Protein 7EC8 (pdb70)

Sequence (530 aa):
YQRGPDPTDAYLEAASGPYTVSTIRVSSLLVPGFGGGTIHYPTNNAGGGKMAGIVVIPGYLSRRESSIKKWWGPRLASHGFVVMTIDTNTIYDQPSQRRRDQIEEAALQYLLVNQSNSSSSSPISGMVDSSRLAAVGWSMGGGGTLQLAADGGGGIKKAAIALAPWNSSSINDFNRRIQVPTLLIFACQLDAIAPVVALHASPFYNRIPNTTPKAFFEMTGGDHWCANGGNIYSSALLGKYGVSWMKLHLDQDTRYAPFLCGPNHAAQTLISEYRGNCPYEYQRGPDPTDAYLEAASGPYTVSTIRVSSLVVPGFGGGTIHYPTNNAGGGKMAGIVVIPGYLSRESSIKWWGPRLASHGFVVMTIDTNTIYDQPSQRRRDQIEAALQYLVNQSNSSSSSPISGMVDSSRLAAVGWSMGGGGTLQLAADGGIKKAAIALAPWNSSINDFNRIQVPTLIFACQLDAIAPVALHASPFYNRIPNTTPKAFFEMTGGDHWCANGGNIYSSALLGKYGVSWMKLHLDQDTRYAPFLCGPNHAAQTLISEYRGNCPYE

B-factor: mean 17.56, std 9.09, range [7.45, 73.28]

InterPro domains:
  IPR029058 Alpha/Beta hydrolase fold [G3DSA:3.40.50.1820] (40-308)
  IPR029058 Alpha/Beta hydrolase fold [SSF53474] (61-297)
  IPR041127 PET hydrolase/cutinase-like [PF12740] (42-307)
  IPR050261 FrsA esterase [PTHR22946] (47-253)

Solvent-accessible surface area: 19512 Å² total; per-residue (Å²): 137,106,31,36,64,107,17,76,73,78,52,0,63,46,95,68,10,65,31,92,43,38,73,39,149,4,61,65,159,17,115,40,3,9,0,0,11,1,2,22,3,78,116,14,74,85,47,114,7,0,0,0,0,0,0,0,0,19,22,22,154,16,94,27,0,87,64,0,0,59,8,0,0,2,1,0,0,0,0,0,0,0,13,12,92,62,45,45,12,62,4,37,83,1,62,75,8,0,108,34,0,10,97,46,0,18,74,47,6,118,37,114,105,14,74,0,52,36,49,9,23,65,62,12,22,0,0,0,0,0,0,0,0,0,0,0,0,0,34,14,1,8,94,32,60,5,99,0,0,0,0,0,2,1,18,3,47,90,157,26,78,1,72,114,0,125,10,23,0,0,0,0,0,2,65,117,10,51,21,3,44,27,79,112,16,3,16,48,3,11,91,99,2,32,124,128,3,29,7,1,0,0,14,0,46,37,1,73,3,78,4,0,8,13,59,57,128,15,33,38,14,0,0,16,4,0,0,0,0,0,3,13,29,2,1,117,0,94,64,1,25,80,25,1,27,79,68,112,6,55,79,63,120,50,6,42,62,60,58,35,42,49,96,29,194,137,102,29,35,71,106,16,76,72,78,52,0,61,44,94,67,10,58,26,96,39,38,84,40,142,4,51,65,157,22,117,37,2,8,0,0,10,2,3,17,2,88,81,9,64,89,43,117,5,0,0,0,0,0,0,0,1,9,23,21,141,14,91,32,0,83,66,0,0,59,7,0,0,2,1,0,0,0,0,0,0,0,12,9,90,69,42,43,8,71,16,54,79,0,55,73,8,0,103,30,0,6,96,41,0,14,72,46,7,118,34,116,106,14,81,0,52,38,43,7,26,65,61,7,24,0,0,0,0,7,10,1,0,0,0,0,0,0,38,6,2,19,96,34,70,8,108,0,0,0,0,0,2,0,32,6,57,86,148,25,65,0,73,146,0,125,10,24,0,0,0,0,0,0,74,121,10,61,24,2,43,18,84,118,20,2,14,45,2,11,94,96,2,33,124,130,3,31,8,1,0,0,18,0,47,37,1,81,6,77,3,0,10,12,59,55,124,17,31,32,12,0,0,12,4,0,0,0,0,0,3,18,31,3,1,120,0,93,66,1,28,79,25,1,27,78,66,112,6,58,77,58,120,46,6,43,62,58,59,32,40,50,98,41,197

Foldseek 3Di:
DDFDDLDDLVQQLDLAHQFDKDKDWFDLPDPQFRTFMKIAGDPGPPAAAAEEEEEDDQLDALVLQCSVRRLQRRNGYTYTRGGGNGSPDALQSLLRSRVVVLVVVVVLCCDPPHPNPVHHDSVAYEYEYAARNLSSRLQNQLVPRHQAYEYQQYDDDPDGSLLRGQHEYEYEHECPEPSRHCVNHVVVSQVSHDLLHWYKYFYFPNGYSSRLSAPDPCNSVSSLVVNLRCCCRRVVNCSSQCSVPDDPNCVDPGTVDMDTNDDDD/DDFDDLDDLVQLLDLFHQFDWDKDWFPLPQPLFGTFMKIAGDPGDDAAAAEEEEEEAAPDALVLQVSVRRLQRRNPYTYTRGHGNDSHDALQSLLRSRVVVLVVLVVLCCDDPHPNPVHHDLQAYEYEYAASNLSSRLQNQLVDDHQAYEYQQYADDPPGRLLNGQHEYEYEHECPEPPSHCVNHVVVSQVSHDLLHWYKYFYFPNGYSSRLSAPDPCNSVSSLVVNLRCCCRRVVNCSSQCSVPPDPRCVDPTTVDMDTNDDRD

Organism: NCBI:txid77133

Radius of gyration: 26.51 Å; Cα contacts (8 Å, |Δi|>4): 1346; chains: 2; bounding box: 68×71×47 Å

Structure (mmCIF, N/CA/C/O backbone):
data_7EC8
#
_entry.id   7EC8
#
_cell.length_a   71.050
_cell.length_b   72.490
_cell.length_c   98.110
_cell.angle_alpha   90.000
_cell.angle_beta   90.000
_cell.angle_gamma   90.000
#
_symmetry.space_group_name_H-M   'P 21 21 21'
#
loop_
_entity.id
_entity.type
_entity.pdbx_description
1 polymer LipIAF5-2
2 non-polymer 1,2-ETHANEDIOL
3 non-polymer 'SULFATE ION'
4 water water
#
loop_
_atom_site.group_PDB
_atom_site.id
_atom_site.type_symbol
_atom_site.label_atom_id
_atom_site.label_alt_id
_atom_site.label_comp_id
_atom_site.label_asym_id
_atom_site.label_entity_id
_atom_site.label_seq_id
_atom_site.pdbx_PDB_ins_code
_atom_site.Cartn_x
_atom_site.Cartn_y
_atom_site.Cartn_z
_atom_site.occupancy
_atom_site.B_iso_or_equiv
_atom_site.auth_seq_id
_atom_site.auth_comp_id
_atom_site.auth_asym_id
_atom_site.auth_atom_id
_atom_site.pdbx_PDB_model_num
ATOM 1 N N . TYR A 1 18 ? -6.52500 3.39300 18.13100 1.000 21.33000 45 TYR A N 1
ATOM 2 C CA . TYR A 1 18 ? -5.65400 4.36500 18.80700 1.000 17.43000 45 TYR A CA 1
ATOM 3 C C . TYR A 1 18 ? -6.37400 5.60200 19.33700 1.000 15.42000 45 TYR A C 1
ATOM 4 O O . TYR A 1 18 ? -5.73400 6.46400 19.96400 1.000 13.81000 45 TYR A O 1
ATOM 13 N N . GLN A 1 19 ? -7.68500 5.67900 19.13300 1.000 14.45000 46 GLN A N 1
ATOM 14 C CA . GLN A 1 19 ? -8.43700 6.85600 19.56800 1.000 15.36000 46 GLN A CA 1
ATOM 15 C C . GLN A 1 19 ? -8.60200 6.85300 21.08200 1.000 13.49000 46 GLN A C 1
ATOM 16 O O . GLN A 1 19 ? -8.86900 5.81200 21.69000 1.000 16.14000 46 GLN A O 1
ATOM 22 N N . ARG A 1 20 ? -8.47800 8.02500 21.69800 1.000 11.85000 47 ARG A N 1
ATOM 23 C CA . ARG A 1 20 ? -8.74100 8.13600 23.12500 1.000 12.12000 47 ARG A CA 1
ATOM 24 C C . ARG A 1 20 ? -9.36900 9.50000 23.41500 1.000 12.04000 47 ARG A C 1
ATOM 25 O O . ARG A 1 20 ? -9.20700 10.47400 22.66100 1.000 11.49000 47 ARG A O 1
ATOM 33 N N . GLY A 1 21 ? -10.08500 9.55800 24.53600 1.000 13.01000 48 GLY A N 1
ATOM 34 C CA . GLY A 1 21 ? -10.47200 10.82200 25.12600 1.000 11.75000 48 GLY A CA 1
ATOM 35 C C . GLY A 1 21 ? -11.76800 11.40800 24.58900 1.000 11.61000 48 GLY A C 1
ATOM 36 O O . GLY A 1 21 ? -12.41200 10.84800 23.70200 1.000 12.01000 48 GLY A O 1
ATOM 37 N N . PRO A 1 22 ? -12.17100 12.55500 25.13600 1.000 11.40000 49 PRO A N 1
ATOM 38 C CA . PRO A 1 22 ? -13.42800 13.22400 24.78400 1.000 12.47000 49 PRO A CA 1
ATOM 39 C C . PRO A 1 22 ? -13.59400 13.61400 23.32100 1.000 14.04000 49 PRO A C 1
ATOM 40 O O . PRO A 1 22 ? -12.62100 13.81800 22.61300 1.000 13.75000 49 PRO A O 1
ATOM 44 N N . ASP A 1 23 ? -14.84900 13.70400 22.88900 1.000 12.87000 50 ASP A N 1
ATOM 45 C CA . ASP A 1 23 ? -15.17800 14.15700 21.54900 1.000 14.33000 50 ASP A CA 1
ATOM 46 C C . ASP A 1 23 ? -14.76500 15.62000 21.56800 1.000 15.02000 50 ASP A C 1
ATOM 47 O O . ASP A 1 23 ? -15.20600 16.37600 22.42000 1.000 14.42000 50 ASP A O 1
ATOM 52 N N . PRO A 1 24 ? -13.92400 16.03800 20.62600 1.000 11.61000 51 PRO A N 1
ATOM 53 C CA . PRO A 1 24 ? -13.46500 17.42800 20.66600 1.000 12.39000 51 PRO A CA 1
ATOM 54 C C . PRO A 1 24 ? -14.46000 18.49500 20.20100 1.000 11.78000 51 PRO A C 1
ATOM 55 O O . PRO A 1 24 ? -15.39100 18.21400 19.46200 1.000 12.63000 51 PRO A O 1
ATOM 59 N N . THR A 1 25 ? -14.24000 19.71100 20.69200 1.000 12.00000 52 THR A N 1
ATOM 60 C CA . THR A 1 25 ? -15.00000 20.90200 20.32400 1.000 14.02000 52 THR A CA 1
ATOM 61 C C . THR A 1 25 ? -13.99700 22.03700 20.11900 1.000 13.92000 52 THR A C 1
ATOM 62 O O . THR A 1 25 ? -12.85100 21.94000 20.53500 1.000 13.87000 52 THR A O 1
ATOM 66 N N . ASP A 1 26 ? -14.42400 23.12300 19.49100 1.000 13.92000 53 ASP A N 1
ATOM 67 C CA . ASP A 1 26 ? -13.50600 24.24300 19.26100 1.000 12.57000 53 ASP A CA 1
ATOM 68 C C . ASP A 1 26 ? -12.97000 24.79300 20.57500 1.000 12.48000 53 ASP A C 1
ATOM 69 O O . ASP A 1 26 ? -11.75500 24.96900 20.73100 1.000 13.42000 53 ASP A O 1
ATOM 74 N N . ALA A 1 27 ? -13.85500 25.06200 21.54700 1.000 14.20000 54 ALA A N 1
ATOM 75 C CA . ALA A 1 27 ? -13.39900 25.63800 22.81600 1.000 13.08000 54 ALA A CA 1
ATOM 76 C C . ALA A 1 27 ? -12.43300 24.70200 23.53100 1.000 14.44000 54 ALA A C 1
ATOM 77 O O . ALA A 1 27 ? -11.42900 25.14300 24.11200 1.000 13.83000 54 ALA A O 1
ATOM 79 N N . TYR A 1 28 ? -12.70400 23.40600 23.47800 1.000 14.40000 55 TYR A N 1
ATOM 80 C CA . TYR A 1 28 ? -11.83400 22.42400 24.12200 1.000 12.74000 55 TYR A CA 1
ATOM 81 C C . TYR A 1 28 ? -10.43600 22.40200 23.48900 1.000 11.01000 55 TYR A C 1
ATOM 82 O O . TYR A 1 28 ? -9.44300 22.20400 24.19400 1.000 13.11000 55 TYR A O 1
ATOM 91 N N . LEU A 1 29 ? -10.36400 22.57500 22.17000 1.000 10.84000 56 LEU A N 1
ATOM 92 C CA . LEU A 1 29 ? -9.12800 22.59700 21.39500 1.000 13.11000 56 LEU A CA 1
ATOM 93 C C . LEU A 1 29 ? -8.40400 23.93700 21.46300 1.000 12.03000 56 LEU A C 1
ATOM 94 O O . LEU A 1 29 ? -7.17200 23.96000 21.33900 1.000 11.29000 56 LEU A O 1
ATOM 99 N N . GLU A 1 30 ? -9.10400 25.04500 21.73100 1.000 12.84000 57 GLU A N 1
ATOM 100 C CA . GLU A 1 30 ? -8.45500 26.34100 21.87800 1.000 12.93000 57 GLU A CA 1
ATOM 101 C C . GLU A 1 30 ? -7.97700 26.63000 23.29400 1.000 13.52000 57 GLU A C 1
ATOM 102 O O . GLU A 1 30 ? -7.15600 27.54100 23.46900 1.000 13.71000 57 GLU A O 1
ATOM 108 N N . ALA A 1 31 ? -8.42700 25.86100 24.28500 1.000 12.87000 58 ALA A N 1
ATOM 109 C CA . ALA A 1 31 ? -8.03200 26.10200 25.66900 1.000 15.61000 58 ALA A CA 1
ATOM 110 C C . ALA A 1 31 ? -6.52800 25.87300 25.86700 1.000 13.97000 58 ALA A C 1
ATOM 111 O O . ALA A 1 31 ? -5.87500 25.09200 25.14800 1.000 11.74000 58 ALA A O 1
ATOM 113 N N . ALA A 1 32 ? -5.97500 26.52700 26.89300 1.000 13.19000 59 ALA A N 1
ATOM 114 C CA . ALA A 1 32 ? -4.52800 26.46800 27.11800 1.000 12.54000 59 ALA A CA 1
ATOM 115 C C . ALA A 1 32 ? -4.05000 25.06500 27.47100 1.000 14.79000 59 ALA A C 1
ATOM 116 O O . ALA A 1 32 ? -2.87000 24.74900 27.25600 1.000 15.70000 59 ALA A O 1
ATOM 118 N N . SER A 1 33 ? -4.92300 24.20200 28.00900 1.000 13.14000 60 SER A N 1
ATOM 119 C CA . SER A 1 33 ? -4.55900 22.82500 28.30800 1.000 14.55000 60 SER A CA 1
ATOM 120 C C . SER A 1 33 ? -5.62800 21.86300 27.80100 1.000 13.84000 60 SER A C 1
ATOM 121 O O . SER A 1 33 ? -6.82200 22.17100 27.87600 1.000 15.59000 60 SER A O 1
ATOM 124 N N . GLY A 1 34 ? -5.20100 20.69000 27.33000 1.000 14.69000 61 GLY A N 1
ATOM 125 C CA . GLY A 1 34 ? -6.09400 19.57300 27.14200 1.000 12.13000 61 GLY A CA 1
ATOM 126 C C . GLY A 1 34 ? -6.49100 18.97700 28.48200 1.000 13.19000 61 GLY A C 1
ATOM 127 O O . GLY A 1 34 ? -6.15000 19.50000 29.55800 1.000 14.58000 61 GLY A O 1
ATOM 128 N N . PRO A 1 35 ? -7.23500 17.86600 28.43500 1.000 12.57000 62 PRO A N 1
ATOM 129 C CA . PRO A 1 35 ? -7.83400 17.33200 29.67100 1.000 12.84000 62 PRO A CA 1
ATOM 130 C C . PRO A 1 35 ? -6.90100 16.56700 30.58700 1.000 15.40000 62 PRO A C 1
ATOM 131 O O . PRO A 1 35 ? -7.27500 16.32500 31.73900 1.000 14.47000 62 PRO A O 1
ATOM 135 N N . TYR A 1 36 ? -5.71800 16.13900 30.14400 1.000 13.06000 63 TYR A N 1
ATOM 136 C CA . TYR A 1 36 ? -4.90000 15.26600 30.97800 1.000 12.72000 63 TYR A CA 1
ATOM 137 C C . TYR A 1 36 ? -3.88300 16.07100 31.78400 1.000 13.19000 63 TYR A C 1
ATOM 138 O O . TYR A 1 36 ? -3.41600 17.14600 31.37000 1.000 15.27000 63 TYR A O 1
ATOM 147 N N . THR A 1 37 ? -3.56100 15.53100 32.95700 1.000 12.85000 64 THR A N 1
ATOM 148 C CA . THR A 1 37 ? -2.51800 16.05600 33.82900 1.000 15.48000 64 THR A CA 1
ATOM 149 C C . THR A 1 37 ? -1.15500 15.64300 33.26900 1.000 14.92000 64 THR A C 1
ATOM 150 O O . THR A 1 37 ? -0.94900 14.48300 32.88500 1.000 14.69000 64 THR A O 1
ATOM 154 N N . VAL A 1 38 ? -0.23700 16.60400 33.18700 1.000 14.03000 65 VAL A N 1
ATOM 155 C CA . VAL A 1 38 ? 1.04600 16.40700 32.51300 1.000 12.56000 65 VAL A CA 1
ATOM 156 C C . VAL A 1 38 ? 2.17700 16.44100 33.54600 1.000 13.49000 65 VAL A C 1
ATOM 157 O O . VAL A 1 38 ? 2.37300 17.45800 34.23400 1.000 15.06000 65 VAL A O 1
ATOM 161 N N . SER A 1 39 ? 2.95700 15.36600 33.58400 1.000 12.97000 66 SER A N 1
ATOM 162 C CA . SER A 1 39 ? 4.17900 15.27400 34.38000 1.000 13.09000 66 SER A CA 1
ATOM 163 C C . SER A 1 39 ? 5.41100 15.44100 33.48500 1.000 17.17000 66 SER A C 1
ATOM 164 O O . SER A 1 39 ? 5.33500 15.29900 32.26300 1.000 15.29000 66 SER A O 1
ATOM 167 N N . THR A 1 40 ? 6.55700 15.72100 34.10500 1.000 15.54000 67 THR A N 1
ATOM 168 C CA . THR A 1 40 ? 7.76900 15.96300 33.32000 1.000 16.62000 67 THR A CA 1
ATOM 169 C C . THR A 1 40 ? 8.95100 15.24500 33.94400 1.000 20.41000 67 THR A C 1
ATOM 170 O O . THR A 1 40 ? 8.97000 14.99500 35.15500 1.000 21.37000 67 THR A O 1
ATOM 174 N N . ILE A 1 41 ? 9.94000 14.90800 33.09900 1.000 15.30000 68 ILE A N 1
ATOM 175 C CA . ILE A 1 41 ? 11.25800 14.47800 33.57300 1.000 16.78000 68 ILE A CA 1
ATOM 176 C C . ILE A 1 41 ? 12.36800 15.20000 32.80800 1.000 15.02000 68 ILE A C 1
ATOM 177 O O . ILE A 1 41 ? 12.29900 15.37000 31.58400 1.000 14.56000 68 ILE A O 1
ATOM 182 N N . ARG A 1 42 ? 13.39900 15.63000 33.53600 1.000 17.23000 69 ARG A N 1
ATOM 183 C CA . ARG A 1 42 ? 14.55100 16.27900 32.91300 1.000 14.80000 69 ARG A CA 1
ATOM 184 C C . ARG A 1 42 ? 15.45100 15.23600 32.26000 1.000 15.59000 69 ARG A C 1
ATOM 185 O O . ARG A 1 42 ? 15.80100 14.22600 32.88200 1.000 18.64000 69 ARG A O 1
ATOM 193 N N . VAL A 1 43 ? 15.82200 15.48000 31.00200 1.000 12.53000 70 VAL A N 1
ATOM 194 C CA . VAL A 1 43 ? 16.80800 14.68000 30.28400 1.000 14.65000 70 VAL A CA 1
ATOM 195 C C . VAL A 1 43 ? 18.11800 15.45900 30.28800 1.000 13.90000 70 VAL A C 1
ATOM 196 O O . VAL A 1 43 ? 18.19000 16.59800 29.80800 1.000 13.70000 70 VAL A O 1
ATOM 200 N N . SER A 1 44 ? 19.14700 14.84400 30.86900 1.000 14.49000 71 SER A N 1
ATOM 201 C CA . SER A 1 44 ? 20.43600 15.49500 31.04700 1.000 15.98000 71 SER A CA 1
ATOM 202 C C . SER A 1 44 ? 21.03500 15.91400 29.70700 1.000 15.51000 71 SER A C 1
ATOM 203 O O . SER A 1 44 ? 20.92200 15.20900 28.69000 1.000 14.84000 71 SER A O 1
ATOM 206 N N . SER A 1 45 ? 21.71800 17.06300 29.74000 1.000 17.35000 72 SER A N 1
ATOM 207 C CA . SER A 1 45 ? 22.46700 17.57400 28.59500 1.000 18.33000 72 SER A CA 1
ATOM 208 C C . SER A 1 45 ? 23.61300 16.66700 28.18800 1.000 17.79000 72 SER A C 1
ATOM 209 O O . SER A 1 45 ? 24.21900 16.91400 27.14000 1.000 18.14000 72 SER A O 1
ATOM 212 N N A LEU A 1 46 ? 23.93200 15.63700 28.97900 0.410 15.74000 73 LEU A N 1
ATOM 213 N N B LEU A 1 46 ? 23.91900 15.63800 28.97700 0.590 15.73000 73 LEU A N 1
ATOM 214 C CA A LEU A 1 46 ? 24.97700 14.67100 28.66500 0.410 16.47000 73 LEU A CA 1
ATOM 215 C CA B LEU A 1 46 ? 24.96600 14.67900 28.67900 0.590 16.41000 73 LEU A CA 1
ATOM 216 C C A LEU A 1 46 ? 24.45000 13.44700 27.90800 0.410 17.85000 73 LEU A C 1
ATOM 217 C C B LEU A 1 46 ? 24.44300 13.44700 27.92500 0.590 17.83000 73 LEU A C 1
ATOM 218 O O A LEU A 1 46 ? 25.20900 12.51400 27.64300 0.410 18.52000 73 LEU A O 1
ATOM 219 O O B LEU A 1 46 ? 25.20400 12.51700 27.66100 0.590 18.60000 73 LEU A O 1
ATOM 228 N N . VAL A 1 47 ? 23.17400 13.44100 27.53000 1.000 15.81000 74 VAL A N 1
ATOM 229 C CA . VAL A 1 47 ? 22.61300 12.30800 26.78000 1.000 15.78000 74 VAL A CA 1
ATOM 230 C C . VAL A 1 47 ? 23.29700 12.17900 25.41900 1.000 16.93000 74 VAL A C 1
ATOM 231 O O . VAL A 1 47 ? 23.63600 13.19900 24.80000 1.000 18.17000 74 VAL A O 1
ATOM 235 N N . PRO A 1 48 ? 23.51900 10.96300 24.90500 1.000 18.14000 75 PRO A N 1
ATOM 236 C CA . PRO A 1 48 ? 24.14800 10.82200 23.58000 1.000 20.56000 75 PRO A CA 1
ATOM 237 C C . PRO A 1 48 ? 23.22400 11.28500 22.45000 1.000 15.91000 75 PRO A C 1
ATOM 238 O O . PRO A 1 48 ? 22.02600 10.99400 22.44600 1.000 18.46000 75 PRO A O 1
ATOM 242 N N . GLY A 1 49 ? 23.79700 12.00600 21.47200 1.000 16.04000 76 GLY A N 1
ATOM 243 C CA . GLY A 1 49 ? 23.12700 12.25900 20.19600 1.000 14.98000 76 GLY A CA 1
ATOM 244 C C . GLY A 1 49 ? 22.28600 13.52400 20.10500 1.000 14.27000 76 GLY A C 1
ATOM 245 O O . GLY A 1 49 ? 21.80000 13.83800 19.00800 1.000 14.99000 76 GLY A O 1
ATOM 246 N N . PHE A 1 50 ? 22.08100 14.24400 21.20600 1.000 13.76000 77 PHE A N 1
ATOM 247 C CA . PHE A 1 50 ? 21.38600 15.53900 21.22000 1.000 12.33000 77 PHE A CA 1
ATOM 248 C C . PHE A 1 50 ? 21.73800 16.24500 22.52600 1.000 13.57000 77 PHE A C 1
ATOM 249 O O . PHE A 1 50 ? 22.60500 15.77200 23.27700 1.000 15.43000 77 PHE A O 1
ATOM 257 N N . GLY A 1 51 ? 21.10300 17.39100 22.79900 1.000 14.03000 78 GLY A N 1
ATOM 258 C CA . GLY A 1 51 ? 21.51200 18.22800 23.91000 1.000 13.79000 78 GLY A CA 1
ATOM 259 C C . GLY A 1 51 ? 20.72100 18.10200 25.20000 1.000 13.78000 78 GLY A C 1
ATOM 260 O O . GLY A 1 51 ? 20.87500 18.95400 26.08200 1.000 17.46000 78 GLY A O 1
ATOM 261 N N . GLY A 1 52 ? 19.88700 17.07500 25.34600 1.000 13.55000 79 GLY A N 1
ATOM 262 C CA . GLY A 1 52 ? 19.01500 16.95400 26.52100 1.000 17.72000 79 GLY A CA 1
ATOM 263 C C . GLY A 1 52 ? 17.66700 17.61000 26.28100 1.000 11.91000 79 GLY A C 1
ATOM 264 O O . GLY A 1 52 ? 17.32400 18.01900 25.15700 1.000 14.10000 79 GLY A O 1
ATOM 265 N N . GLY A 1 53 ? 16.87700 17.71200 27.34800 1.000 12.52000 80 GLY A N 1
ATOM 266 C CA . GLY A 1 53 ? 15.56200 18.31800 27.16900 1.000 13.82000 80 GLY A CA 1
ATOM 267 C C . GLY A 1 53 ? 14.62300 17.95800 28.31600 1.000 14.65000 80 GLY A C 1
ATOM 268 O O . GLY A 1 53 ? 15.06800 17.70100 29.43600 1.000 14.07000 80 GLY A O 1
ATOM 269 N N . THR A 1 54 ? 13.31500 17.92100 27.99700 1.000 11.90000 81 THR A N 1
ATOM 270 C CA . THR A 1 54 ? 12.26700 17.59400 28.97000 1.000 12.14000 81 THR A CA 1
ATOM 271 C C . THR A 1 54 ? 11.26000 16.65100 28.32700 1.000 13.50000 81 THR A C 1
ATOM 272 O O . THR A 1 54 ? 10.74200 16.96800 27.25500 1.000 13.15000 81 THR A O 1
ATOM 276 N N . ILE A 1 55 ? 11.00100 15.47700 28.95500 1.000 10.46000 82 ILE A N 1
ATOM 277 C CA . ILE A 1 55 ? 9.90800 14.59500 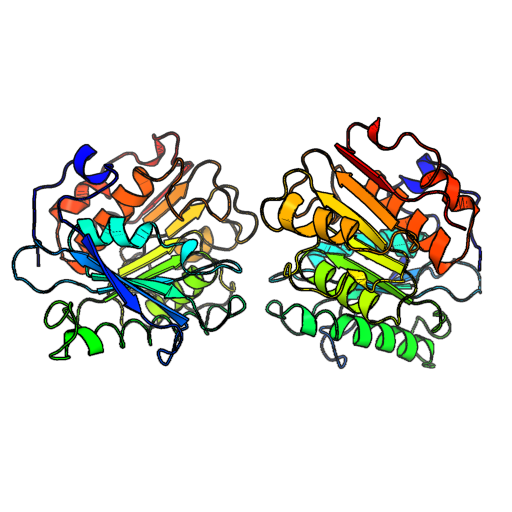28.53400 1.000 11.56000 82 ILE A CA 1
ATOM 278 C C . ILE A 1 55 ? 8.64500 15.01600 29.26800 1.000 14.26000 82 ILE A C 1
ATOM 279 O O . ILE A 1 55 ? 8.66400 15.18500 30.48900 1.000 14.49000 82 ILE A O 1
ATOM 284 N N . HIS A 1 56 ? 7.57400 15.26800 28.50800 1.000 10.72000 83 HIS A N 1
ATOM 285 C CA . HIS A 1 56 ? 6.25400 15.61600 29.02300 1.000 10.65000 83 HIS A CA 1
ATOM 286 C C . HIS A 1 56 ? 5.34700 14.42500 28.73900 1.000 12.75000 83 HIS A C 1
ATOM 287 O O . HIS A 1 56 ? 5.34200 13.90600 27.61500 1.000 12.25000 83 HIS A O 1
ATOM 294 N N . TYR A 1 57 ? 4.56400 14.00200 29.73600 1.000 12.90000 84 TYR A N 1
ATOM 295 C CA . TYR A 1 57 ? 3.71200 12.84800 29.49000 1.000 12.17000 84 TYR A CA 1
ATOM 296 C C . TYR A 1 57 ? 2.46100 12.96600 30.34300 1.000 14.76000 84 TYR A C 1
ATOM 297 O O . TYR A 1 57 ? 2.51200 13.51200 31.45900 1.000 13.52000 84 TYR A O 1
ATOM 306 N N . PRO A 1 58 ? 1.31800 12.49200 29.83300 1.000 13.25000 85 PRO A N 1
ATOM 307 C CA . PRO A 1 58 ? 0.08300 12.53800 30.62400 1.000 13.67000 85 PRO A CA 1
ATOM 308 C C . PRO A 1 58 ? 0.05000 11.38600 31.61800 1.000 16.50000 85 PRO A C 1
ATOM 309 O O . PRO A 1 58 ? 0.48500 10.26600 31.32900 1.000 14.54000 85 PRO A O 1
ATOM 313 N N . THR A 1 59 ? -0.47900 11.68200 32.81300 1.000 16.82000 86 THR A N 1
ATOM 314 C CA . THR A 1 59 ? -0.55500 10.68700 33.87600 1.000 15.74000 86 THR A CA 1
ATOM 315 C C . THR A 1 59 ? -1.87800 9.94000 33.90000 1.000 19.03000 86 THR A C 1
ATOM 316 O O . THR A 1 59 ? -1.94700 8.86800 34.51200 1.000 23.92000 86 THR A O 1
ATOM 320 N N A ASN A 1 60 ? -2.93000 10.46900 33.28100 0.090 16.19000 87 ASN A N 1
ATOM 321 N N B ASN A 1 60 ? -2.90500 10.45400 33.22500 0.910 16.04000 87 ASN A N 1
ATOM 322 C CA A ASN A 1 60 ? -4.24900 9.84100 33.34000 0.090 17.87000 87 ASN A CA 1
ATOM 323 C CA B ASN A 1 60 ? -4.23900 9.87300 33.35700 0.910 17.98000 87 ASN A CA 1
ATOM 324 C C A ASN A 1 60 ? -4.86600 9.80100 31.94100 0.090 17.77000 87 ASN A C 1
ATOM 325 C C B ASN A 1 60 ? -4.91100 9.66700 31.99600 0.910 17.83000 87 ASN A C 1
ATOM 326 O O A ASN A 1 60 ? -5.96200 10.31000 31.70300 0.090 17.62000 87 ASN A O 1
ATOM 327 O O B ASN A 1 60 ? -6.11600 9.92800 31.83500 0.910 15.87000 87 ASN A O 1
ATOM 336 N N . ALA A 1 61 ? -4.15700 9.17300 31.00500 1.000 17.37000 88 ALA A N 1
ATOM 337 C CA . ALA A 1 61 ? -4.64200 9.04700 29.63300 1.000 15.71000 88 ALA A CA 1
ATOM 338 C C . ALA A 1 61 ? -5.20200 7.66800 29.28500 1.000 14.13000 88 ALA A C 1
ATOM 339 O O . ALA A 1 61 ? -5.51500 7.42100 28.11500 1.000 13.88000 88 ALA A O 1
ATOM 341 N N . GLY A 1 62 ? -5.31400 6.74100 30.24000 1.000 16.22000 89 GLY A N 1
ATOM 342 C CA . GLY A 1 62 ? -6.20000 5.59200 30.07000 1.000 16.58000 89 GLY A CA 1
ATOM 343 C C . GLY A 1 62 ? -5.59800 4.20200 29.97800 1.000 33.70000 89 GLY A C 1
ATOM 344 O O . GLY A 1 62 ? -6.36900 3.22800 29.92000 1.000 33.47000 89 GLY A O 1
ATOM 345 N N . GLY A 1 63 ? -4.28600 4.03700 29.95100 1.000 21.49000 90 GLY A N 1
ATOM 346 C CA . GLY A 1 63 ? -3.67500 2.71600 29.94300 1.000 18.37000 90 GLY A CA 1
ATOM 347 C C . GLY A 1 63 ? -3.10000 2.27300 28.60700 1.000 14.97000 90 GLY A C 1
ATOM 348 O O . GLY A 1 63 ? -2.23800 1.37600 28.59300 1.000 13.83000 90 GLY A O 1
ATOM 349 N N . GLY A 1 64 ? -3.57400 2.83500 27.49300 1.000 13.74000 91 GLY A N 1
ATOM 350 C CA . GLY A 1 64 ? -3.05400 2.48600 26.17800 1.000 15.13000 91 GLY A CA 1
ATOM 351 C C . GLY A 1 64 ? -1.73300 3.19400 25.84700 1.000 13.33000 91 GLY A C 1
ATOM 352 O O . GLY A 1 64 ? -1.40500 4.25100 26.39900 1.000 14.87000 91 GLY A O 1
ATOM 353 N N . LYS A 1 65 ? -0.94400 2.59300 24.94600 1.000 12.23000 92 LYS A N 1
ATOM 354 C CA . LYS A 1 65 ? 0.28600 3.25000 24.49900 1.000 9.89000 92 LYS A CA 1
ATOM 355 C C . LYS A 1 65 ? -0.05600 4.48600 23.66700 1.000 13.53000 92 LYS A C 1
ATOM 356 O O . LYS A 1 65 ? -1.16500 4.63400 23.15800 1.000 12.93000 92 LYS A O 1
ATOM 362 N N . MET A 1 66 ? 0.91200 5.39900 23.56400 1.000 11.57000 93 MET A N 1
ATOM 363 C CA . MET A 1 66 ? 0.73900 6.67500 22.88200 1.000 11.74000 93 MET A CA 1
ATOM 364 C C . MET A 1 66 ? 1.84600 6.88900 21.86200 1.000 10.88000 93 MET A C 1
ATOM 365 O O . MET A 1 66 ? 2.94400 6.34500 21.98500 1.000 10.74000 93 MET A O 1
ATOM 370 N N . ALA A 1 67 ? 1.56700 7.73000 20.87500 1.000 10.43000 94 ALA A N 1
ATOM 371 C CA . ALA A 1 67 ? 2.60500 8.18300 19.96800 1.000 10.25000 94 ALA A CA 1
ATOM 372 C C . ALA A 1 67 ? 3.60300 9.08400 20.70100 1.000 11.20000 94 ALA A C 1
ATOM 373 O O . ALA A 1 67 ? 3.27800 9.76000 21.68300 1.000 11.91000 94 ALA A O 1
ATOM 375 N N . GLY A 1 68 ? 4.83000 9.07100 20.19500 1.000 11.26000 95 GLY A N 1
ATOM 376 C CA . GLY A 1 68 ? 5.94100 9.85600 20.73300 1.000 10.02000 95 GLY A CA 1
ATOM 377 C C . GLY A 1 68 ? 6.31600 10.96300 19.75900 1.000 11.07000 95 GLY A C 1
ATOM 378 O O . GLY A 1 68 ? 6.34300 10.74700 18.54400 1.000 11.68000 95 GLY A O 1
ATOM 379 N N . ILE A 1 69 ? 6.58100 12.14900 20.30400 1.000 9.46000 96 ILE A N 1
ATOM 380 C CA . ILE A 1 69 ? 6.82700 13.37700 19.53200 1.000 10.71000 96 ILE A CA 1
ATOM 381 C C . ILE A 1 69 ? 8.08100 14.07700 20.07800 1.000 8.62000 96 ILE A C 1
ATOM 382 O O . ILE A 1 69 ? 8.22700 14.26000 21.29300 1.000 10.23000 96 ILE A O 1
ATOM 387 N N . VAL A 1 70 ? 8.97200 14.49900 19.18600 1.000 9.45000 97 VAL A N 1
ATOM 388 C CA . VAL A 1 70 ? 10.10500 15.34400 19.56200 1.000 9.41000 97 VAL A CA 1
ATOM 389 C C . VAL A 1 70 ? 9.87900 16.73800 18.98900 1.000 9.91000 97 VAL A C 1
ATOM 390 O O . VAL A 1 70 ? 9.43400 16.87400 17.83900 1.000 9.89000 97 VAL A O 1
ATOM 394 N N . VAL A 1 71 ? 10.17300 17.77000 19.80800 1.000 10.71000 98 VAL A N 1
ATOM 395 C CA . VAL A 1 71 ? 10.03800 19.18600 19.42600 1.000 9.29000 98 VAL A CA 1
ATOM 396 C C . VAL A 1 71 ? 11.43500 19.79300 19.49200 1.000 8.92000 98 VAL A C 1
ATOM 397 O O . VAL A 1 71 ? 12.09300 19.72000 20.53600 1.000 10.88000 98 VAL A O 1
ATOM 401 N N . ILE A 1 72 ? 11.86800 20.40700 18.38800 1.000 8.72000 99 ILE A N 1
ATOM 402 C CA . ILE A 1 72 ? 13.26700 20.85800 18.24700 1.000 9.95000 99 ILE A CA 1
ATOM 403 C C . ILE A 1 72 ? 13.36700 22.32600 17.81600 1.000 11.02000 99 ILE A C 1
ATOM 404 O O . ILE A 1 72 ? 12.63100 22.75100 16.91500 1.000 10.84000 99 ILE A O 1
ATOM 409 N N . PRO A 1 73 ? 14.26100 23.12700 18.41800 1.000 11.37000 100 PRO A N 1
ATOM 410 C CA . PRO A 1 73 ? 14.57600 24.47100 17.89800 1.000 11.46000 100 PRO A CA 1
ATOM 411 C C . PRO A 1 73 ? 15.45600 24.37800 16.64500 1.000 11.39000 100 PRO A C 1
ATOM 412 O O . PRO A 1 73 ? 15.90100 23.30400 16.26300 1.000 12.02000 100 PRO A O 1
ATOM 416 N N . GLY A 1 74 ? 15.73600 25.50800 15.98500 1.000 12.50000 101 GLY A N 1
ATOM 417 C CA . GLY A 1 74 ? 15.26900 26.83800 16.29000 1.000 12.03000 101 GLY A CA 1
ATOM 418 C C . GLY A 1 74 ? 16.15100 27.81800 15.52800 1.000 12.96000 101 GLY A C 1
ATOM 419 O O . GLY A 1 74 ? 16.87100 27.43100 14.58800 1.000 14.00000 101 GLY A O 1
ATOM 420 N N . TYR A 1 75 ? 16.09600 29.10300 15.91200 1.000 13.68000 102 TYR A N 1
ATOM 421 C CA . TYR A 1 75 ? 17.01000 30.11700 15.38600 1.000 12.65000 102 TYR A CA 1
ATOM 422 C C . TYR A 1 75 ? 17.90500 30.60700 16.52300 1.000 11.54000 102 TYR A C 1
ATOM 423 O O . TYR A 1 75 ? 17.47800 31.43300 17.34200 1.000 12.72000 102 TYR A O 1
ATOM 432 N N . LEU A 1 76 ? 19.15300 30.11300 16.53500 1.000 12.07000 103 LEU A N 1
ATOM 433 C CA . LEU A 1 76 ? 20.16600 30.43300 17.54500 1.000 12.94000 103 LEU A CA 1
ATOM 434 C C . LEU A 1 76 ? 19.60000 30.36000 18.96400 1.000 14.93000 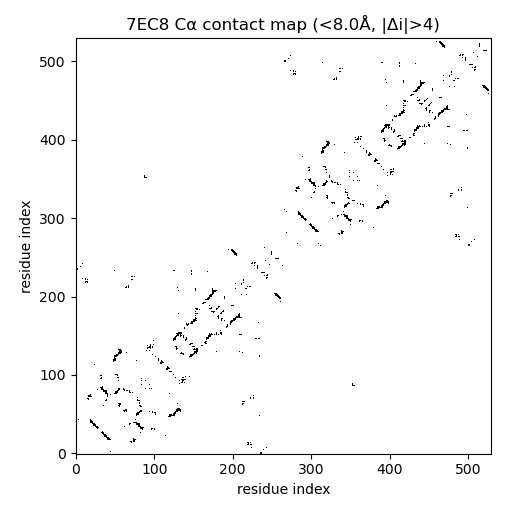103 LEU A C 1
ATOM 435 O O . LEU A 1 76 ? 19.87400 31.20900 19.82000 1.000 15.59000 103 LEU A O 1
ATOM 440 N N . SER A 1 77 ? 18.78500 29.32000 19.22900 1.000 14.21000 104 SER A N 1
ATOM 441 C CA . SER A 1 77 ? 18.01500 29.27700 20.46400 1.000 15.50000 104 SER A CA 1
ATOM 442 C C . SER A 1 77 ? 18.02100 27.89400 21.09600 1.000 13.91000 104 SER A C 1
ATOM 443 O O . SER A 1 77 ? 18.39400 26.88500 20.47800 1.000 14.85000 104 SER A O 1
ATOM 446 N N A ARG A 1 78 ? 17.61100 27.84700 22.35500 0.470 14.26000 105 ARG A N 1
ATOM 447 N N B ARG A 1 78 ? 17.56600 27.87700 22.34900 0.530 14.31000 105 ARG A N 1
ATOM 448 C CA A ARG A 1 78 ? 17.61600 26.61300 23.12700 0.470 15.35000 105 ARG A CA 1
ATOM 449 C CA B ARG A 1 78 ? 17.57000 26.72600 23.23600 0.530 14.97000 105 ARG A CA 1
ATOM 450 C C A ARG A 1 78 ? 16.18900 26.10000 23.32400 0.470 11.40000 105 ARG A C 1
ATOM 451 C C B ARG A 1 78 ? 16.17800 26.09500 23.30900 0.530 11.37000 105 ARG A C 1
ATOM 452 O O A ARG A 1 78 ? 15.20600 26.69400 22.85300 0.470 11.70000 105 ARG A O 1
ATOM 453 O O B ARG A 1 78 ? 15.19800 26.59400 22.73800 0.530 12.95000 105 ARG A O 1
ATOM 468 N N . GLU A 1 79 ? 16.09700 25.00200 24.07700 1.000 11.58000 106 GLU A N 1
ATOM 469 C CA . GLU A 1 79 ? 14.82500 24.31600 24.30700 1.000 12.74000 106 GLU A CA 1
ATOM 470 C C . GLU A 1 79 ? 13.72500 25.27500 24.73200 1.000 14.19000 106 GLU A C 1
ATOM 471 O O . GLU A 1 79 ? 12.58000 25.14500 24.29000 1.000 12.99000 106 GLU A O 1
ATOM 477 N N . SER A 1 80 ? 14.04800 26.27400 25.56300 1.000 13.30000 107 SER A N 1
ATOM 478 C CA . SER A 1 80 ? 13.01700 27.16600 26.07000 1.000 12.40000 107 SER A CA 1
ATOM 479 C C . SER A 1 80 ? 12.18800 27.81500 24.96600 1.000 13.36000 107 SER A C 1
ATOM 480 O O . SER A 1 80 ? 11.02000 28.12600 25.19100 1.000 14.92000 107 SER A O 1
ATOM 483 N N . SER A 1 81 ? 12.77100 28.02100 23.76900 1.000 12.32000 108 SER A N 1
ATOM 484 C CA . SER A 1 81 ? 12.06900 28.71700 22.69200 1.000 12.02000 108 SER A CA 1
ATOM 485 C C . SER A 1 81 ? 10.82800 27.95100 22.20400 1.000 11.84000 108 SER A C 1
ATOM 486 O O . SER A 1 81 ? 9.88600 28.57200 21.69400 1.000 12.15000 108 SER A O 1
ATOM 489 N N . ILE A 1 82 ? 10.84200 26.61700 22.29600 1.000 11.98000 109 ILE A N 1
ATOM 490 C CA . ILE A 1 82 ? 9.77200 25.77900 21.77200 1.000 11.42000 109 ILE A CA 1
ATOM 491 C C . ILE A 1 82 ? 9.05400 24.98600 22.86600 1.000 13.52000 109 ILE A C 1
ATOM 492 O O . ILE A 1 82 ? 8.18900 24.15300 22.54800 1.000 10.85000 109 ILE A O 1
ATOM 497 N N A LYS A 1 83 ? 9.39800 25.22900 24.14200 0.570 11.44000 110 LYS A N 1
ATOM 498 N N B LYS A 1 83 ? 9.39300 25.20800 24.14500 0.430 11.40000 110 LYS A N 1
ATOM 499 C CA A LYS A 1 83 ? 8.89700 24.42100 25.25400 0.570 12.48000 110 LYS A CA 1
ATOM 500 C CA B LYS A 1 83 ? 8.88300 24.35800 25.22500 0.430 12.55000 110 LYS A CA 1
ATOM 501 C C A LYS A 1 83 ? 7.37300 24.40900 25.34600 0.570 11.23000 110 LYS A C 1
ATOM 502 C C B LYS A 1 83 ? 7.36300 24.43200 25.41200 0.430 11.21000 110 LYS A C 1
ATOM 503 O O A LYS A 1 83 ? 6.80300 23.39100 25.76700 0.570 11.42000 110 LYS A O 1
ATOM 504 O O B LYS A 1 83 ? 6.78600 23.48500 25.96200 0.430 11.63000 110 LYS A O 1
ATOM 515 N N . TRP A 1 84 ? 6.71000 25.51300 24.97500 1.000 11.80000 111 TRP A N 1
ATOM 516 C CA . TRP A 1 84 ? 5.25000 25.61600 25.05400 1.000 11.50000 111 TRP A CA 1
ATOM 517 C C . TRP A 1 84 ? 4.54300 24.43200 24.38900 1.000 12.90000 111 TRP A C 1
ATOM 518 O O . TRP A 1 84 ? 3.47400 24.00300 24.84700 1.000 11.20000 111 TRP A O 1
ATOM 529 N N . TRP A 1 85 ? 5.12300 23.89700 23.31400 1.000 10.50000 112 TRP A N 1
ATOM 530 C CA . TRP A 1 85 ? 4.52000 22.76800 22.60400 1.000 11.27000 112 TRP A CA 1
ATOM 531 C C . TRP A 1 85 ? 4.50400 21.48500 23.43000 1.000 11.06000 112 TRP A C 1
ATOM 532 O O . TRP A 1 85 ? 3.71200 20.57400 23.12800 1.000 11.77000 112 TRP A O 1
ATOM 543 N N . GLY A 1 86 ? 5.41100 21.34900 24.41400 1.000 11.72000 113 GLY A N 1
ATOM 544 C CA . GLY A 1 86 ? 5.43400 20.17800 25.26800 1.000 10.68000 113 GLY A CA 1
ATOM 545 C C . GLY A 1 86 ? 4.13000 19.88400 25.99500 1.000 11.81000 113 GLY A C 1
ATOM 546 O O . GLY A 1 86 ? 3.50000 18.85100 25.76500 1.000 10.70000 113 GLY A O 1
ATOM 547 N N . PRO A 1 87 ? 3.71000 20.78200 26.88600 1.000 10.36000 114 PRO A N 1
ATOM 548 C CA . PRO A 1 87 ? 2.44300 20.54900 27.61700 1.000 11.29000 114 PRO A CA 1
ATOM 549 C C . PRO A 1 87 ? 1.23400 20.63600 26.70900 1.000 11.09000 114 PRO A C 1
ATOM 550 O O . PRO A 1 87 ? 0.23300 19.92900 26.94700 1.000 11.00000 114 PRO A O 1
ATOM 554 N N . ARG A 1 88 ? 1.26400 21.50000 25.68700 1.000 10.17000 115 ARG A N 1
ATOM 555 C CA . ARG A 1 88 ? 0.08600 21.65300 24.83700 1.000 9.51000 115 ARG A CA 1
ATOM 556 C C . ARG A 1 88 ? -0.24700 20.34200 24.13700 1.000 10.86000 115 ARG A C 1
ATOM 557 O O . ARG A 1 88 ? -1.41700 19.92500 24.10000 1.000 12.62000 115 ARG A O 1
ATOM 565 N N . LEU A 1 89 ? 0.76800 19.65400 23.59700 1.000 9.25000 116 LEU A N 1
ATOM 566 C CA . LEU A 1 89 ? 0.52000 18.37300 22.95400 1.000 9.93000 116 LEU A CA 1
ATOM 567 C C . LEU A 1 89 ? 0.30100 17.26900 23.99000 1.000 9.25000 116 LEU A C 1
ATOM 568 O O . LEU A 1 89 ? -0.63700 16.46000 23.85400 1.000 10.04000 116 LEU A O 1
ATOM 573 N N . ALA A 1 90 ? 1.15600 17.21400 25.03700 1.000 9.03000 117 ALA A N 1
ATOM 574 C CA . ALA A 1 90 ? 1.09300 16.07000 25.94800 1.000 9.39000 117 ALA A CA 1
ATOM 575 C C . ALA A 1 90 ? -0.24500 16.01100 26.68700 1.000 10.19000 117 ALA A C 1
ATOM 576 O O . ALA A 1 90 ? -0.72700 14.89900 26.97700 1.000 10.34000 117 ALA A O 1
ATOM 578 N N . SER A 1 91 ? -0.84900 17.16400 26.97600 1.000 10.36000 118 SER A N 1
ATOM 579 C CA . SER A 1 91 ? -2.11600 17.22400 27.70900 1.000 10.69000 118 SER A CA 1
ATOM 580 C C . SER A 1 91 ? -3.28700 16.70900 26.88600 1.000 12.17000 118 SER A C 1
ATOM 581 O O . SER A 1 91 ? -4.39600 16.56100 27.43300 1.000 12.01000 118 SER A O 1
ATOM 584 N N . HIS A 1 92 ? -3.06600 16.39600 25.60600 1.000 12.61000 119 HIS A N 1
ATOM 585 C CA . HIS A 1 92 ? -4.07400 15.78900 24.73700 1.000 10.58000 119 HIS A CA 1
ATOM 586 C C . HIS A 1 92 ? -3.78000 14.31600 24.44500 1.000 11.54000 119 HIS A C 1
ATOM 587 O O . HIS A 1 92 ? -4.47400 13.70400 23.62000 1.000 11.81000 119 HIS A O 1
ATOM 594 N N . GLY A 1 93 ? -2.74900 13.72600 25.07500 1.000 9.48000 120 GLY A N 1
ATOM 595 C CA . GLY A 1 93 ? -2.51100 12.29400 24.96900 1.000 11.11000 120 GLY A CA 1
ATOM 596 C C . GLY A 1 93 ? -1.34900 11.86300 24.08600 1.000 10.31000 120 GLY A C 1
ATOM 597 O O . GLY A 1 93 ? -1.49100 10.96500 23.24400 1.000 11.15000 120 GLY A O 1
ATOM 598 N N . PHE A 1 94 ? -0.19000 12.50700 24.26600 1.000 10.63000 121 PHE A N 1
ATOM 599 C CA . PHE A 1 94 ? 1.06000 12.15500 23.57700 1.000 9.97000 121 PHE A CA 1
ATOM 600 C C . PHE A 1 94 ? 2.22600 12.23200 24.55800 1.000 9.49000 121 PHE A C 1
ATOM 601 O O . PHE A 1 94 ? 2.18300 12.98100 25.53300 1.000 10.04000 121 PHE A O 1
ATOM 609 N N . VAL A 1 95 ? 3.28000 11.45800 24.28600 1.000 10.26000 122 VAL A N 1
ATOM 610 C CA . VAL A 1 95 ? 4.54700 11.60700 25.01700 1.000 10.28000 122 VAL A CA 1
ATOM 611 C C . VAL A 1 95 ? 5.44000 12.51800 24.18600 1.000 10.21000 122 VAL A C 1
ATOM 612 O O . VAL A 1 95 ? 5.75500 12.20100 23.03000 1.000 10.78000 122 VAL A O 1
ATOM 616 N N . VAL A 1 96 ? 5.82600 13.65900 24.75400 1.000 9.30000 123 VAL A N 1
ATOM 617 C CA . VAL A 1 96 ? 6.39000 14.75000 23.95700 1.000 10.96000 123 VAL A CA 1
ATOM 618 C C . VAL A 1 96 ? 7.67400 15.21600 24.62300 1.000 10.22000 123 VAL A C 1
ATOM 619 O O . VAL A 1 96 ? 7.65000 15.66900 25.77300 1.000 12.24000 123 VAL A O 1
ATOM 623 N N . MET A 1 97 ? 8.80800 15.12800 23.89700 1.000 9.24000 124 MET A N 1
ATOM 624 C CA . MET A 1 97 ? 10.10800 15.55800 24.42000 1.000 10.67000 124 MET A CA 1
ATOM 625 C C . MET A 1 97 ? 10.54200 16.82400 23.68300 1.000 9.80000 124 MET A C 1
ATOM 626 O O . MET A 1 97 ? 10.79200 16.78800 22.47000 1.000 10.83000 124 MET A O 1
ATOM 631 N N . THR A 1 98 ? 10.63500 17.93800 24.41900 1.000 10.71000 125 THR A N 1
ATOM 632 C CA . THR A 1 98 ? 11.22700 19.17800 23.90100 1.000 10.51000 125 THR A CA 1
ATOM 633 C C . THR A 1 98 ? 12.73300 19.13000 24.14400 1.000 11.48000 125 THR A C 1
ATOM 634 O O . THR A 1 98 ? 13.16400 18.76400 25.24200 1.000 12.69000 125 THR A O 1
ATOM 638 N N . ILE A 1 99 ? 13.54100 19.49100 23.12700 1.000 10.66000 126 ILE A N 1
ATOM 639 C CA . ILE A 1 99 ? 14.98000 19.22100 23.20800 1.000 10.37000 126 ILE A CA 1
ATOM 640 C C . ILE A 1 99 ? 15.84000 20.46400 22.97500 1.000 10.61000 126 ILE A C 1
ATOM 641 O O . ILE A 1 99 ? 15.42500 21.46700 22.37700 1.000 11.45000 126 ILE A O 1
ATOM 646 N N . ASP A 1 100 ? 17.06300 20.38000 23.50500 1.000 10.40000 127 ASP A N 1
ATOM 647 C CA . ASP A 1 100 ? 18.21200 21.15700 23.02400 1.000 11.45000 127 ASP A CA 1
ATOM 648 C C . ASP A 1 100 ? 18.96100 20.36000 21.96000 1.000 11.35000 127 ASP A C 1
ATOM 649 O O . ASP A 1 100 ? 18.95300 19.13300 21.94700 1.000 11.94000 127 ASP A O 1
ATOM 654 N N . THR A 1 101 ? 19.61900 21.08500 21.04900 1.000 12.24000 128 THR A N 1
ATOM 655 C CA . THR A 1 101 ? 20.59200 20.45700 20.16200 1.000 12.96000 128 THR A CA 1
ATOM 656 C C . THR A 1 101 ? 21.99600 20.51100 20.78300 1.000 12.09000 128 THR A C 1
ATOM 657 O O . THR A 1 101 ? 22.21400 21.08700 21.85100 1.000 14.26000 128 THR A O 1
ATOM 661 N N . ASN A 1 102 ? 22.94500 19.89900 20.07100 1.000 13.84000 129 ASN A N 1
ATOM 662 C CA . ASN A 1 102 ? 24.33500 19.85300 20.53900 1.000 16.38000 129 ASN A CA 1
ATOM 663 C C . ASN A 1 102 ? 24.91100 21.26400 20.71000 1.000 15.96000 129 ASN A C 1
ATOM 664 O O . ASN A 1 102 ? 25.53200 21.57300 21.74000 1.000 18.73000 129 ASN A O 1
ATOM 669 N N . THR A 1 103 ? 24.70800 22.13600 19.71700 1.000 14.47000 130 THR A N 1
ATOM 670 C CA . THR A 1 103 ? 25.00400 23.57000 19.84200 1.000 14.29000 130 THR A CA 1
ATOM 671 C C . THR A 1 103 ? 23.89200 24.38200 19.18000 1.000 13.32000 130 THR A C 1
ATOM 672 O O . THR A 1 103 ? 23.16300 23.88000 18.32700 1.000 13.47000 130 THR A O 1
ATOM 676 N N . ILE A 1 104 ? 23.81900 25.67000 19.52200 1.000 13.50000 131 ILE A N 1
ATOM 677 C CA . ILE A 1 104 ? 22.81200 26.53700 18.90100 1.000 12.64000 131 ILE A CA 1
ATOM 678 C C . ILE A 1 104 ? 23.10100 26.81400 17.43900 1.000 14.13000 131 ILE A C 1
ATOM 679 O O . ILE A 1 104 ? 22.21300 27.29600 16.72600 1.000 15.31000 131 ILE A O 1
ATOM 684 N N . TYR A 1 105 ? 24.32600 26.52000 16.97000 1.000 13.30000 132 TYR A N 1
ATOM 685 C CA . TYR A 1 105 ? 24.74900 26.82200 15.61200 1.000 14.46000 132 TYR A CA 1
ATOM 686 C C . TYR A 1 105 ? 24.50000 25.69300 14.63600 1.000 15.20000 132 TYR A C 1
ATOM 687 O O . TYR A 1 105 ? 24.72700 25.88600 13.43500 1.000 16.76000 132 TYR A O 1
ATOM 696 N N . ASP A 1 106 ? 24.01400 24.53200 15.10200 1.000 14.27000 133 ASP A N 1
ATOM 697 C CA . ASP A 1 106 ? 23.91500 23.36400 14.23000 1.000 14.03000 133 ASP A CA 1
ATOM 698 C C . ASP A 1 106 ? 23.03300 23.64300 13.00900 1.000 13.99000 133 ASP A C 1
ATOM 699 O O . ASP A 1 106 ? 22.01200 24.34800 13.08800 1.000 14.60000 133 ASP A O 1
ATOM 704 N N . GLN A 1 107 ? 23.40600 23.05500 11.87100 1.000 14.45000 134 GLN A N 1
ATOM 705 C CA . GLN A 1 107 ? 22.67400 23.28600 10.62700 1.000 14.74000 134 GLN A CA 1
ATOM 706 C C . GLN A 1 107 ? 21.51400 22.29900 10.47800 1.000 13.44000 134 GLN A C 1
ATOM 707 O O . GLN A 1 107 ? 21.43500 21.30100 11.21000 1.000 13.72000 134 GLN A O 1
ATOM 713 N N . PRO A 1 108 ? 20.60400 22.51800 9.51100 1.000 12.00000 135 PRO A N 1
ATOM 714 C CA . PRO A 1 108 ? 19.39400 21.67200 9.44100 1.000 12.56000 135 PRO A CA 1
ATOM 715 C C . PRO A 1 108 ? 19.65900 20.17200 9.30400 1.000 13.64000 135 PRO A C 1
ATOM 716 O O . PRO A 1 108 ? 18.93700 19.37800 9.92100 1.000 12.76000 135 PRO A O 1
ATOM 720 N N . SER A 1 109 ? 20.68200 19.74600 8.54200 1.000 13.16000 136 SER A N 1
ATOM 721 C CA . SER A 1 109 ? 20.92700 18.30400 8.43400 1.000 13.60000 136 SER A CA 1
ATOM 722 C C . SER A 1 109 ? 21.44500 17.70200 9.74400 1.000 13.58000 136 SER A C 1
ATOM 723 O O . SER A 1 109 ? 21.15900 16.53000 10.04500 1.000 14.07000 136 SER A O 1
ATOM 726 N N . GLN A 1 110 ? 22.24400 18.45300 10.50000 1.000 13.69000 137 GLN A N 1
ATOM 727 C CA . GLN A 1 110 ? 22.60700 18.01400 11.85000 1.000 12.71000 137 GLN A CA 1
ATOM 728 C C . GLN A 1 110 ? 21.37300 17.90100 12.74200 1.000 13.24000 137 GLN A C 1
ATOM 729 O O . GLN A 1 110 ? 21.25100 16.94700 13.53600 1.000 13.36000 137 GLN A O 1
ATOM 735 N N . ARG A 1 111 ? 20.44400 18.86600 12.61600 1.000 10.76000 138 ARG A N 1
ATOM 736 C CA . ARG A 1 111 ? 19.19600 18.82700 13.38400 1.000 11.91000 138 ARG A CA 1
ATOM 737 C C . ARG A 1 111 ? 18.37400 17.59500 13.02600 1.000 11.87000 138 ARG A C 1
ATOM 738 O O . ARG A 1 111 ? 17.81500 16.94900 13.91800 1.000 12.62000 138 ARG A O 1
ATOM 746 N N A ARG A 1 112 ? 18.29700 17.25300 11.73100 0.480 11.23000 139 ARG A N 1
ATOM 747 N N B ARG A 1 112 ? 18.27200 17.25800 11.73600 0.520 11.13000 139 ARG A N 1
ATOM 748 C CA A ARG A 1 112 ? 17.61100 16.03400 11.29200 0.480 11.63000 139 ARG A CA 1
ATOM 749 C CA B ARG A 1 112 ? 17.59400 16.02200 11.34400 0.520 11.74000 139 ARG A CA 1
ATOM 750 C C A ARG A 1 112 ? 18.15600 14.79100 11.99900 0.480 13.07000 139 ARG A C 1
ATOM 751 C C B ARG A 1 112 ? 18.15800 14.82100 12.10200 0.520 12.91000 139 ARG A C 1
ATOM 752 O O A ARG A 1 112 ? 17.38500 13.92900 12.44100 0.480 12.77000 139 ARG A O 1
ATOM 753 O O B ARG A 1 112 ? 17.41200 14.02700 12.69100 0.520 12.18000 139 ARG A O 1
ATOM 768 N N . ASP A 1 113 ? 19.48200 14.67700 12.10000 1.000 12.58000 140 ASP A N 1
ATOM 769 C CA . ASP A 1 113 ? 20.09000 13.53300 12.77900 1.000 13.56000 140 ASP A CA 1
ATOM 770 C C . ASP A 1 113 ? 19.74200 13.52000 14.26000 1.000 14.80000 140 ASP A C 1
ATOM 771 O O . ASP A 1 113 ? 19.51100 12.45400 14.83800 1.000 14.28000 140 ASP A O 1
ATOM 776 N N . GLN A 1 114 ? 19.70200 14.69800 14.89000 1.000 12.64000 141 GLN A N 1
ATOM 777 C CA . GLN A 1 114 ? 19.40100 14.80600 16.31300 1.000 11.74000 141 GLN A CA 1
ATOM 778 C C . GLN A 1 114 ? 17.94400 14.48700 16.61700 1.000 13.48000 141 GLN A C 1
ATOM 779 O O . GLN A 1 114 ? 17.66500 13.92000 17.68000 1.000 12.95000 141 GLN A O 1
ATOM 785 N N . ILE A 1 115 ? 17.00300 14.86600 15.73800 1.000 12.19000 142 ILE A N 1
ATOM 786 C CA . ILE A 1 115 ? 15.62200 14.37700 15.88200 1.000 10.62000 142 ILE A CA 1
ATOM 787 C C . ILE A 1 115 ? 15.58900 12.84900 15.93400 1.000 11.84000 142 ILE A C 1
ATOM 788 O O . ILE A 1 115 ? 14.89800 12.25300 16.77800 1.000 12.73000 142 ILE A O 1
ATOM 793 N N A GLU A 1 116 ? 16.30300 12.19600 15.00700 0.410 11.59000 143 GLU A N 1
ATOM 794 N N B GLU A 1 116 ? 16.29700 12.18900 15.00600 0.590 11.57000 143 GLU A N 1
ATOM 795 C CA A GLU A 1 116 ? 16.30000 10.73700 14.94800 0.410 12.54000 143 GLU A CA 1
ATOM 796 C CA B GLU A 1 116 ? 16.27500 10.72800 14.96600 0.590 12.37000 143 GLU A CA 1
ATOM 797 C C A GLU A 1 116 ? 16.87200 10.13700 16.22500 0.410 13.72000 143 GLU A C 1
ATOM 798 C C B GLU A 1 116 ? 16.86300 10.14000 16.24200 0.590 13.75000 143 GLU A C 1
ATOM 799 O O A GLU A 1 116 ? 16.32400 9.17300 16.76800 0.410 13.03000 143 GLU A O 1
ATOM 800 O O B GLU A 1 116 ? 16.30800 9.19500 16.81100 0.590 12.89000 143 GLU A O 1
ATOM 811 N N . ALA A 1 117 ? 17.97500 10.69600 16.72000 1.000 12.83000 144 ALA A N 1
ATOM 812 C CA . ALA A 1 117 ? 18.56800 10.21500 17.96700 1.000 12.28000 144 ALA A CA 1
ATOM 813 C C . ALA A 1 117 ? 17.64500 10.44400 19.15900 1.000 13.22000 144 ALA A C 1
ATOM 814 O O . ALA A 1 117 ? 17.55000 9.59100 20.06400 1.000 15.22000 144 ALA A O 1
ATOM 816 N N . ALA A 1 118 ? 16.92300 11.56400 19.16400 1.000 11.95000 145 ALA A N 1
ATOM 817 C CA . ALA A 1 118 ? 16.04900 11.86800 20.28200 1.000 12.56000 145 ALA A CA 1
ATOM 818 C C . ALA A 1 118 ? 14.83300 10.94800 20.27900 1.000 10.20000 145 ALA A C 1
ATOM 819 O O . ALA A 1 118 ? 14.39600 10.50600 21.34900 1.000 13.22000 145 ALA A O 1
ATOM 821 N N . LEU A 1 119 ? 14.30400 10.62100 19.08900 1.000 10.35000 146 LEU A N 1
ATOM 822 C CA . LEU A 1 119 ? 13.18700 9.67400 19.00800 1.000 11.97000 146 LEU A CA 1
ATOM 823 C C . LEU A 1 119 ? 13.60900 8.29400 19.48500 1.000 13.87000 146 LEU A C 1
ATOM 824 O O . LEU A 1 119 ? 12.86300 7.61700 20.21400 1.000 13.89000 146 LEU A O 1
ATOM 829 N N . GLN A 1 120 ? 14.82900 7.89700 19.13400 1.000 11.97000 147 GLN A N 1
ATOM 830 C CA . GLN A 1 120 ? 15.33000 6.60500 19.58700 1.000 12.94000 147 GLN A CA 1
ATOM 831 C C . GLN A 1 120 ? 15.52000 6.60600 21.09500 1.000 14.56000 147 GLN A C 1
ATOM 832 O O . GLN A 1 120 ? 15.25800 5.59100 21.75500 1.000 13.96000 147 GLN A O 1
ATOM 838 N N . TYR A 1 121 ? 15.99400 7.71900 21.66000 1.000 13.58000 148 TYR A N 1
ATOM 839 C CA . TYR A 1 121 ? 16.11900 7.82500 23.10800 1.000 13.97000 148 TYR A CA 1
ATOM 840 C C . TYR A 1 121 ? 14.77100 7.63100 23.77700 1.000 18.18000 148 TYR A C 1
ATOM 841 O O . TYR A 1 121 ? 14.66900 6.92500 24.77900 1.000 15.63000 148 TYR A O 1
ATOM 850 N N A LEU A 1 122 ? 13.71900 8.24600 23.22600 0.640 14.01000 149 LEU A N 1
ATOM 851 N N B LEU A 1 122 ? 13.72200 8.25300 23.23200 0.360 13.98000 149 LEU A N 1
ATOM 852 C CA A LEU A 1 122 ? 12.37500 8.11000 23.78200 0.640 15.17000 149 LEU A CA 1
ATOM 853 C CA B LEU A 1 122 ? 12.37800 8.10400 23.78200 0.360 15.14000 149 LEU A CA 1
ATOM 854 C C A LEU A 1 122 ? 11.89900 6.66000 23.75300 0.640 14.34000 149 LEU A C 1
ATOM 855 C C B LEU A 1 122 ? 11.93000 6.65000 23.76500 0.360 14.52000 149 LEU A C 1
ATOM 856 O O A LEU A 1 122 ? 11.31700 6.15900 24.72800 0.640 16.13000 149 LEU A O 1
ATOM 857 O O B LEU A 1 122 ? 11.38200 6.14200 24.75400 0.360 16.18000 149 LEU A O 1
ATOM 866 N N . VAL A 1 123 ? 12.10400 5.98000 22.62500 1.000 14.02000 150 VAL A N 1
ATOM 867 C CA . VAL A 1 123 ? 11.80800 4.55700 22.52800 1.000 12.65000 150 VAL A CA 1
ATOM 868 C C . VAL A 1 123 ? 12.59000 3.76700 23.57300 1.000 17.03000 150 VAL A C 1
ATOM 869 O O . VAL A 1 123 ? 12.03500 2.89100 24.25300 1.000 14.84000 150 VAL A O 1
ATOM 873 N N . ASN A 1 124 ? 13.89400 4.05900 23.70800 1.000 14.48000 151 ASN A N 1
ATOM 874 C CA . ASN A 1 124 ? 14.73600 3.34500 24.67300 1.000 17.68000 151 ASN A CA 1
ATOM 875 C C . ASN A 1 124 ? 14.22600 3.51700 26.09500 1.000 15.71000 151 ASN A C 1
ATOM 876 O O . ASN A 1 124 ? 14.20900 2.55100 26.87400 1.000 16.91000 151 ASN A O 1
ATOM 881 N N . GLN A 1 125 ? 13.80000 4.72900 26.45700 1.000 14.61000 152 GLN A N 1
ATOM 882 C CA . GLN A 1 125 ? 13.30200 4.97500 27.80500 1.000 14.85000 152 GLN A CA 1
ATOM 883 C C . GLN A 1 125 ? 11.97700 4.25200 28.05200 1.000 18.74000 152 GLN A C 1
ATOM 884 O O . GLN A 1 125 ? 11.77400 3.66900 29.12800 1.000 16.64000 152 GLN A O 1
ATOM 890 N N . SER A 1 126 ? 11.08100 4.24300 27.05600 1.000 13.77000 153 SER A N 1
ATOM 891 C CA . SER A 1 126 ? 9.85500 3.45800 27.17300 1.000 14.36000 153 SER A CA 1
ATOM 892 C C . SER A 1 126 ? 10.16400 1.97100 27.33600 1.000 15.17000 153 SER A C 1
ATOM 893 O O . SER A 1 126 ? 9.43500 1.25400 28.04000 1.000 15.22000 153 SER A O 1
ATOM 896 N N . ASN A 1 127 ? 11.21100 1.47400 26.67900 1.000 15.58000 154 ASN A N 1
ATOM 897 C CA . ASN A 1 127 ? 11.57300 0.05400 26.75400 1.000 19.78000 154 ASN A CA 1
ATOM 898 C C . ASN A 1 127 ? 12.33100 -0.31600 28.02500 1.000 23.68000 154 ASN A C 1
ATOM 899 O O . ASN A 1 127 ? 12.57600 -1.51000 28.25500 1.000 27.70000 154 ASN A O 1
ATOM 904 N N A SER A 1 128 ? 12.72800 0.65200 28.82700 0.550 16.46000 155 SER A N 1
ATOM 905 N N B SER A 1 128 ? 12.66000 0.66300 28.86700 0.450 16.69000 155 SER A N 1
ATOM 906 C CA A SER A 1 128 ? 13.41700 0.37400 30.07000 0.550 19.81000 155 SER A CA 1
ATOM 907 C CA B SER A 1 128 ? 13.39400 0.49000 30.11600 0.450 19.54000 155 SER A CA 1
ATOM 908 C C A SER A 1 128 ? 12.41200 -0.00200 31.15600 0.550 19.05000 155 SER A C 1
ATOM 909 C C B SER A 1 128 ? 12.44500 0.22400 31.28100 0.450 18.49000 155 SER A C 1
ATOM 910 O O A SER A 1 128 ? 11.19200 0.14800 31.00300 0.550 18.28000 155 SER A O 1
ATOM 911 O O B SER A 1 128 ? 11.30400 0.69500 31.31200 0.450 18.90000 155 SER A O 1
ATOM 916 N N . SER A 1 129 ? 12.94400 -0.51500 32.26400 1.000 19.59000 156 SER A N 1
ATOM 917 C CA . SER A 1 129 ? 12.13400 -0.91300 33.40900 1.000 17.45000 156 SER A CA 1
ATOM 918 C C . SER A 1 129 ? 12.05400 0.15400 34.48400 1.000 19.43000 156 SER A C 1
ATOM 919 O O . SER A 1 129 ? 11.18800 0.05900 35.35600 1.000 26.38000 156 SER A O 1
ATOM 922 N N . SER A 1 130 ? 12.90600 1.18300 34.43400 1.000 19.88000 157 SER A N 1
ATOM 923 C CA . SER A 1 130 ? 13.02700 2.15800 35.50600 1.000 20.51000 157 SER A CA 1
ATOM 924 C C . SER A 1 130 ? 12.62700 3.58100 35.12600 1.000 17.63000 157 SER A C 1
ATOM 925 O O . SER A 1 130 ? 12.53000 4.43600 36.01400 1.000 21.56000 157 SER A O 1
ATOM 928 N N . SER A 1 131 ? 12.36000 3.85000 33.85400 1.000 16.67000 158 SER A N 1
ATOM 929 C CA . SER A 1 131 ? 11.95400 5.19300 33.45500 1.000 18.83000 158 SER A CA 1
ATOM 930 C C . SER A 1 131 ? 10.51000 5.47300 33.87500 1.000 13.99000 158 SER A C 1
ATOM 931 O O . SER A 1 131 ? 9.65300 4.57800 33.77900 1.000 16.81000 158 SER A O 1
ATOM 934 N N . PRO A 1 132 ? 10.17600 6.70600 34.26900 1.000 14.92000 159 PRO A N 1
ATOM 935 C CA . PRO A 1 132 ? 8.75400 7.04100 34.49800 1.000 17.57000 159 PRO A CA 1
ATOM 936 C C . PRO A 1 132 ? 7.84300 6.78800 33.29700 1.000 15.70000 159 PRO A C 1
ATOM 937 O O . PRO A 1 132 ? 6.62500 6.63100 33.49000 1.000 16.71000 159 PRO A O 1
ATOM 941 N N . ILE A 1 133 ? 8.37900 6.76700 32.07600 1.000 14.98000 160 ILE A N 1
ATOM 942 C CA . ILE A 1 133 ? 7.58000 6.51500 30.87000 1.000 13.74000 160 ILE A CA 1
ATOM 943 C C . ILE A 1 133 ? 7.65900 5.05500 30.40300 1.000 12.70000 160 ILE A C 1
ATOM 944 O O . ILE A 1 133 ? 7.26700 4.74200 29.26700 1.000 14.19000 160 ILE A O 1
ATOM 949 N N . SER A 1 134 ? 8.12500 4.14500 31.26700 1.000 13.90000 161 SER A N 1
ATOM 950 C CA . SER A 1 134 ? 8.16700 2.71100 30.96100 1.000 13.13000 161 SER A CA 1
ATOM 951 C C . SER A 1 134 ? 6.82900 2.23600 30.38900 1.000 11.15000 161 SER A C 1
ATOM 952 O O . SER A 1 134 ? 5.77000 2.45700 30.99600 1.000 12.90000 161 SER A O 1
ATOM 955 N N . GLY A 1 135 ? 6.89000 1.64200 29.19500 1.000 12.56000 162 GLY A N 1
ATOM 956 C CA . GLY A 1 135 ? 5.72600 1.06200 28.53800 1.000 13.68000 162 GLY A CA 1
ATOM 957 C C . GLY A 1 135 ? 4.84400 2.01400 27.73500 1.000 11.18000 162 GLY A C 1
ATOM 958 O O . GLY A 1 135 ? 3.96300 1.53000 27.01300 1.000 12.45000 162 GLY A O 1
ATOM 959 N N . MET A 1 136 ? 5.06100 3.33200 27.80400 1.000 11.58000 163 MET A N 1
ATOM 960 C CA . MET A 1 136 ? 4.06100 4.29000 27.33800 1.000 10.10000 163 MET A CA 1
ATOM 961 C C . MET A 1 136 ? 4.13900 4.59700 25.84900 1.000 11.85000 163 MET A C 1
ATOM 962 O O . MET A 1 136 ? 3.14100 5.04600 25.28200 1.000 14.17000 163 MET A O 1
ATOM 967 N N . VAL A 1 137 ? 5.27100 4.38900 25.18700 1.000 13.44000 164 VAL A N 1
ATOM 968 C CA . VAL A 1 137 ? 5.43300 4.83000 23.79900 1.000 13.66000 164 VAL A CA 1
ATOM 969 C C . VAL A 1 137 ? 5.22900 3.67300 22.82300 1.000 14.77000 164 VAL A C 1
ATOM 970 O O . VAL A 1 137 ? 5.83300 2.59500 22.97400 1.000 15.23000 164 VAL A O 1
ATOM 974 N N . ASP A 1 138 ? 4.39000 3.89500 21.81100 1.000 11.19000 165 ASP A N 1
ATOM 975 C CA . ASP A 1 138 ? 4.28900 2.98600 20.66800 1.000 12.39000 165 ASP A CA 1
ATOM 976 C C . ASP A 1 138 ? 5.38100 3.37800 19.67000 1.000 13.77000 165 ASP A C 1
ATOM 977 O O . ASP A 1 138 ? 5.27900 4.41300 18.99200 1.000 13.91000 165 ASP A O 1
ATOM 982 N N . SER A 1 139 ? 6.41900 2.54800 19.56200 1.000 13.69000 166 SER A N 1
ATOM 983 C CA . SER A 1 139 ? 7.57100 2.88200 18.72400 1.000 16.00000 166 SER A CA 1
ATOM 984 C C . SER A 1 139 ? 7.25000 2.92100 17.23000 1.000 14.83000 166 SER A C 1
ATOM 985 O O . SER A 1 139 ? 8.06800 3.42400 16.45400 1.000 16.33000 166 SER A O 1
ATOM 988 N N . SER A 1 140 ? 6.08500 2.42800 16.80800 1.000 14.84000 167 SER A N 1
ATOM 989 C CA . SER A 1 140 ? 5.66000 2.53200 15.42600 1.000 13.85000 167 SER A CA 1
ATOM 990 C C . SER A 1 140 ? 4.94500 3.84000 15.10300 1.000 14.88000 167 SER A C 1
ATOM 991 O O . SER A 1 140 ? 4.56300 4.04000 13.94900 1.000 15.26000 167 SER A O 1
ATOM 994 N N . ARG A 1 141 ? 4.73800 4.73200 16.08000 1.000 13.07000 168 ARG A N 1
ATOM 995 C CA . ARG A 1 141 ? 3.99100 5.97900 15.85500 1.000 12.82000 168 ARG A CA 1
ATOM 996 C C . ARG A 1 141 ? 4.77700 7.14900 16.42700 1.000 12.66000 168 ARG A C 1
ATOM 997 O O . ARG A 1 141 ? 4.60300 7.50900 17.59700 1.000 12.69000 168 ARG A O 1
ATOM 1005 N N . LEU A 1 142 ? 5.66400 7.70700 15.60800 1.000 11.90000 169 LEU A N 1
ATOM 1006 C CA . LEU A 1 142 ? 6.58100 8.76000 16.03300 1.000 9.65000 169 LEU A CA 1
ATOM 1007 C C . LEU A 1 142 ? 6.38100 9.99500 15.15200 1.000 11.74000 169 LEU A C 1
ATOM 1008 O O . LEU A 1 142 ? 6.00000 9.88200 13.98000 1.000 11.92000 169 LEU A O 1
ATOM 1013 N N . ALA A 1 143 ? 6.70200 11.18700 15.70000 1.000 10.64000 170 ALA A N 1
ATOM 1014 C CA . ALA A 1 143 ? 6.47600 12.41700 14.94500 1.000 10.17000 170 ALA A CA 1
ATOM 1015 C C . ALA A 1 143 ? 7.47100 13.47500 15.39600 1.000 10.28000 170 ALA A C 1
ATOM 1016 O O . ALA A 1 143 ? 8.12600 13.35700 16.44700 1.000 9.69000 170 ALA A O 1
ATOM 1018 N N . ALA A 1 144 ? 7.55700 14.56000 14.60400 1.000 11.18000 171 ALA A N 1
ATOM 1019 C CA . ALA A 1 144 ? 8.48900 15.63900 14.88600 1.000 9.55000 171 ALA A CA 1
ATOM 1020 C C . ALA A 1 144 ? 7.82100 16.99400 14.64800 1.000 10.12000 171 ALA A C 1
ATOM 1021 O O . ALA A 1 144 ? 7.01500 17.13200 13.72100 1.000 10.59000 171 ALA A O 1
ATOM 1023 N N . VAL A 1 145 ? 8.16400 17.97600 15.50000 1.000 9.50000 172 VAL A N 1
ATOM 1024 C CA . VAL A 1 145 ? 7.75800 19.37600 15.36900 1.000 8.26000 172 VAL A CA 1
ATOM 1025 C C . VAL A 1 145 ? 9.04700 20.19600 15.43700 1.000 10.23000 172 VAL A C 1
ATOM 1026 O O . VAL A 1 145 ? 9.86400 20.00500 16.35000 1.000 10.90000 172 VAL A O 1
ATOM 1030 N N . GLY A 1 146 ? 9.26200 21.09300 14.46200 1.000 9.85000 173 GLY A N 1
ATOM 1031 C CA . GLY A 1 146 ? 10.51600 21.84600 14.50900 1.000 8.48000 173 GLY A CA 1
ATOM 1032 C C . GLY A 1 146 ? 10.34100 23.29300 14.11200 1.000 8.82000 173 GLY A C 1
ATOM 1033 O O . GLY A 1 146 ? 9.60900 23.56800 13.15100 1.000 9.87000 173 GLY A O 1
ATOM 1034 N N . TRP A 1 147 ? 11.02300 24.20000 14.82200 1.000 9.41000 174 TRP A N 1
ATOM 1035 C CA . TRP A 1 147 ? 11.00900 25.63100 14.51300 1.000 10.41000 174 TRP A CA 1
ATOM 1036 C C . TRP A 1 147 ? 12.25500 25.98500 13.69100 1.000 9.58000 174 TRP A C 1
ATOM 1037 O O . TRP A 1 147 ? 13.37800 25.56500 14.02400 1.000 9.99000 174 TRP A O 1
ATOM 1048 N N . SER A 1 148 ? 12.06500 26.78200 12.63100 1.000 9.37000 175 SER A N 1
ATOM 1049 C CA . SER A 1 148 ? 13.17600 27.48000 11.94100 1.000 9.31000 175 SER A CA 1
ATOM 1050 C C . SER A 1 148 ? 14.13300 26.44800 11.37300 1.000 10.23000 175 SER A C 1
ATOM 1051 O O . SER A 1 148 ? 13.69300 25.58400 10.60100 1.000 10.33000 175 SER A O 1
ATOM 1054 N N . MET A 1 149 ? 15.41100 26.47900 11.72300 1.000 9.89000 176 MET A N 1
ATOM 1055 C CA . MET A 1 149 ? 16.34700 25.49000 11.20600 1.000 9.91000 176 MET A CA 1
ATOM 1056 C C . MET A 1 149 ? 15.98000 24.08100 11.65300 1.000 12.01000 176 MET A C 1
ATOM 1057 O O . MET A 1 149 ? 16.29600 23.12100 10.94500 1.000 12.58000 176 MET A O 1
ATOM 1062 N N . GLY A 1 150 ? 15.33100 23.95100 12.81900 1.000 10.48000 177 GLY A N 1
ATOM 1063 C CA . GLY A 1 150 ? 14.79100 22.65500 13.23300 1.000 10.53000 177 GLY A CA 1
ATOM 1064 C C . GLY A 1 150 ? 13.57600 22.23900 12.42400 1.000 9.40000 177 GLY A C 1
ATOM 1065 O O . GLY A 1 150 ? 13.33100 21.05400 12.27200 1.000 10.55000 177 GLY A O 1
ATOM 1066 N N . GLY A 1 151 ? 12.81500 23.20400 11.89300 1.000 9.56000 178 GLY A N 1
ATOM 1067 C CA . GLY A 1 151 ? 11.79300 22.91300 10.89100 1.000 10.98000 178 GLY A CA 1
ATOM 1068 C C . GLY A 1 151 ? 12.36500 22.38000 9.58400 1.000 10.29000 178 GLY A C 1
ATOM 1069 O O . GLY A 1 151 ? 11.80800 21.45600 8.98500 1.000 11.49000 178 GLY A O 1
ATOM 1070 N N . GLY A 1 152 ? 13.48200 22.95800 9.10700 1.000 10.64000 179 GLY A N 1
ATOM 1071 C CA . GLY A 1 152 ? 14.18000 22.33500 7.98100 1.000 11.02000 179 GLY A CA 1
ATOM 1072 C C . GLY A 1 152 ? 14.61600 20.90600 8.27300 1.000 10.84000 179 GLY A C 1
ATOM 1073 O O . GLY A 1 152 ? 14.37100 19.99200 7.46800 1.000 11.95000 179 GLY A O 1
ATOM 1074 N N . GLY A 1 153 ? 15.20900 20.68300 9.45000 1.000 10.04000 180 GLY A N 1
ATOM 1075 C CA . GLY A 1 153 ? 15.56400 19.31800 9.82900 1.000 10.08000 180 GLY A CA 1
ATOM 1076 C C . GLY A 1 153 ? 14.37000 18.37600 9.87000 1.000 9.56000 180 GLY A C 1
ATOM 1077 O O . GLY A 1 153 ? 14.49700 17.19500 9.49800 1.000 11.55000 180 GLY A O 1
ATOM 1078 N N . THR A 1 154 ? 13.20600 18.87800 10.33400 1.000 9.96000 181 THR A N 1
ATOM 1079 C CA . THR A 1 154 ? 11.97200 18.07400 10.40600 1.000 9.13000 181 THR A CA 1
ATOM 1080 C C . THR A 1 154 ? 11.49300 17.68500 9.01100 1.000 9.84000 181 THR A C 1
ATOM 1081 O O . THR A 1 154 ? 11.11600 16.52300 8.76400 1.000 11.81000 181 THR A O 1
ATOM 1085 N N . LEU A 1 155 ? 11.50700 18.64300 8.07300 1.000 11.44000 182 LEU A N 1
ATOM 1086 C CA . LEU A 1 155 ? 11.09600 18.35800 6.70200 1.000 10.49000 182 LEU A CA 1
ATOM 1087 C C . LEU A 1 155 ? 12.06800 17.38900 6.02300 1.000 9.75000 182 LEU A C 1
ATOM 1088 O O . LEU A 1 155 ? 11.64400 16.52400 5.23100 1.000 11.34000 182 LEU A O 1
ATOM 1093 N N . GLN A 1 156 ? 13.36400 17.49800 6.33500 1.000 11.14000 183 GLN A N 1
ATOM 1094 C CA . GLN A 1 156 ? 14.35600 16.54700 5.81200 1.000 12.58000 183 GLN A CA 1
ATOM 1095 C C . GLN A 1 156 ? 14.08100 15.13300 6.31700 1.000 12.86000 183 GLN A C 1
ATOM 1096 O O . GLN A 1 156 ? 14.12900 14.16500 5.53700 1.000 12.77000 183 GLN A O 1
ATOM 1102 N N . LEU A 1 157 ? 13.72200 15.00500 7.60400 1.000 12.40000 184 LEU A N 1
ATOM 1103 C CA . LEU A 1 157 ? 13.38300 13.69600 8.14900 1.000 12.59000 184 LEU A CA 1
ATOM 1104 C C . LEU A 1 157 ? 12.08800 13.18400 7.52600 1.000 12.46000 184 LEU A C 1
ATOM 1105 O O . LEU A 1 157 ? 11.98000 11.98500 7.20700 1.000 14.61000 184 LEU A O 1
ATOM 1110 N N . ALA A 1 158 ? 11.09300 14.06400 7.31500 1.000 12.20000 185 ALA A N 1
ATOM 1111 C CA . ALA A 1 158 ? 9.86000 13.67000 6.63500 1.000 12.75000 185 ALA A CA 1
ATOM 1112 C C . ALA A 1 158 ? 10.12800 13.14800 5.21700 1.000 14.11000 185 ALA A C 1
ATOM 1113 O O . ALA A 1 158 ? 9.49400 12.17800 4.76800 1.000 16.81000 185 ALA A O 1
ATOM 1115 N N . ALA A 1 159 ? 11.08100 13.75300 4.50600 1.000 13.63000 186 ALA A N 1
ATOM 1116 C CA . ALA A 1 159 ? 11.42900 13.30500 3.15400 1.000 13.49000 186 ALA A CA 1
ATOM 1117 C C . ALA A 1 159 ? 12.04600 11.91400 3.16200 1.000 16.00000 186 ALA A C 1
ATOM 1118 O O . ALA A 1 159 ? 11.88900 11.16900 2.18700 1.000 18.07000 186 ALA A O 1
ATOM 1120 N N . ASP A 1 160 ? 12.73100 11.55200 4.24100 1.000 16.20000 187 ASP A N 1
ATOM 1121 C CA . ASP A 1 160 ? 13.39000 10.25800 4.35900 1.000 17.22000 187 ASP A CA 1
ATOM 1122 C C . ASP A 1 160 ? 12.48400 9.18200 4.92500 1.000 18.22000 187 ASP A C 1
ATOM 1123 O O . ASP A 1 160 ? 12.82100 7.99200 4.82300 1.000 26.54000 187 ASP A O 1
ATOM 1128 N N A GLY A 1 161 ? 11.32300 9.54500 5.44800 0.640 16.13000 188 GLY A N 1
ATOM 1129 N N B GLY A 1 161 ? 11.37000 9.57100 5.54300 0.360 16.64000 188 GLY A N 1
ATOM 1130 C CA A GLY A 1 161 ? 10.46700 8.58800 6.11600 0.640 16.33000 188 GLY A CA 1
ATOM 1131 C CA B GLY A 1 161 ? 10.36900 8.62700 6.00300 0.360 17.10000 188 GLY A CA 1
ATOM 1132 C C A GLY A 1 161 ? 10.95800 8.26500 7.51100 0.640 17.77000 188 GLY A C 1
ATOM 1133 C C B GLY A 1 161 ? 10.48800 8.13900 7.42900 0.360 19.94000 188 GLY A C 1
ATOM 1134 O O A GLY A 1 161 ? 12.04700 8.65600 7.94300 0.640 21.53000 188 GLY A O 1
ATOM 1135 O O B GLY A 1 161 ? 10.02900 7.03100 7.72600 0.360 25.47000 188 GLY A O 1
ATOM 1136 N N A GLY A 1 162 ? 10.12500 7.52000 8.23700 0.640 17.09000 189 GLY A N 1
ATOM 1137 N N B GLY A 1 162 ? 11.06200 8.93000 8.33500 0.360 14.82000 189 GLY A N 1
ATOM 1138 C CA A GLY A 1 162 ? 10.42000 7.11900 9.58900 0.640 17.92000 189 GLY A CA 1
ATOM 1139 C CA B GLY A 1 162 ? 11.29700 8.43400 9.67800 0.360 22.92000 189 GLY A CA 1
ATOM 1140 C C A GLY A 1 162 ? 9.61800 7.84300 10.65500 0.640 25.03000 189 GLY A C 1
ATOM 1141 C C B GLY A 1 162 ? 10.24900 8.74500 10.73000 0.360 24.82000 189 GLY A C 1
ATOM 1142 O O A GLY A 1 162 ? 9.60200 7.37700 11.80600 0.640 19.80000 189 GLY A O 1
ATOM 1143 O O B GLY A 1 162 ? 10.57600 8.69800 11.91700 0.360 21.70000 189 GLY A O 1
ATOM 1144 N N . ILE A 1 163 ? 8.99100 8.99000 10.32300 1.000 18.70000 190 ILE A N 1
ATOM 1145 C CA . ILE A 1 163 ? 7.97500 9.60800 11.19000 1.000 18.38000 190 ILE A CA 1
ATOM 1146 C C . ILE A 1 163 ? 6.62500 9.48500 10.48800 1.000 14.84000 190 ILE A C 1
ATOM 1147 O O . ILE A 1 163 ? 6.55000 9.37100 9.25200 1.000 16.27000 190 ILE A O 1
ATOM 1152 N N A LYS A 1 164 ? 5.54600 9.54000 11.27500 0.510 12.94000 191 LYS A N 1
ATOM 1153 N N B LYS A 1 164 ? 5.54000 9.53700 11.27000 0.490 12.93000 191 LYS A N 1
ATOM 1154 C CA A LYS A 1 164 ? 4.18900 9.41500 10.75300 0.510 14.08000 191 LYS A CA 1
ATOM 1155 C CA B LYS A 1 164 ? 4.18100 9.41800 10.74500 0.490 14.10000 191 LYS A CA 1
ATOM 1156 C C A LYS A 1 164 ? 3.47400 10.75700 10.62000 0.510 10.94000 191 LYS A C 1
ATOM 1157 C C B LYS A 1 164 ? 3.46000 10.75900 10.63600 0.490 10.99000 191 LYS A C 1
ATOM 1158 O O A LYS A 1 164 ? 2.38800 10.80400 10.03100 0.510 13.20000 191 LYS A O 1
ATOM 1159 O O B LYS A 1 164 ? 2.35200 10.80500 10.08700 0.490 13.06000 191 LYS A O 1
ATOM 1170 N N . ALA A 1 165 ? 4.02800 11.83200 11.19000 1.000 9.97000 192 ALA A N 1
ATOM 1171 C CA . ALA A 1 165 ? 3.47700 13.18900 11.03200 1.000 8.52000 192 ALA A CA 1
ATOM 1172 C C . ALA A 1 165 ? 4.59800 14.18900 11.28300 1.000 10.44000 192 ALA A C 1
ATOM 1173 O O . ALA A 1 165 ? 5.53700 13.90500 12.03100 1.000 10.64000 192 ALA A O 1
ATOM 1175 N N . ALA A 1 166 ? 4.46900 15.37400 10.67100 1.000 9.51000 193 ALA A N 1
ATOM 1176 C CA . ALA A 1 166 ? 5.44300 16.45000 10.79000 1.000 10.63000 193 ALA A CA 1
ATOM 1177 C C . ALA A 1 166 ? 4.68100 17.76800 10.90500 1.000 9.54000 193 ALA A C 1
ATOM 1178 O O . ALA A 1 166 ? 3.69800 17.99600 10.19200 1.000 10.60000 193 ALA A O 1
ATOM 1180 N N . ILE A 1 167 ? 5.15200 18.63800 11.79800 1.000 10.67000 194 ILE A N 1
ATOM 1181 C CA . ILE A 1 167 ? 4.72700 20.03900 11.84800 1.000 10.22000 194 ILE A CA 1
ATOM 1182 C C . ILE A 1 167 ? 5.99500 20.89000 11.76300 1.000 8.91000 194 ILE A C 1
ATOM 1183 O O . ILE A 1 167 ? 6.95600 20.68800 12.52900 1.000 9.98000 194 ILE A O 1
ATOM 1188 N N . ALA A 1 168 ? 5.99000 21.86000 10.85300 1.000 9.48000 195 ALA A N 1
ATOM 1189 C CA . ALA A 1 168 ? 7.08700 22.82500 10.71600 1.000 9.07000 195 ALA A CA 1
ATOM 1190 C C . ALA A 1 168 ? 6.60700 24.20800 11.14300 1.000 8.89000 195 ALA A C 1
ATOM 1191 O O . ALA A 1 168 ? 5.59400 24.70500 10.62000 1.000 11.32000 195 ALA A O 1
ATOM 1193 N N . LEU A 1 169 ? 7.33300 24.79900 12.09200 1.000 8.87000 196 LEU A N 1
ATOM 1194 C CA . LEU A 1 169 ? 7.02300 26.12800 12.63800 1.000 9.91000 196 LEU A CA 1
ATOM 1195 C C . LEU A 1 169 ? 7.99800 27.10300 11.99600 1.000 7.45000 196 LEU A C 1
ATOM 1196 O O . LEU A 1 169 ? 9.20700 27.06000 12.28600 1.000 9.39000 196 LEU A O 1
ATOM 1201 N N . ALA A 1 170 ? 7.50400 27.97400 11.11200 1.000 8.88000 197 ALA A N 1
ATOM 1202 C CA . ALA A 1 170 ? 8.34600 28.95300 10.41600 1.000 11.14000 197 ALA A CA 1
ATOM 1203 C C . ALA A 1 170 ? 9.66700 28.32900 9.88500 1.000 9.72000 197 ALA A C 1
ATOM 1204 O O . ALA A 1 170 ? 10.76300 28.76500 10.24100 1.000 10.59000 197 ALA A O 1
ATOM 1206 N N . PRO A 1 171 ? 9.57000 27.29200 9.03800 1.000 9.14000 198 PRO A N 1
ATOM 1207 C CA . PRO A 1 171 ? 10.77600 26.54800 8.64500 1.000 10.20000 198 PRO A CA 1
ATOM 1208 C C . PRO A 1 171 ? 11.77100 27.40200 7.87700 1.000 9.85000 198 PRO A C 1
ATOM 1209 O O . PRO A 1 171 ? 11.39600 28.24200 7.04900 1.000 10.52000 198 PRO A O 1
ATOM 1213 N N . TRP A 1 172 ? 13.04100 27.10900 8.12900 1.000 10.82000 199 TRP A N 1
ATOM 1214 C CA . TRP A 1 172 ? 14.16600 27.59700 7.33100 1.000 11.46000 199 TRP A CA 1
ATOM 1215 C C . TRP A 1 172 ? 14.91700 26.38300 6.78900 1.000 11.81000 199 TRP A C 1
ATOM 1216 O O . TRP A 1 172 ? 15.25300 25.45300 7.55400 1.000 11.08000 199 TRP A O 1
ATOM 1227 N N . ASN A 1 173 ? 15.23500 26.40700 5.48300 1.000 10.68000 200 ASN A N 1
ATOM 1228 C CA . ASN A 1 173 ? 16.03200 25.35200 4.86500 1.000 10.05000 200 ASN A CA 1
ATOM 1229 C C . ASN A 1 173 ? 16.59900 25.86300 3.55200 1.000 14.66000 200 ASN A C 1
ATOM 1230 O O . ASN A 1 173 ? 16.04400 26.76700 2.93200 1.000 13.56000 200 ASN A O 1
ATOM 1235 N N . SER A 1 174 ? 17.71500 25.26200 3.13500 1.000 14.76000 201 SER A N 1
ATOM 1236 C CA . SER A 1 174 ? 18.20400 25.43700 1.76800 1.000 14.29000 201 SER A CA 1
ATOM 1237 C C . SER A 1 174 ? 17.08800 25.21000 0.74700 1.000 12.16000 201 SER A C 1
ATOM 1238 O O . SER A 1 174 ? 16.20400 24.35400 0.92200 1.000 13.60000 201 SER A O 1
ATOM 1241 N N A SER A 1 175 ? 17.13400 25.98600 -0.33900 0.100 15.74000 202 SER A N 1
ATOM 1242 N N B SER A 1 175 ? 17.13400 25.97900 -0.34600 0.900 15.40000 202 SER A N 1
ATOM 1243 C CA A SER A 1 175 ? 16.21900 25.75700 -1.44900 0.100 16.68000 202 SER A CA 1
ATOM 1244 C CA B SER A 1 175 ? 16.21700 25.75900 -1.45100 0.900 16.35000 202 SER A CA 1
ATOM 1245 C C A SER A 1 175 ? 16.52000 24.45300 -2.17300 0.100 16.16000 202 SER A C 1
ATOM 1246 C C B SER A 1 175 ? 16.56500 24.51800 -2.25200 0.900 15.96000 202 SER A C 1
ATOM 1247 O O A SER A 1 175 ? 15.67100 23.96200 -2.92500 0.100 18.01000 202 SER A O 1
ATOM 1248 O O B SER A 1 175 ? 15.79500 24.13900 -3.13600 0.900 18.02000 202 SER A O 1
ATOM 1253 N N . ILE A 1 176 ? 17.70400 23.88700 -1.96100 1.000 16.28000 203 ILE A N 1
ATOM 1254 C CA . ILE A 1 176 ? 18.07400 22.59500 -2.53300 1.000 15.26000 203 ILE A CA 1
ATOM 1255 C C . ILE A 1 176 ? 17.66300 21.54100 -1.51200 1.000 14.95000 203 ILE A C 1
ATOM 1256 O O . ILE A 1 176 ? 18.24900 21.47100 -0.42100 1.000 15.17000 203 ILE A O 1
ATOM 1261 N N . ASN A 1 177 ? 16.62800 20.75100 -1.82500 1.000 13.64000 204 ASN A N 1
ATOM 1262 C CA . ASN A 1 177 ? 16.10600 19.79500 -0.85300 1.000 14.43000 204 ASN A CA 1
ATOM 1263 C C . ASN A 1 177 ? 15.33500 18.69300 -1.57700 1.000 16.17000 204 ASN A C 1
ATOM 1264 O O . ASN A 1 177 ? 15.06800 18.77300 -2.77700 1.000 18.00000 204 ASN A O 1
ATOM 1269 N N . ASP A 1 178 ? 14.94800 17.67200 -0.80800 1.000 13.81000 205 ASP A N 1
ATOM 1270 C CA . ASP A 1 178 ? 14.14300 16.55800 -1.30800 1.000 15.41000 205 ASP A CA 1
ATOM 1271 C C . ASP A 1 178 ? 12.68500 16.62300 -0.84600 1.000 15.80000 205 ASP A C 1
ATOM 1272 O O . ASP A 1 178 ? 12.02000 15.57800 -0.72900 1.000 13.95000 205 ASP A O 1
ATOM 1277 N N . PHE A 1 179 ? 12.15900 17.83200 -0.60400 1.000 14.16000 206 PHE A N 1
ATOM 1278 C CA . PHE A 1 179 ? 10.79400 17.94800 -0.07500 1.000 13.42000 206 PHE A CA 1
ATOM 1279 C C . PHE A 1 179 ? 9.74500 17.45000 -1.05900 1.000 14.02000 206 PHE A C 1
ATOM 1280 O O . PHE A 1 179 ? 8.60400 17.14900 -0.65300 1.000 13.05000 206 PHE A O 1
ATOM 1288 N N . ASN A 1 180 ? 10.10100 17.31900 -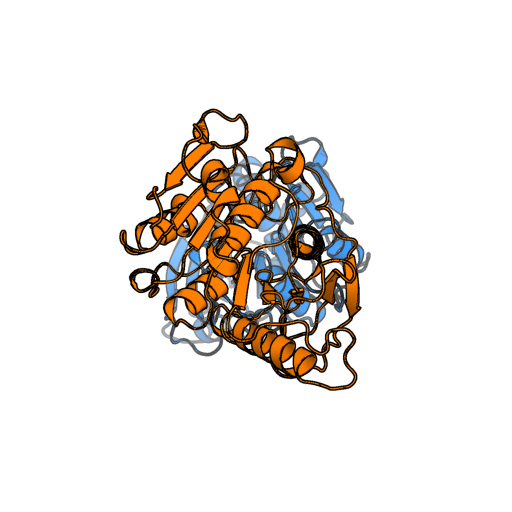2.34200 1.000 13.94000 207 ASN A N 1
ATOM 1289 C CA . ASN A 1 180 ? 9.18200 16.75000 -3.33100 1.000 16.05000 207 ASN A CA 1
ATOM 1290 C C . ASN A 1 180 ? 8.94000 15.26300 -3.13200 1.000 14.73000 207 ASN A C 1
ATOM 1291 O O . ASN A 1 180 ? 8.07100 14.70000 -3.81200 1.000 19.70000 207 ASN A O 1
ATOM 1296 N N A ARG A 1 181 ? 9.66900 14.62200 -2.22000 0.380 14.77000 208 ARG A N 1
ATOM 1297 N N B ARG A 1 181 ? 9.67200 14.61700 -2.23000 0.620 14.68000 208 ARG A N 1
ATOM 1298 C CA A ARG A 1 181 ? 9.49100 13.20500 -1.92100 0.380 14.43000 208 ARG A CA 1
ATOM 1299 C CA B ARG A 1 181 ? 9.46600 13.20000 -1.93700 0.620 14.11000 208 ARG A CA 1
ATOM 1300 C C A ARG A 1 181 ? 8.80700 12.95900 -0.58000 0.380 11.99000 208 ARG A C 1
ATOM 1301 C C B ARG A 1 181 ? 8.55900 12.95600 -0.73400 0.620 16.56000 208 ARG A C 1
ATOM 1302 O O A ARG A 1 181 ? 8.77700 11.81100 -0.11400 0.380 12.79000 208 ARG A O 1
ATOM 1303 O O B ARG A 1 181 ? 8.12000 11.81800 -0.52800 0.620 13.51000 208 ARG A O 1
ATOM 1318 N N . ILE A 1 182 ? 8.24800 13.99600 0.05200 1.000 14.70000 209 ILE A N 1
ATOM 1319 C CA . ILE A 1 182 ? 7.59700 13.79800 1.35800 1.000 11.40000 209 ILE A CA 1
ATOM 1320 C C . ILE A 1 182 ? 6.27300 13.07000 1.20100 1.000 13.41000 209 ILE A C 1
ATOM 1321 O O . ILE A 1 182 ? 5.36200 13.55400 0.51300 1.000 12.51000 209 ILE A O 1
ATOM 1326 N N . GLN A 1 183 ? 6.16300 11.89500 1.85300 1.000 12.22000 210 GLN A N 1
ATOM 1327 C CA . GLN A 1 183 ? 4.90900 11.15600 1.95100 1.000 13.27000 210 GLN A CA 1
ATOM 1328 C C . GLN A 1 183 ? 4.23900 11.33100 3.30800 1.000 12.99000 210 GLN A C 1
ATOM 1329 O O . GLN A 1 183 ? 3.11600 10.85500 3.49500 1.000 15.12000 210 GLN A O 1
ATOM 1335 N N . VAL A 1 184 ? 4.92700 11.98000 4.24700 1.000 11.00000 211 VAL A N 1
ATOM 1336 C CA . VAL A 1 184 ? 4.47800 12.11600 5.63900 1.000 12.61000 211 VAL A CA 1
ATOM 1337 C C . VAL A 1 184 ? 3.49100 13.28200 5.73000 1.000 11.92000 211 VAL A C 1
ATOM 1338 O O . VAL A 1 184 ? 3.80600 14.38800 5.24400 1.000 11.87000 211 VAL A O 1
ATOM 1342 N N . PRO A 1 185 ? 2.31700 13.10900 6.36500 1.000 10.52000 212 PRO A N 1
ATOM 1343 C CA . PRO A 1 185 ? 1.39300 14.25600 6.52000 1.000 10.76000 212 PRO A CA 1
ATOM 1344 C C . PRO A 1 185 ? 2.06400 15.42200 7.22900 1.000 9.40000 212 PRO A C 1
ATOM 1345 O O . PRO A 1 185 ? 2.54200 15.29400 8.35900 1.000 10.40000 212 PRO A O 1
ATOM 1349 N N . THR A 1 186 ? 2.10000 16.57200 6.54400 1.000 9.82000 213 THR A N 1
ATOM 1350 C CA . THR A 1 186 ? 2.88900 17.72500 6.96500 1.000 9.59000 213 THR A CA 1
ATOM 1351 C C . THR A 1 186 ? 2.03000 18.97700 7.07600 1.000 11.26000 213 THR A C 1
ATOM 1352 O O . THR A 1 186 ? 1.34600 19.36000 6.11200 1.000 12.35000 213 THR A O 1
ATOM 1356 N N A LEU A 1 187 ? 2.11900 19.63200 8.23500 0.390 9.08000 214 LEU A N 1
ATOM 1357 N N B LEU A 1 187 ? 2.03800 19.60000 8.24700 0.610 8.94000 214 LEU A N 1
ATOM 1358 C CA A LEU A 1 187 ? 1.45900 20.90200 8.52900 0.390 9.97000 214 LEU A CA 1
ATOM 1359 C CA B LEU A 1 187 ? 1.42400 20.90700 8.44500 0.610 10.00000 214 LEU A CA 1
ATOM 1360 C C A LEU A 1 187 ? 2.53400 21.98000 8.66200 0.390 9.53000 214 LEU A C 1
ATOM 1361 C C B LEU A 1 187 ? 2.53800 21.93600 8.60500 0.610 9.48000 214 LEU A C 1
ATOM 1362 O O A LEU A 1 187 ? 3.42500 21.86200 9.51000 0.390 9.04000 214 LEU A O 1
ATOM 1363 O O B LEU A 1 187 ? 3.44700 21.74200 9.42200 0.610 8.79000 214 LEU A O 1
ATOM 1372 N N . ILE A 1 188 ? 2.45000 23.02800 7.83300 1.000 10.77000 215 ILE A N 1
ATOM 1373 C CA . ILE A 1 188 ? 3.39400 24.13500 7.87100 1.000 10.72000 215 ILE A CA 1
ATOM 1374 C C . ILE A 1 188 ? 2.69900 25.38100 8.41300 1.000 9.14000 215 ILE A C 1
ATOM 1375 O O . ILE A 1 188 ? 1.66800 25.82500 7.86000 1.000 11.05000 215 ILE A O 1
ATOM 1380 N N . PHE A 1 189 ? 3.22200 25.90700 9.52500 1.000 10.31000 216 PHE A N 1
ATOM 1381 C CA . PHE A 1 189 ? 2.83900 27.24200 10.00500 1.000 10.25000 216 PHE A CA 1
ATOM 1382 C C . PHE A 1 189 ? 3.83700 28.23900 9.43400 1.000 10.10000 216 PHE A C 1
ATOM 1383 O O . PHE A 1 189 ? 5.04200 28.12700 9.68600 1.000 11.07000 216 PHE A O 1
ATOM 1391 N N . ALA A 1 190 ? 3.33200 29.20100 8.66800 1.000 11.21000 217 ALA A N 1
ATOM 1392 C CA . ALA A 1 190 ? 4.14000 30.27900 8.11300 1.000 10.83000 217 ALA A CA 1
ATOM 1393 C C . ALA A 1 190 ? 3.86300 31.54700 8.90700 1.000 12.59000 217 ALA A C 1
ATOM 1394 O O . ALA A 1 190 ? 2.75100 31.74800 9.38300 1.000 12.25000 217 ALA A O 1
ATOM 1396 N N . CYS A 1 191 ? 4.88000 32.39800 9.06600 1.000 10.66000 218 CYS A N 1
ATOM 1397 C CA . CYS A 1 191 ? 4.72200 33.66000 9.80600 1.000 8.90000 218 CYS A CA 1
ATOM 1398 C C . CYS A 1 191 ? 4.78000 34.78300 8.78200 1.000 11.18000 218 CYS A C 1
ATOM 1399 O O . CYS A 1 191 ? 5.80100 34.97900 8.12900 1.000 12.00000 218 CYS A O 1
ATOM 1402 N N . GLN A 1 192 ? 3.65500 35.48600 8.61400 1.000 12.22000 219 GLN A N 1
ATOM 1403 C CA . GLN A 1 192 ? 3.48400 36.33100 7.43500 1.000 13.99000 219 GLN A CA 1
ATOM 1404 C C . GLN A 1 192 ? 4.66500 37.26400 7.19000 1.000 14.55000 219 GLN A C 1
ATOM 1405 O O . GLN A 1 192 ? 5.15100 37.37100 6.05500 1.000 15.52000 219 GLN A O 1
ATOM 1411 N N . LEU A 1 193 ? 5.14800 37.93600 8.23200 1.000 13.67000 220 LEU A N 1
ATOM 1412 C CA . LEU A 1 193 ? 6.16700 38.96900 8.06400 1.000 14.23000 220 LEU A CA 1
ATOM 1413 C C . LEU A 1 193 ? 7.57700 38.48800 8.34200 1.000 13.48000 220 LEU A C 1
ATOM 1414 O O . LEU A 1 193 ? 8.49600 39.32000 8.46700 1.000 16.51000 220 LEU A O 1
ATOM 1419 N N . ASP A 1 194 ? 7.78700 37.17000 8.40600 1.000 12.22000 221 ASP A N 1
ATOM 1420 C CA . ASP A 1 194 ? 9.08500 36.58400 8.71400 1.000 13.02000 221 ASP A CA 1
ATOM 1421 C C . ASP A 1 194 ? 10.18900 37.16500 7.82600 1.000 12.10000 221 ASP A C 1
ATOM 1422 O O . ASP A 1 194 ? 10.08800 37.11400 6.59300 1.000 13.06000 221 ASP A O 1
ATOM 1427 N N . ALA A 1 195 ? 11.24500 37.70100 8.45500 1.000 13.93000 222 ALA A N 1
ATOM 1428 C CA . ALA A 1 195 ? 12.40000 38.19100 7.71900 1.000 11.75000 222 ALA A CA 1
ATOM 1429 C C . ALA A 1 195 ? 13.62400 37.28400 7.81800 1.000 13.29000 222 ALA A C 1
ATOM 1430 O O . ALA A 1 195 ? 14.56800 37.44300 7.02600 1.000 15.03000 222 ALA A O 1
ATOM 1432 N N . ILE A 1 196 ? 13.62900 36.31800 8.75100 1.000 13.00000 223 ILE A N 1
ATOM 1433 C CA . ILE A 1 196 ? 14.72400 35.35600 8.86800 1.000 12.05000 223 ILE A CA 1
ATOM 1434 C C . ILE A 1 196 ? 14.54500 34.22300 7.86500 1.000 12.23000 223 ILE A C 1
ATOM 1435 O O . ILE A 1 196 ? 15.51400 33.80100 7.21100 1.000 12.42000 223 ILE A O 1
ATOM 1440 N N . ALA A 1 197 ? 13.31100 33.72700 7.73100 1.000 11.93000 224 ALA A N 1
ATOM 1441 C CA . ALA A 1 197 ? 12.97200 32.66900 6.77900 1.000 11.25000 224 ALA A CA 1
ATOM 1442 C C . ALA A 1 197 ? 11.77700 33.17400 5.98000 1.000 13.39000 224 ALA A C 1
ATOM 1443 O O . ALA A 1 197 ? 10.63200 32.71900 6.15100 1.000 12.37000 224 ALA A O 1
ATOM 1445 N N . PRO A 1 198 ? 11.99300 34.13500 5.08300 1.000 11.16000 225 PRO A N 1
ATOM 1446 C CA . PRO A 1 198 ? 10.83600 34.74300 4.39500 1.000 11.16000 225 PRO A CA 1
ATOM 1447 C C . PRO A 1 198 ? 9.93800 33.68100 3.75400 1.000 11.83000 225 PRO A C 1
ATOM 1448 O O . PRO A 1 198 ? 10.42100 32.71400 3.13100 1.000 11.55000 225 PRO A O 1
ATOM 1452 N N A VAL A 1 199 ? 8.62200 33.85800 3.91400 0.120 11.02000 226 VAL A N 1
ATOM 1453 N N B VAL A 1 199 ? 8.62200 33.83600 3.95200 0.880 10.87000 226 VAL A N 1
ATOM 1454 C CA A VAL A 1 199 ? 7.66900 32.84400 3.46300 0.120 11.69000 226 VAL A CA 1
ATOM 1455 C CA B VAL A 1 199 ? 7.63600 32.86400 3.47000 0.880 11.51000 226 VAL A CA 1
ATOM 1456 C C A VAL A 1 199 ? 7.79200 32.58100 1.96600 0.120 13.89000 226 VAL A C 1
ATOM 1457 C C B VAL A 1 199 ? 7.81800 32.56900 1.97800 0.880 14.04000 226 VAL A C 1
ATOM 1458 O O A VAL A 1 199 ? 7.59400 31.44700 1.51100 0.120 12.97000 226 VAL A O 1
ATOM 1459 O O B VAL A 1 199 ? 7.71900 31.41000 1.54000 0.880 12.79000 226 VAL A O 1
ATOM 1466 N N . ALA A 1 200 ? 8.14800 33.60300 1.18100 1.000 13.88000 227 ALA A N 1
ATOM 1467 C CA . ALA A 1 200 ? 8.25200 33.42300 -0.26500 1.000 14.46000 227 ALA A CA 1
ATOM 1468 C C . ALA A 1 200 ? 9.43800 32.54800 -0.67500 1.000 11.69000 227 ALA A C 1
ATOM 1469 O O . ALA A 1 200 ? 9.44700 32.01200 -1.79500 1.000 15.00000 227 ALA A O 1
ATOM 1471 N N . LEU A 1 201 ? 10.45800 32.43300 0.18900 1.000 14.23000 228 LEU A N 1
ATOM 1472 C CA . LEU A 1 201 ? 11.66100 31.65300 -0.07800 1.000 13.78000 228 LEU A CA 1
ATOM 1473 C C . LEU A 1 201 ? 11.72600 30.35600 0.71000 1.000 12.81000 228 LEU A C 1
ATOM 1474 O O . LEU A 1 201 ? 12.54500 29.50300 0.37500 1.000 12.86000 228 LEU A O 1
ATOM 1479 N N . HIS A 1 202 ? 10.87300 30.18700 1.73200 1.000 12.06000 229 HIS A N 1
ATOM 1480 C CA . HIS A 1 202 ? 10.93300 29.02100 2.62500 1.000 12.54000 229 HIS A CA 1
ATOM 1481 C C . HIS A 1 202 ? 9.56900 28.34200 2.73900 1.000 9.84000 229 HIS A C 1
ATOM 1482 O O . HIS A 1 202 ? 9.23400 27.49700 1.90700 1.000 11.79000 229 HIS A O 1
ATOM 1489 N N . ALA A 1 203 ? 8.73000 28.73800 3.71500 1.000 9.31000 230 ALA A N 1
ATOM 1490 C CA . ALA A 1 203 ? 7.49800 27.99600 3.99200 1.000 10.55000 230 ALA A CA 1
ATOM 1491 C C . ALA A 1 203 ? 6.65000 27.77000 2.74300 1.000 11.85000 230 ALA A C 1
ATOM 1492 O O . ALA A 1 203 ? 6.15500 26.66000 2.52900 1.000 11.71000 230 ALA A O 1
ATOM 1494 N N . SER A 1 204 ? 6.43300 28.82300 1.91800 1.000 11.36000 231 SER A N 1
ATOM 1495 C CA . SER A 1 204 ? 5.56100 28.65300 0.75600 1.000 12.33000 231 SER A CA 1
ATOM 1496 C C . SER A 1 204 ? 6.11000 27.67600 -0.28000 1.000 14.11000 231 SER A C 1
ATOM 1497 O O . SER A 1 204 ? 5.39100 26.71700 -0.63900 1.000 13.02000 231 SER A O 1
ATOM 1500 N N . PRO A 1 205 ? 7.33300 27.84200 -0.81200 1.000 11.02000 232 PRO A N 1
ATOM 1501 C CA . PRO A 1 205 ? 7.79900 26.85200 -1.79400 1.000 14.50000 232 PRO A CA 1
ATOM 1502 C C . PRO A 1 205 ? 7.94700 25.46100 -1.18900 1.000 11.72000 232 PRO A C 1
ATOM 1503 O O . PRO A 1 205 ? 7.78400 24.46100 -1.90200 1.000 13.24000 232 PRO A O 1
ATOM 1507 N N . PHE A 1 206 ? 8.27300 25.35500 0.10300 1.000 12.72000 233 PHE A N 1
ATOM 1508 C CA . PHE A 1 206 ? 8.37900 24.01500 0.69500 1.000 10.12000 233 PHE A CA 1
ATOM 1509 C C . PHE A 1 206 ? 7.02400 23.31800 0.64700 1.000 12.17000 233 PHE A C 1
ATOM 1510 O O . PHE A 1 206 ? 6.92400 22.14200 0.26100 1.000 12.14000 233 PHE A O 1
ATOM 1518 N N . TYR A 1 207 ? 5.96600 24.02500 1.05500 1.000 11.63000 234 TYR A N 1
ATOM 1519 C CA . TYR A 1 207 ? 4.61300 23.46900 1.01500 1.000 11.34000 234 TYR A CA 1
ATOM 1520 C C . TYR A 1 207 ? 4.22000 23.08500 -0.41400 1.000 12.70000 234 TYR A C 1
ATOM 1521 O O . TYR A 1 207 ? 3.67400 22.00200 -0.65500 1.000 12.01000 234 TYR A O 1
ATOM 1530 N N . ASN A 1 208 ? 4.51700 23.95800 -1.38800 1.000 14.27000 235 ASN A N 1
ATOM 1531 C CA . ASN A 1 208 ? 4.08700 23.69200 -2.76400 1.000 14.57000 235 ASN A CA 1
ATOM 1532 C C . ASN A 1 208 ? 4.80500 22.48600 -3.37200 1.000 16.06000 235 ASN A C 1
ATOM 1533 O O . ASN A 1 208 ? 4.23900 21.81400 -4.25200 1.000 17.98000 235 ASN A O 1
ATOM 1538 N N . ARG A 1 209 ? 6.02800 22.19300 -2.91000 1.000 14.17000 236 ARG A N 1
ATOM 1539 C CA . ARG A 1 209 ? 6.82300 21.07200 -3.42700 1.000 18.17000 236 ARG A CA 1
ATOM 1540 C C . ARG A 1 209 ? 6.29100 19.72900 -2.94100 1.000 14.42000 236 ARG A C 1
ATOM 1541 O O . ARG A 1 209 ? 6.53600 18.70600 -3.58800 1.000 16.74000 236 ARG A O 1
ATOM 1549 N N . ILE A 1 210 ? 5.64900 19.68200 -1.77500 1.000 14.44000 237 ILE A N 1
ATOM 1550 C CA . ILE A 1 210 ? 5.17400 18.39400 -1.24900 1.000 14.29000 237 ILE A CA 1
ATOM 1551 C C . ILE A 1 210 ? 4.13600 17.80200 -2.20500 1.000 12.96000 237 ILE A C 1
ATOM 1552 O O . ILE A 1 210 ? 3.22900 18.51700 -2.67500 1.000 14.02000 237 ILE A O 1
ATOM 1557 N N . PRO A 1 211 ? 4.20700 16.50500 -2.52600 1.000 13.36000 238 PRO A N 1
ATOM 1558 C CA . PRO A 1 211 ? 3.21600 15.90500 -3.43600 1.000 14.33000 238 PRO A CA 1
ATOM 1559 C C . PRO A 1 211 ? 1.76600 16.18800 -3.06200 1.000 15.91000 238 PRO A C 1
ATOM 1560 O O . PRO A 1 211 ? 1.36900 16.12900 -1.89400 1.000 15.25000 238 PRO A O 1
ATOM 1564 N N . ASN A 1 212 ? 0.95400 16.41200 -4.09200 1.000 14.81000 239 ASN A N 1
ATOM 1565 C CA . ASN A 1 212 ? -0.46400 16.65800 -3.89000 1.000 15.08000 239 ASN A CA 1
ATOM 1566 C C . ASN A 1 212 ? -1.20800 15.44800 -3.35300 1.000 13.60000 239 ASN A C 1
ATOM 1567 O O . ASN A 1 212 ? -2.34700 15.61400 -2.90400 1.000 18.36000 239 ASN A O 1
ATOM 1572 N N . THR A 1 213 ? -0.61000 14.24900 -3.42100 1.000 15.35000 240 THR A N 1
ATOM 1573 C CA . THR A 1 213 ? -1.20600 13.05400 -2.83300 1.000 21.20000 240 THR A CA 1
ATOM 1574 C C . THR A 1 213 ? -0.93900 12.93800 -1.34000 1.000 16.13000 240 THR A C 1
ATOM 1575 O O . THR A 1 213 ? -1.57400 12.12200 -0.67000 1.000 17.93000 240 THR A O 1
ATOM 1579 N N . THR A 1 214 ? -0.03700 13.74900 -0.79900 1.000 13.01000 241 THR A N 1
ATOM 1580 C CA . THR A 1 214 ? 0.33200 13.67800 0.61500 1.000 15.49000 241 THR A CA 1
ATOM 1581 C C . THR A 1 214 ? -0.54300 14.64900 1.39500 1.000 13.72000 241 THR A C 1
ATOM 1582 O O . THR A 1 214 ? -0.55500 15.84200 1.05700 1.000 12.55000 241 THR A O 1
ATOM 1586 N N . PRO A 1 215 ? -1.24100 14.19800 2.44000 1.000 13.31000 242 PRO A N 1
ATOM 1587 C CA . PRO A 1 215 ? -2.02800 15.13200 3.26600 1.000 12.72000 242 PRO A CA 1
ATOM 1588 C C . PRO A 1 215 ? -1.16300 16.27600 3.78000 1.000 11.23000 242 PRO A C 1
ATOM 1589 O O . PRO A 1 215 ? -0.08200 16.05800 4.35900 1.000 11.71000 242 PRO A O 1
ATOM 1593 N N . LYS A 1 216 ? -1.60900 17.51200 3.53800 1.000 11.27000 243 LYS A N 1
ATOM 1594 C CA . LYS A 1 216 ? -0.82800 18.67200 3.93300 1.000 11.23000 243 LYS A CA 1
ATOM 1595 C C . LYS A 1 216 ? -1.72800 19.87600 4.21300 1.000 10.43000 243 LYS A C 1
ATOM 1596 O O . LYS A 1 216 ? -2.89200 19.94100 3.79800 1.000 11.49000 243 LYS A O 1
ATOM 1602 N N . ALA A 1 217 ? -1.14900 20.85600 4.92100 1.000 11.99000 244 ALA A N 1
ATOM 1603 C CA . ALA A 1 217 ? -1.85000 22.09400 5.24600 1.000 11.71000 244 ALA A CA 1
ATOM 1604 C C . ALA A 1 217 ? -0.82400 23.20200 5.43600 1.000 11.09000 244 ALA A C 1
ATOM 1605 O O . ALA A 1 217 ? 0.29500 22.96200 5.91200 1.000 10.49000 244 ALA A O 1
ATOM 1607 N N . PHE A 1 218 ? -1.24400 24.43000 5.09400 1.000 11.64000 245 PHE A N 1
ATOM 1608 C CA . PHE A 1 218 ? -0.44000 25.64300 5.19500 1.000 11.08000 245 PHE A CA 1
ATOM 1609 C C . PHE A 1 218 ? -1.29200 26.70000 5.88300 1.000 10.96000 245 PHE A C 1
ATOM 1610 O O . PHE A 1 218 ? -2.37600 27.04500 5.38700 1.000 11.81000 245 PHE A O 1
ATOM 1618 N N . PHE A 1 219 ? -0.84700 27.15500 7.05400 1.000 11.08000 246 PHE A N 1
ATOM 1619 C CA . PHE A 1 219 ? -1.54700 28.19000 7.83200 1.000 10.77000 246 PHE A CA 1
ATOM 1620 C C . PHE A 1 219 ? -0.56200 29.34300 7.99700 1.000 10.02000 246 PHE A C 1
ATOM 1621 O O . PHE A 1 219 ? 0.46700 29.20200 8.68500 1.000 10.59000 246 PHE A O 1
ATOM 1629 N N . GLU A 1 220 ? -0.82300 30.48300 7.34100 1.000 11.63000 247 GLU A N 1
ATOM 1630 C CA . GLU A 1 220 ? 0.04000 31.65600 7.51400 1.000 13.19000 247 GLU A CA 1
ATOM 1631 C C . GLU A 1 220 ? -0.58700 32.58100 8.54900 1.000 11.01000 247 GLU A C 1
ATOM 1632 O O . GLU A 1 220 ? -1.78500 32.88600 8.45300 1.000 12.47000 247 GLU A O 1
ATOM 1638 N N . MET A 1 221 ? 0.20400 33.01300 9.52600 1.000 12.61000 248 MET A N 1
ATOM 1639 C CA . MET A 1 221 ? -0.28100 33.76100 10.68800 1.000 12.73000 248 MET A CA 1
ATOM 1640 C C . MET A 1 221 ? -0.09500 35.25800 10.43500 1.000 12.01000 248 MET A C 1
ATOM 1641 O O . MET A 1 221 ? 1.03300 35.72000 10.26100 1.000 13.65000 248 MET A O 1
ATOM 1646 N N . THR A 1 222 ? -1.20400 36.00400 10.45600 1.000 12.94000 249 THR A N 1
ATOM 1647 C CA . THR A 1 222 ? -1.17000 37.42400 10.09900 1.000 14.42000 249 THR A CA 1
ATOM 1648 C C . THR A 1 222 ? -0.19800 38.19900 10.97400 1.000 11.55000 249 THR A C 1
ATOM 1649 O O . THR A 1 222 ? -0.25800 38.11400 12.20600 1.000 14.04000 249 THR A O 1
ATOM 1653 N N . GLY A 1 223 ? 0.69000 38.97800 10.34200 1.000 13.65000 250 GLY A N 1
ATOM 1654 C CA . GLY A 1 223 ? 1.57000 39.85500 11.08200 1.000 17.30000 250 GLY A CA 1
ATOM 1655 C C . GLY A 1 223 ? 2.72200 39.18400 11.79600 1.000 13.68000 250 GLY A C 1
ATOM 1656 O O . GLY A 1 223 ? 3.45000 39.85600 12.52500 1.000 15.36000 250 GLY A O 1
ATOM 1657 N N . GLY A 1 224 ? 2.90800 37.87100 11.63200 1.000 13.33000 251 GLY A N 1
ATOM 1658 C CA . GLY A 1 224 ? 3.85500 37.15600 12.49100 1.000 13.85000 251 GLY A CA 1
ATOM 1659 C C . GLY A 1 224 ? 5.31700 37.36400 12.10500 1.000 11.19000 251 GLY A C 1
ATOM 1660 O O . GLY A 1 224 ? 5.67900 37.36300 10.92800 1.000 14.00000 251 GLY A O 1
ATOM 1661 N N . ASP A 1 225 ? 6.16300 37.51000 13.11700 1.000 12.17000 252 ASP A N 1
ATOM 1662 C CA . ASP A 1 225 ? 7.61100 37.45500 12.92400 1.000 12.30000 252 ASP A CA 1
ATOM 1663 C C . ASP A 1 225 ? 8.09700 35.99900 13.02500 1.000 9.94000 252 ASP A C 1
ATOM 1664 O O . ASP A 1 225 ? 7.30200 35.06400 13.12800 1.000 11.09000 252 ASP A O 1
ATOM 1669 N N . HIS A 1 226 ? 9.41000 35.78500 12.93400 1.000 11.59000 253 HIS A N 1
ATOM 1670 C CA . HIS A 1 226 ? 9.93900 34.41500 12.86700 1.000 12.14000 253 HIS A CA 1
ATOM 1671 C C . HIS A 1 226 ? 9.55800 33.57000 14.08700 1.000 13.99000 253 HIS A C 1
ATOM 1672 O O . HIS A 1 226 ? 9.59100 32.33000 13.99100 1.000 12.10000 253 HIS A O 1
ATOM 1679 N N . TRP A 1 227 ? 9.21100 34.19000 15.22700 1.000 10.12000 254 TRP A N 1
ATOM 1680 C CA . TRP A 1 227 ? 8.84400 33.48500 16.45500 1.000 11.53000 254 TRP A CA 1
ATOM 1681 C C . TRP A 1 227 ? 7.33500 33.18100 16.55400 1.000 12.37000 254 TRP A C 1
ATOM 1682 O O . TRP A 1 227 ? 6.88000 32.62800 17.57400 1.000 11.86000 254 TRP A O 1
ATOM 1693 N N . CYS A 1 228 ? 6.55400 33.49500 15.52000 1.000 11.73000 255 CYS A N 1
ATOM 1694 C CA . CYS A 1 228 ? 5.10800 33.53600 15.69600 1.000 10.67000 255 CYS A CA 1
ATOM 1695 C C . CYS A 1 228 ? 4.50000 32.16800 15.96600 1.000 12.97000 255 CYS A C 1
ATOM 1696 O O . CYS A 1 228 ? 3.43600 32.09100 16.59800 1.000 12.36000 255 CYS A O 1
ATOM 1699 N N . ALA A 1 229 ? 5.12200 31.09000 15.48000 1.000 10.19000 256 ALA A N 1
ATOM 1700 C CA . ALA A 1 229 ? 4.52500 29.76600 15.63800 1.000 10.64000 256 ALA A CA 1
ATOM 1701 C C . ALA A 1 229 ? 5.05300 29.02200 16.86400 1.000 9.65000 256 ALA A C 1
ATOM 1702 O O . ALA A 1 229 ? 4.77300 27.81800 17.02900 1.000 10.61000 256 ALA A O 1
ATOM 1704 N N . ASN A 1 230 ? 5.73900 29.71500 17.76900 1.000 10.33000 257 ASN A N 1
ATOM 1705 C CA . ASN A 1 230 ? 6.35700 29.06700 18.92200 1.000 11.61000 257 ASN A CA 1
ATOM 1706 C C . ASN A 1 230 ? 5.41400 28.96400 20.10200 1.000 13.79000 257 ASN A C 1
ATOM 1707 O O . ASN A 1 230 ? 5.72400 28.26200 21.07000 1.000 13.80000 257 ASN A O 1
ATOM 1712 N N . GLY A 1 231 ? 4.27100 29.61600 20.01700 1.000 11.87000 258 GLY A N 1
ATOM 1713 C CA . GLY A 1 231 ? 3.25800 29.57600 21.05300 1.000 14.62000 258 GLY A CA 1
ATOM 1714 C C . GLY A 1 231 ? 3.50800 30.56000 22.16500 1.000 13.89000 258 GLY A C 1
ATOM 1715 O O . GLY A 1 231 ? 4.47400 31.32900 22.17400 1.000 18.09000 258 GLY A O 1
ATOM 1716 N N . GLY A 1 232 ? 2.61500 30.52900 23.14300 1.000 13.02000 259 GLY A N 1
ATOM 1717 C CA . GLY A 1 232 ? 2.73000 31.44100 24.27900 1.000 14.42000 259 GLY A CA 1
ATOM 1718 C C . GLY A 1 232 ? 2.54000 32.89200 23.89200 1.000 13.88000 259 GLY A C 1
ATOM 1719 O O . GLY A 1 232 ? 3.21500 33.77100 24.45900 1.000 16.16000 259 GLY A O 1
ATOM 1720 N N . ASN A 1 233 ? 1.66800 33.17100 22.92700 1.000 12.03000 260 ASN A N 1
ATOM 1721 C CA . ASN A 1 233 ? 1.62700 34.49300 22.29100 1.000 11.49000 260 ASN A CA 1
ATOM 1722 C C . ASN A 1 233 ? 0.19600 34.74300 21.80100 1.000 12.62000 260 ASN A C 1
ATOM 1723 O O . ASN A 1 233 ? -0.72600 33.99800 22.14900 1.000 13.22000 260 ASN A O 1
ATOM 1728 N N . ILE A 1 234 ? 0.01200 35.73500 20.92300 1.000 10.47000 261 ILE A N 1
ATOM 1729 C CA . ILE A 1 234 ? -1.34900 36.05300 20.46100 1.000 13.92000 261 ILE A CA 1
ATOM 1730 C C . ILE A 1 234 ? -1.97200 34.93900 19.61700 1.000 11.50000 261 ILE A C 1
ATOM 1731 O O . ILE A 1 234 ? -3.21300 34.91100 19.45500 1.000 12.77000 261 ILE A O 1
ATOM 1736 N N . TYR A 1 235 ? -1.15400 34.02300 19.07400 1.000 12.77000 262 TYR A N 1
ATOM 1737 C CA . TYR A 1 235 ? -1.61900 32.96900 18.16300 1.000 11.24000 262 TYR A CA 1
ATOM 1738 C C . TYR A 1 235 ? -1.90300 31.64500 18.85100 1.000 10.30000 262 TYR A C 1
ATOM 1739 O O . TYR A 1 235 ? -2.25700 30.67700 18.16200 1.000 11.77000 262 TYR A O 1
ATOM 1748 N N A SER A 1 236 ? -1.80500 31.59200 20.18200 0.060 10.43000 263 SER A N 1
ATOM 1749 N N B SER A 1 236 ? -1.71400 31.57000 20.17100 0.940 10.13000 263 SER A N 1
ATOM 1750 C CA A SER A 1 236 ? -1.74500 30.31500 20.89200 0.060 11.16000 263 SER A CA 1
ATOM 1751 C CA B SER A 1 236 ? -1.75600 30.28900 20.89200 0.940 10.98000 263 SER A CA 1
ATOM 1752 C C A SER A 1 236 ? -2.98400 29.45600 20.65900 0.060 12.40000 263 SER A C 1
ATOM 1753 C C B SER A 1 236 ? -2.98800 29.45300 20.59100 0.940 12.41000 263 SER A C 1
ATOM 1754 O O A SER A 1 236 ? -2.87700 28.23100 20.53000 0.060 11.67000 263 SER A O 1
ATOM 1755 O O B SER A 1 236 ? -2.89400 28.22600 20.44500 0.940 11.83000 263 SER A O 1
ATOM 1760 N N . ALA A 1 237 ? -4.17000 30.07200 20.62200 1.000 11.82000 264 ALA A N 1
ATOM 1761 C CA . ALA A 1 237 ? -5.39300 29.28200 20.50000 1.000 10.00000 264 ALA A CA 1
ATOM 1762 C C . ALA A 1 237 ? -5.44600 28.53600 19.17100 1.000 11.89000 264 ALA A C 1
ATOM 1763 O O . ALA A 1 237 ? -5.86600 27.37500 19.12100 1.000 12.92000 264 ALA A O 1
ATOM 1765 N N . LEU A 1 238 ? -5.05900 29.20200 18.08500 1.000 10.32000 265 LEU A N 1
ATOM 1766 C CA . LEU A 1 238 ? -5.06900 28.58400 16.76100 1.000 12.16000 265 LEU A CA 1
ATOM 1767 C C . LEU A 1 238 ? -3.90500 27.61200 16.56900 1.000 10.91000 265 LEU A C 1
ATOM 1768 O O . LEU A 1 238 ? -4.10800 26.54500 15.99800 1.000 10.45000 265 LEU A O 1
ATOM 1773 N N . LEU A 1 239 ? -2.69500 27.96300 17.00700 1.000 10.65000 266 LEU A N 1
ATOM 1774 C CA . LEU A 1 239 ? -1.58100 27.02700 16.90200 1.000 9.83000 266 LEU A CA 1
ATOM 1775 C C . LEU A 1 239 ? -1.94300 25.71600 17.59700 1.000 11.07000 266 LEU A C 1
ATOM 1776 O O . LEU A 1 239 ? -1.70900 24.62000 17.05900 1.000 10.29000 266 LEU A O 1
ATOM 1781 N N . GLY A 1 240 ? -2.47200 25.81400 18.82400 1.000 9.43000 267 GLY A N 1
ATOM 1782 C CA . 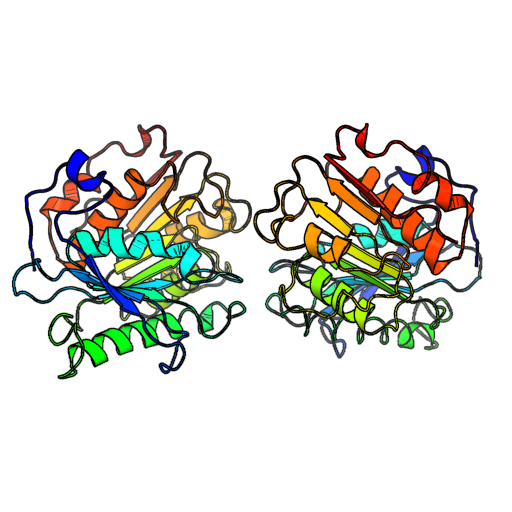GLY A 1 240 ? -2.77700 24.60000 19.57100 1.000 10.32000 267 GLY A CA 1
ATOM 1783 C C . GLY A 1 240 ? -3.92600 23.81300 18.95100 1.000 9.50000 267 GLY A C 1
ATOM 1784 O O . GLY A 1 240 ? -3.88200 22.58300 18.87700 1.000 10.61000 267 GLY A O 1
ATOM 1785 N N . LYS A 1 241 ? -4.98400 24.50000 18.50400 1.000 10.19000 268 LYS A N 1
ATOM 1786 C CA . LYS A 1 241 ? -6.09200 23.77300 17.88300 1.000 11.30000 268 LYS A CA 1
ATOM 1787 C C . LYS A 1 241 ? -5.63800 23.01400 16.63900 1.000 8.59000 268 LYS A C 1
ATOM 1788 O O . LYS A 1 241 ? -5.93000 21.82200 16.47800 1.000 9.65000 268 LYS A O 1
ATOM 1794 N N . TYR A 1 242 ? -4.96100 23.70800 15.72000 1.000 10.80000 269 TYR A N 1
ATOM 1795 C CA . TYR A 1 242 ? -4.57600 23.05900 14.47400 1.000 10.13000 269 TYR A CA 1
ATOM 1796 C C . TYR A 1 242 ? -3.48700 22.01800 14.69700 1.000 9.94000 269 TYR A C 1
ATOM 1797 O O . TYR A 1 242 ? -3.53900 20.93500 14.10100 1.000 10.16000 269 TYR A O 1
ATOM 1806 N N . GLY A 1 243 ? -2.50400 22.30800 15.56800 1.000 10.96000 270 GLY A N 1
ATOM 1807 C CA . GLY A 1 243 ? -1.41000 21.35500 15.80000 1.000 9.18000 270 GLY A CA 1
ATOM 1808 C C . GLY A 1 243 ? -1.83700 20.07300 16.50000 1.000 9.45000 270 GLY A C 1
ATOM 1809 O O . GLY A 1 243 ? -1.44500 18.97500 16.08100 1.000 9.82000 270 GLY A O 1
ATOM 1810 N N . VAL A 1 244 ? -2.65700 20.19300 17.55900 1.000 9.97000 271 VAL A N 1
ATOM 1811 C CA . VAL A 1 244 ? -3.22400 19.00200 18.20300 1.000 10.28000 271 VAL A CA 1
ATOM 1812 C C . VAL A 1 244 ? -4.10600 18.22400 17.23800 1.000 10.49000 271 VAL A C 1
ATOM 1813 O O . VAL A 1 244 ? -4.03100 16.98400 17.17600 1.000 9.37000 271 VAL A O 1
ATOM 1817 N N . SER A 1 245 ? -4.94000 18.92000 16.45600 1.000 9.86000 272 SER A N 1
ATOM 1818 C CA . SER A 1 245 ? -5.79300 18.17500 15.51900 1.000 9.15000 272 SER A CA 1
ATOM 1819 C C . SER A 1 245 ? -4.96100 17.40100 14.50800 1.000 9.82000 272 SER A C 1
ATOM 1820 O O . SER A 1 245 ? -5.29700 16.26400 14.15500 1.000 10.29000 272 SER A O 1
ATOM 1823 N N . TRP A 1 246 ? -3.85900 17.99800 14.02000 1.000 9.70000 273 TRP A N 1
ATOM 1824 C CA . TRP A 1 246 ? -3.01000 17.29800 13.05900 1.000 8.17000 273 TRP A CA 1
ATOM 1825 C C . TRP A 1 246 ? -2.43600 16.01100 13.66200 1.000 9.20000 273 TRP A C 1
ATOM 1826 O O . TRP A 1 246 ? -2.41500 14.94800 13.00900 1.000 10.22000 273 TRP A O 1
ATOM 1837 N N . MET A 1 247 ? -1.92500 16.09600 14.90900 1.000 8.16000 274 MET A N 1
ATOM 1838 C CA . MET A 1 247 ? -1.32500 14.91300 15.52700 1.000 10.19000 274 MET A CA 1
ATOM 1839 C C . MET A 1 247 ? -2.38400 13.86400 15.84400 1.000 7.82000 274 MET A C 1
ATOM 1840 O O . MET A 1 247 ? -2.15100 12.66500 15.63000 1.000 9.49000 274 MET A O 1
ATOM 1845 N N . LYS A 1 248 ? -3.56000 14.27800 16.33700 1.000 8.67000 275 LYS A N 1
ATOM 1846 C CA . LYS A 1 248 ? -4.65300 13.32500 16.58300 1.000 8.41000 275 LYS A CA 1
ATOM 1847 C C . LYS A 1 248 ? -5.06500 12.61500 15.30800 1.000 10.52000 275 LYS A C 1
ATOM 1848 O O . LYS A 1 248 ? -5.21600 11.38100 15.29300 1.000 10.49000 275 LYS A O 1
ATOM 1854 N N . LEU A 1 249 ? -5.25500 13.37100 14.22300 1.000 10.26000 276 LEU A N 1
ATOM 1855 C CA . LEU A 1 249 ? -5.75600 12.78000 12.98600 1.000 11.70000 276 LEU A CA 1
ATOM 1856 C C . LEU A 1 249 ? -4.75400 11.79900 12.40600 1.000 11.47000 276 LEU A C 1
ATOM 1857 O O . LEU A 1 249 ? -5.09900 10.66200 12.04300 1.000 12.47000 276 LEU A O 1
ATOM 1862 N N . HIS A 1 250 ? -3.48500 12.20300 12.32800 1.000 9.69000 277 HIS A N 1
ATOM 1863 C CA . HIS A 1 250 ? -2.51100 11.38100 11.62800 1.000 12.03000 277 HIS A CA 1
ATOM 1864 C C . HIS A 1 250 ? -1.77900 10.38300 12.50800 1.000 12.92000 277 HIS A C 1
ATOM 1865 O O . HIS A 1 250 ? -1.35600 9.33200 11.99600 1.000 18.10000 277 HIS A O 1
ATOM 1872 N N . LEU A 1 251 ? -1.60400 10.65100 13.80300 1.000 9.67000 278 LEU A N 1
ATOM 1873 C CA . LEU A 1 251 ? -0.95200 9.64700 14.65600 1.000 10.77000 278 LEU A CA 1
ATOM 1874 C C . LEU A 1 251 ? -1.93500 8.66300 15.28800 1.000 12.56000 278 LEU A C 1
ATOM 1875 O O . LEU A 1 251 ? -1.60500 7.47300 15.43100 1.000 13.21000 278 LEU A O 1
ATOM 1880 N N . ASP A 1 252 ? -3.12300 9.11600 15.67900 1.000 11.26000 279 ASP A N 1
ATOM 1881 C CA . ASP A 1 252 ? -4.11900 8.24300 16.28300 1.000 10.86000 279 ASP A CA 1
ATOM 1882 C C . ASP A 1 252 ? -5.17700 7.79600 15.29300 1.000 13.62000 279 ASP A C 1
ATOM 1883 O O . ASP A 1 252 ? -6.04900 7.01700 15.67900 1.000 12.86000 279 ASP A O 1
ATOM 1888 N N . GLN A 1 253 ? -5.12000 8.25800 14.03200 1.000 13.15000 280 GLN A N 1
ATOM 1889 C CA . GLN A 1 253 ? -6.16300 7.96600 13.04000 1.000 12.48000 280 GLN A CA 1
ATOM 1890 C C . GLN A 1 253 ? -7.54100 8.40100 13.55900 1.000 14.49000 280 GLN A C 1
ATOM 1891 O O . GLN A 1 253 ? -8.56300 7.75400 13.33200 1.000 16.09000 280 GLN A O 1
ATOM 1897 N N . ASP A 1 254 ? -7.57800 9.51400 14.28100 1.000 12.02000 281 ASP A N 1
ATOM 1898 C CA . ASP A 1 254 ? -8.77900 9.95400 14.99300 1.000 10.94000 281 ASP A CA 1
ATOM 1899 C C . ASP A 1 254 ? -9.51700 10.96200 14.11400 1.000 15.36000 281 ASP A C 1
ATOM 1900 O O . ASP A 1 254 ? -9.25200 12.17000 14.15700 1.000 12.22000 281 ASP A O 1
ATOM 1905 N N . THR A 1 255 ? -10.48000 10.44900 13.32300 1.000 12.91000 282 THR A N 1
ATOM 1906 C CA . THR A 1 255 ? -11.21700 11.27900 12.38300 1.000 16.40000 282 THR A CA 1
ATOM 1907 C C . THR A 1 255 ? -12.11800 12.29300 13.06100 1.000 12.66000 282 THR A C 1
ATOM 1908 O O . THR A 1 255 ? -12.59700 13.19500 12.37600 1.000 12.86000 282 THR A O 1
ATOM 1912 N N . ARG A 1 256 ? -12.35000 12.19500 14.38200 1.000 14.27000 283 ARG A N 1
ATOM 1913 C CA . ARG A 1 256 ? -13.10500 13.24400 15.06700 1.000 12.09000 283 ARG A CA 1
ATOM 1914 C C . ARG A 1 256 ? -12.41200 14.60300 14.95400 1.000 11.27000 283 ARG A C 1
ATOM 1915 O O . ARG A 1 256 ? -13.07700 15.63800 15.10600 1.000 12.49000 283 ARG A O 1
ATOM 1923 N N . TYR A 1 257 ? -11.09600 14.62700 14.70100 1.000 11.84000 284 TYR A N 1
ATOM 1924 C CA . TYR A 1 257 ? -10.33800 15.86100 14.60300 1.000 11.58000 284 TYR A CA 1
ATOM 1925 C C . TYR A 1 257 ? -10.31100 16.43400 13.19400 1.000 11.55000 284 TYR A C 1
ATOM 1926 O O . TYR A 1 257 ? -9.92600 17.58400 13.03100 1.000 11.72000 284 TYR A O 1
ATOM 1935 N N . ALA A 1 258 ? -10.74700 15.67900 12.19100 1.000 12.72000 285 ALA A N 1
ATOM 1936 C CA . ALA A 1 258 ? -10.75600 16.20900 10.82700 1.000 14.55000 285 ALA A CA 1
ATOM 1937 C C . ALA A 1 258 ? -11.60100 17.46600 10.63800 1.000 13.19000 285 ALA A C 1
ATOM 1938 O O . ALA A 1 258 ? -11.14900 18.36900 9.91000 1.000 13.69000 285 ALA A O 1
ATOM 1940 N N . PRO A 1 259 ? -12.79700 17.59800 11.23400 1.000 13.85000 286 PRO A N 1
ATOM 1941 C CA . PRO A 1 259 ? -13.61000 18.81100 10.98500 1.000 13.92000 286 PRO A CA 1
ATOM 1942 C C . PRO A 1 259 ? -12.93600 20.10800 11.40200 1.000 15.82000 286 PRO A C 1
ATOM 1943 O O . PRO A 1 259 ? -13.31400 21.17200 10.89700 1.000 15.76000 286 PRO A O 1
ATOM 1947 N N . PHE A 1 260 ? -11.95500 20.07700 12.30100 1.000 12.38000 287 PHE A N 1
ATOM 1948 C CA . PHE A 1 260 ? -11.25200 21.30100 12.67700 1.000 12.01000 287 PHE A CA 1
ATOM 1949 C C . PHE A 1 260 ? -10.27300 21.75200 11.61500 1.000 13.66000 287 PHE A C 1
ATOM 1950 O O . PHE A 1 260 ? -9.92700 22.94400 11.57700 1.000 15.00000 287 PHE A O 1
ATOM 1958 N N . LEU A 1 261 ? -9.82800 20.81400 10.77000 1.000 10.63000 288 LEU A N 1
ATOM 1959 C CA . LEU A 1 261 ? -8.87900 21.08100 9.70400 1.000 11.36000 288 LEU A CA 1
ATOM 1960 C C . LEU A 1 261 ? -9.52200 21.22600 8.33300 1.000 12.00000 288 LEU A C 1
ATOM 1961 O O . LEU A 1 261 ? -8.94000 21.89000 7.45700 1.000 13.51000 288 LEU A O 1
ATOM 1966 N N . CYS A 1 262 ? -10.66700 20.57100 8.12600 1.000 12.09000 289 CYS A N 1
ATOM 1967 C CA . CYS A 1 262 ? -11.30800 20.46500 6.81300 1.000 14.56000 289 CYS A CA 1
ATOM 1968 C C . CYS A 1 262 ? -12.77600 20.84200 6.94600 1.000 14.09000 289 CYS A C 1
ATOM 1969 O O . CYS A 1 262 ? -13.55300 20.11000 7.57300 1.000 16.81000 289 CYS A O 1
ATOM 1972 N N . GLY A 1 263 ? -13.15300 21.97700 6.34800 1.000 13.38000 290 GLY A N 1
ATOM 1973 C CA . GLY A 1 263 ? -14.49800 22.50400 6.44600 1.000 13.51000 290 GLY A CA 1
ATOM 1974 C C . GLY A 1 263 ? -14.55000 23.99400 6.74100 1.000 16.49000 290 GLY A C 1
ATOM 1975 O O . GLY A 1 263 ? -15.22500 24.75800 6.04200 1.000 19.24000 290 GLY A O 1
ATOM 1976 N N . PRO A 1 264 ? -13.88500 24.44400 7.80000 1.000 14.73000 291 PRO A N 1
ATOM 1977 C CA . PRO A 1 264 ? -13.96900 25.87000 8.15400 1.000 15.13000 291 PRO A CA 1
ATOM 1978 C C . PRO A 1 264 ? -13.29600 26.77500 7.13100 1.000 15.67000 291 PRO A C 1
ATOM 1979 O O . PRO A 1 264 ? -12.36000 26.39200 6.42800 1.000 15.56000 291 PRO A O 1
ATOM 1983 N N . ASN A 1 265 ? -13.80800 28.00800 7.04100 1.000 16.81000 292 ASN A N 1
ATOM 1984 C CA . ASN A 1 265 ? -13.19200 29.05900 6.24200 1.000 15.25000 292 ASN A CA 1
ATOM 1985 C C . ASN A 1 265 ? -12.08400 29.67300 7.09900 1.000 14.32000 292 ASN A C 1
ATOM 1986 O O . ASN A 1 265 ? -12.24600 30.70600 7.75000 1.000 18.25000 292 ASN A O 1
ATOM 1991 N N . HIS A 1 266 ? -10.94000 28.98300 7.12800 1.000 13.68000 293 HIS A N 1
ATOM 1992 C CA . HIS A 1 266 ? -9.86000 29.37400 8.03500 1.000 13.63000 293 HIS A CA 1
ATOM 1993 C C . HIS A 1 266 ? -9.43600 30.82100 7.81800 1.000 12.79000 293 HIS A C 1
ATOM 1994 O O . HIS A 1 266 ? -9.16000 31.55600 8.78700 1.000 13.56000 293 HIS A O 1
ATOM 2001 N N . ALA A 1 267 ? -9.36600 31.25200 6.55500 1.000 14.93000 294 ALA A N 1
ATOM 2002 C CA . ALA A 1 267 ? -8.87100 32.59000 6.24700 1.000 17.29000 294 ALA A CA 1
ATOM 2003 C C . ALA A 1 267 ? -9.85200 33.69100 6.58500 1.000 18.15000 294 ALA A C 1
ATOM 2004 O O . ALA A 1 267 ? -9.50000 34.86500 6.41900 1.000 19.11000 294 ALA A O 1
ATOM 2006 N N . ALA A 1 268 ? -11.04400 33.37000 7.07400 1.000 14.50000 295 ALA A N 1
ATOM 2007 C CA . ALA A 1 268 ? -11.95000 34.42400 7.54200 1.000 21.26000 295 ALA A CA 1
ATOM 2008 C C . ALA A 1 268 ? -11.54200 34.96100 8.90200 1.000 21.36000 295 ALA A C 1
ATOM 2009 O O . ALA A 1 268 ? -12.04700 36.01100 9.31600 1.000 25.37000 295 ALA A O 1
ATOM 2011 N N . GLN A 1 269 ? -10.61700 34.30100 9.58800 1.000 17.87000 296 GLN A N 1
ATOM 2012 C CA . GLN A 1 269 ? -10.18600 34.72700 10.91500 1.000 17.15000 296 GLN A CA 1
ATOM 2013 C C . GLN A 1 269 ? -9.08900 35.77100 10.80800 1.000 16.96000 296 GLN A C 1
ATOM 2014 O O . GLN A 1 269 ? -8.23800 35.69800 9.92600 1.000 15.33000 296 GLN A O 1
ATOM 2020 N N . THR A 1 270 ? -9.14000 36.76200 11.70900 1.000 14.20000 297 THR A N 1
ATOM 2021 C CA . THR A 1 270 ? -8.16300 37.83700 11.70200 1.000 14.23000 297 THR A CA 1
ATOM 2022 C C . THR A 1 270 ? -6.74200 37.30400 11.63800 1.000 13.90000 297 THR A C 1
ATOM 2023 O O . THR A 1 270 ? -5.90700 37.82300 10.89000 1.000 13.41000 297 THR A O 1
ATOM 2027 N N . LEU A 1 271 ? -6.45400 36.27400 12.43200 1.000 12.99000 298 LEU A N 1
ATOM 2028 C CA . LEU A 1 271 ? -5.08200 35.80900 12.64100 1.000 12.12000 298 LEU A CA 1
ATOM 2029 C C . LEU A 1 271 ? -4.57500 34.87700 11.54800 1.000 15.13000 298 LEU A C 1
ATOM 2030 O O . LEU A 1 271 ? -3.41500 34.46700 11.64700 1.000 12.40000 298 LEU A O 1
ATOM 2035 N N . ILE A 1 272 ? -5.39400 34.51200 10.55400 1.000 13.27000 299 ILE A N 1
ATOM 2036 C CA . ILE A 1 272 ? -4.96400 33.69500 9.41400 1.000 12.81000 299 ILE A CA 1
ATOM 2037 C C . ILE A 1 272 ? -4.95800 34.58400 8.16600 1.000 14.54000 299 ILE A C 1
ATOM 2038 O O . ILE A 1 272 ? -6.01500 35.03100 7.69800 1.000 15.82000 299 ILE A O 1
ATOM 2043 N N . SER A 1 273 ? -3.77000 34.82400 7.60000 1.000 13.37000 300 SER A N 1
ATOM 2044 C CA . SER A 1 273 ? -3.63900 35.65100 6.40200 1.000 14.18000 300 SER A CA 1
ATOM 2045 C C . SER A 1 273 ? -3.60900 34.84500 5.11200 1.000 13.87000 300 SER A C 1
ATOM 2046 O O . SER A 1 273 ? -3.80000 35.42000 4.03600 1.000 16.10000 300 SER A O 1
ATOM 2049 N N . GLU A 1 274 ? -3.36000 33.53300 5.19000 1.000 12.92000 301 GLU A N 1
ATOM 2050 C CA . GLU A 1 274 ? -3.50700 32.65100 4.03700 1.000 14.38000 301 GLU A CA 1
ATOM 2051 C C . GLU A 1 274 ? -3.65900 31.21600 4.52900 1.000 15.66000 301 GLU A C 1
ATOM 2052 O O . GLU A 1 274 ? -3.04200 30.81500 5.53100 1.000 13.05000 301 GLU A O 1
ATOM 2058 N N . TYR A 1 275 ? -4.48200 30.44700 3.82100 1.000 12.25000 3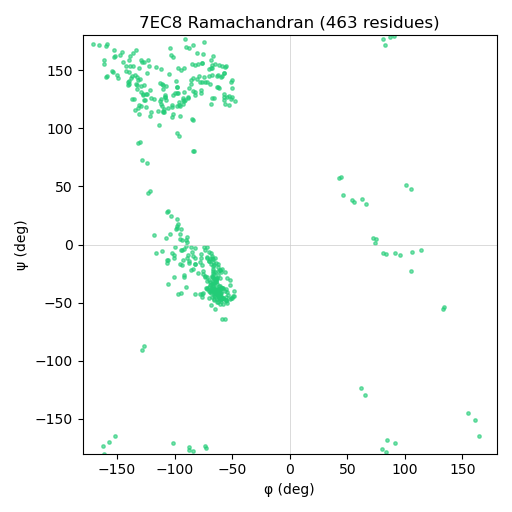02 TYR A N 1
ATOM 2059 C CA . TYR A 1 275 ? -4.64800 29.02000 4.08800 1.000 11.19000 302 TYR A CA 1
ATOM 2060 C C . TYR A 1 275 ? -4.53500 28.25600 2.76500 1.000 13.26000 302 TYR A C 1
ATOM 2061 O O . TYR A 1 275 ? -5.04600 28.71400 1.72500 1.000 13.61000 302 TYR A O 1
ATOM 2070 N N . ARG A 1 276 ? -3.89600 27.07900 2.79400 1.000 11.54000 303 ARG A N 1
ATOM 2071 C CA . ARG A 1 276 ? -3.90800 26.14400 1.66800 1.000 12.90000 303 ARG A CA 1
ATOM 2072 C C . ARG A 1 276 ? -3.98900 24.73500 2.23700 1.000 11.44000 303 ARG A C 1
ATOM 2073 O O . ARG A 1 276 ? -3.48000 24.47000 3.33200 1.000 12.52000 303 ARG A O 1
ATOM 2081 N N . GLY A 1 277 ? -4.62200 23.82900 1.49000 1.000 12.67000 304 GLY A N 1
ATOM 2082 C CA . GLY A 1 277 ? -4.63500 22.42400 1.86800 1.000 14.15000 304 GLY A CA 1
ATOM 2083 C C . GLY A 1 277 ? -5.21600 21.55700 0.77400 1.000 14.99000 304 GLY A C 1
ATOM 2084 O O . GLY A 1 277 ? -5.74100 22.05000 -0.23600 1.000 15.24000 304 GLY A O 1
ATOM 2085 N N . ASN A 1 278 ? -5.10900 20.23800 0.99200 1.000 13.63000 305 ASN A N 1
ATOM 2086 C CA . ASN A 1 278 ? -5.70400 19.26700 0.07900 1.000 11.70000 305 ASN A CA 1
ATOM 2087 C C . ASN A 1 278 ? -6.70500 18.35700 0.79000 1.000 14.13000 305 ASN A C 1
ATOM 2088 O O . ASN A 1 278 ? -6.69500 17.13400 0.58600 1.000 15.31000 305 ASN A O 1
ATOM 2093 N N . CYS A 1 279 ? -7.57800 18.95100 1.60600 1.000 15.67000 306 CYS A N 1
ATOM 2094 C CA . CYS A 1 279 ? -8.70400 18.24600 2.21000 1.000 14.83000 306 CYS A CA 1
ATOM 2095 C C . CYS A 1 279 ? -9.56200 17.58800 1.13100 1.000 15.59000 306 CYS A C 1
ATOM 2096 O O . CYS A 1 279 ? -9.62200 18.08300 0.00100 1.000 16.77000 306 CYS A O 1
ATOM 2099 N N . PRO A 1 280 ? -10.27500 16.49100 1.46700 1.000 16.97000 307 PRO A N 1
ATOM 2100 C CA . PRO A 1 280 ? -10.24000 15.77300 2.75000 1.000 17.35000 307 PRO A CA 1
ATOM 2101 C C . PRO A 1 280 ? -9.06200 14.82700 2.85200 1.000 19.46000 307 PRO A C 1
ATOM 2102 O O . PRO A 1 280 ? -8.41700 14.48400 1.85200 1.000 26.40000 307 PRO A O 1
ATOM 2106 N N . TYR A 1 281 ? -8.77700 14.37300 4.05800 1.000 22.51000 308 TYR A N 1
ATOM 2107 C CA . TYR A 1 281 ? -7.63400 13.50500 4.29200 1.000 21.65000 308 TYR A CA 1
ATOM 2108 C C . TYR A 1 281 ? -8.12800 12.07900 4.51400 1.000 26.88000 308 TYR A C 1
ATOM 2109 O O . TYR A 1 281 ? -8.85800 11.81000 5.47500 1.000 27.01000 308 TYR A O 1
ATOM 2118 N N . GLU A 1 282 ? -7.73500 11.16800 3.63600 1.000 36.07000 309 GLU A N 1
ATOM 2119 C CA . GLU A 1 282 ? -8.25300 9.80800 3.68700 1.000 39.19000 309 GLU A CA 1
ATOM 2120 C C . GLU A 1 282 ? -7.11200 8.80400 3.74700 1.000 37.88000 309 GLU A C 1
ATOM 2121 O O . GLU A 1 282 ? -5.93100 9.16600 3.69000 1.000 30.20000 309 GLU A O 1
ATOM 2127 N N . TYR B 1 18 ? 47.67900 61.70400 5.16100 1.000 25.13000 45 TYR B N 1
ATOM 2128 C CA . TYR B 1 18 ? 46.78000 60.68600 4.60600 1.000 20.87000 45 TYR B CA 1
ATOM 2129 C C . TYR B 1 18 ? 45.49600 61.32400 4.06000 1.000 18.17000 45 TYR B C 1
ATOM 2130 O O . TYR B 1 18 ? 44.57800 60.60500 3.59400 1.000 19.89000 45 TYR B O 1
ATOM 2139 N N . GLN B 1 19 ? 45.36500 62.64600 4.12400 1.000 17.55000 46 GLN B N 1
ATOM 2140 C CA . GLN B 1 19 ? 44.10500 63.27800 3.75400 1.000 15.11000 46 GLN B CA 1
ATOM 2141 C C . GLN B 1 19 ? 43.94900 63.38400 2.24800 1.000 19.58000 46 GLN B C 1
ATOM 2142 O O . GLN B 1 19 ? 44.92000 63.61700 1.51500 1.000 21.12000 46 GLN B O 1
ATOM 2148 N N . ARG B 1 20 ? 42.70800 63.24800 1.77900 1.000 16.23000 47 ARG B N 1
ATOM 2149 C CA . ARG B 1 20 ? 42.39700 63.44100 0.37200 1.000 16.96000 47 ARG B CA 1
ATOM 2150 C C . ARG B 1 20 ? 40.99000 64.00600 0.24700 1.000 16.15000 47 ARG B C 1
ATOM 2151 O O . ARG B 1 20 ? 40.19200 63.93800 1.18900 1.000 14.20000 47 ARG B O 1
ATOM 2159 N N . GLY B 1 21 ? 40.70100 64.55900 -0.93500 1.000 15.80000 48 GLY B N 1
ATOM 2160 C CA . GLY B 1 21 ? 39.36500 64.98700 -1.28700 1.000 17.88000 48 GLY B CA 1
ATOM 2161 C C . GLY B 1 21 ? 38.97100 66.34800 -0.73100 1.000 15.73000 48 GLY B C 1
ATOM 2162 O O . GLY B 1 21 ? 39.69900 66.97300 0.04600 1.000 18.51000 48 GLY B O 1
ATOM 2163 N N . PRO B 1 22 ? 37.76000 66.78800 -1.09700 1.000 18.23000 49 PRO B N 1
ATOM 2164 C CA . PRO B 1 22 ? 37.28500 68.13600 -0.74100 1.000 23.46000 49 PRO B CA 1
ATOM 2165 C C . PRO B 1 22 ? 36.87700 68.25000 0.72300 1.000 27.66000 49 PRO B C 1
ATOM 2166 O O . PRO B 1 22 ? 36.64200 67.26100 1.42100 1.000 21.21000 49 PRO B O 1
ATOM 2170 N N . ASP B 1 23 ? 36.76600 69.49700 1.17900 1.000 20.85000 50 ASP B N 1
ATOM 2171 C CA . ASP B 1 23 ? 36.30100 69.73500 2.53000 1.000 17.93000 50 ASP B CA 1
ATOM 2172 C C . ASP B 1 23 ? 34.84900 69.26300 2.60900 1.000 21.23000 50 ASP B C 1
ATOM 2173 O O . ASP B 1 23 ? 34.02900 69.62100 1.75000 1.000 20.96000 50 ASP B O 1
ATOM 2178 N N . PRO B 1 24 ? 34.51000 68.39700 3.55300 1.000 17.92000 51 PRO B N 1
ATOM 2179 C CA . PRO B 1 24 ? 33.16300 67.82800 3.57700 1.000 15.75000 51 PRO B CA 1
ATOM 2180 C C . PRO B 1 24 ? 32.10100 68.79100 4.11300 1.000 15.96000 51 PRO B C 1
ATOM 2181 O O . PRO B 1 24 ? 32.36800 69.69500 4.91300 1.000 19.46000 51 PRO B O 1
ATOM 2185 N N . THR B 1 25 ? 30.85900 68.51900 3.69600 1.000 17.67000 52 THR B N 1
ATOM 2186 C CA . THR B 1 25 ? 29.66200 69.17000 4.20700 1.000 21.48000 52 THR B CA 1
ATOM 2187 C C . THR B 1 25 ? 28.62600 68.10000 4.50200 1.000 18.64000 52 THR B C 1
ATOM 2188 O O . THR B 1 25 ? 28.75000 66.94400 4.06600 1.000 17.99000 52 THR B O 1
ATOM 2192 N N . ASP B 1 26 ? 27.56800 68.50100 5.21200 1.000 17.07000 53 ASP B N 1
ATOM 2193 C CA . ASP B 1 26 ? 26.51200 67.55900 5.55400 1.000 14.87000 53 ASP B CA 1
ATOM 2194 C C . ASP B 1 26 ? 25.91000 66.92700 4.30700 1.000 19.87000 53 ASP B C 1
ATOM 2195 O O . ASP B 1 26 ? 25.79200 65.69700 4.21200 1.000 16.98000 53 ASP B O 1
ATOM 2200 N N . ALA B 1 27 ? 25.51500 67.75000 3.33000 1.000 16.72000 54 ALA B N 1
ATOM 2201 C CA . ALA B 1 27 ? 24.86400 67.22200 2.13500 1.000 16.08000 54 ALA B CA 1
ATOM 2202 C C . ALA B 1 27 ? 25.79800 66.29500 1.37100 1.000 18.88000 54 ALA B C 1
ATOM 2203 O O . ALA B 1 27 ? 25.36100 65.26600 0.84000 1.000 16.03000 54 ALA B O 1
ATOM 2205 N N . TYR B 1 28 ? 27.08200 66.64700 1.31800 1.000 16.13000 55 TYR B N 1
ATOM 2206 C CA . TYR B 1 28 ? 28.07600 65.83000 0.62200 1.000 16.46000 55 TYR B CA 1
ATOM 2207 C C . TYR B 1 28 ? 28.22800 64.46100 1.28000 1.000 14.02000 55 TYR B C 1
ATOM 2208 O O . TYR B 1 28 ? 28.38900 63.45200 0.57800 1.000 16.09000 55 TYR B O 1
ATOM 2217 N N . LEU B 1 29 ? 28.19300 64.41600 2.61900 1.000 14.68000 56 LEU B N 1
ATOM 2218 C CA . LEU B 1 29 ? 28.28600 63.16800 3.36700 1.000 12.19000 56 LEU B CA 1
ATOM 2219 C C . LEU B 1 29 ? 26.99900 62.35200 3.32500 1.000 11.86000 56 LEU B C 1
ATOM 2220 O O . LEU B 1 29 ? 27.06500 61.13000 3.46200 1.000 12.57000 56 LEU B O 1
ATOM 2225 N N . GLU B 1 30 ? 25.84700 62.99200 3.11500 1.000 14.59000 57 GLU B N 1
ATOM 2226 C CA . GLU B 1 30 ? 24.58300 62.28500 3.05200 1.000 14.21000 57 GLU B CA 1
ATOM 2227 C C . GLU B 1 30 ? 24.24200 61.77500 1.65700 1.000 14.26000 57 GLU B C 1
ATOM 2228 O O . GLU B 1 30 ? 23.38900 60.89500 1.52800 1.000 14.10000 57 GLU B O 1
ATOM 2234 N N . ALA B 1 31 ? 24.91200 62.27900 0.61800 1.000 15.25000 58 ALA B N 1
ATOM 2235 C CA . ALA B 1 31 ? 24.63200 61.84800 -0.74600 1.000 15.88000 58 ALA B CA 1
ATOM 2236 C C . ALA B 1 31 ? 24.89000 60.35400 -0.92200 1.000 14.82000 58 ALA B C 1
ATOM 2237 O O . ALA B 1 31 ? 25.71800 59.75600 -0.22100 1.000 15.55000 58 ALA B O 1
ATOM 2239 N N . ALA B 1 32 ? 24.21100 59.75600 -1.89800 1.000 14.42000 59 ALA B N 1
ATOM 2240 C CA . ALA B 1 32 ? 24.34600 58.31600 -2.13800 1.000 15.50000 59 ALA B CA 1
ATOM 2241 C C . ALA B 1 32 ? 25.76200 57.90000 -2.53500 1.000 19.15000 59 ALA B C 1
ATOM 2242 O O . ALA B 1 32 ? 26.14800 56.74500 -2.31200 1.000 17.07000 59 ALA B O 1
ATOM 2244 N N . SER B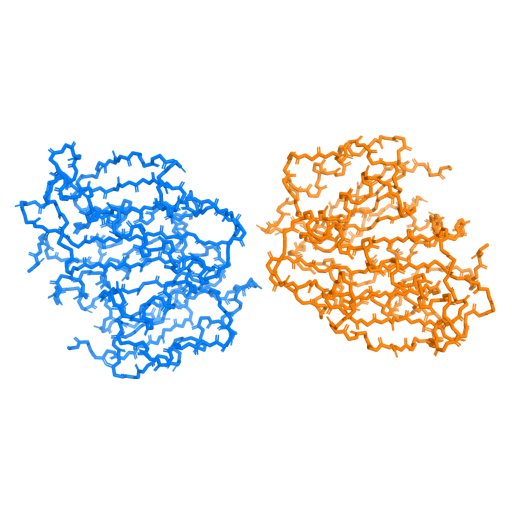 1 33 ? 26.54700 58.79100 -3.13200 1.000 14.91000 60 SER B N 1
ATOM 2245 C CA . SER B 1 33 ? 27.91500 58.45100 -3.51300 1.000 15.32000 60 SER B CA 1
ATOM 2246 C C . SER B 1 33 ? 28.86800 59.56900 -3.10900 1.000 19.21000 60 SER B C 1
ATOM 2247 O O . SER B 1 33 ? 28.51900 60.75500 -3.16600 1.000 15.85000 60 SER B O 1
ATOM 2250 N N . GLY B 1 34 ? 30.09000 59.18000 -2.72500 1.000 16.16000 61 GLY B N 1
ATOM 2251 C CA . GLY B 1 34 ? 31.19400 60.09800 -2.60000 1.000 14.95000 61 GLY B CA 1
ATOM 2252 C C . GLY B 1 34 ? 31.69900 60.51100 -3.96700 1.000 13.04000 61 GLY B C 1
ATOM 2253 O O . GLY B 1 34 ? 31.12300 60.17400 -5.01900 1.000 14.53000 61 GLY B O 1
ATOM 2254 N N . PRO B 1 35 ? 32.80500 61.25300 -3.96400 1.000 14.86000 62 PRO B N 1
ATOM 2255 C CA . PRO B 1 35 ? 33.28400 61.88200 -5.20400 1.000 15.34000 62 PRO B CA 1
ATOM 2256 C C . PRO B 1 35 ? 33.97300 60.95100 -6.17100 1.000 14.64000 62 PRO B C 1
ATOM 2257 O O . PRO B 1 35 ? 34.10700 61.31900 -7.34600 1.000 18.57000 62 PRO B O 1
ATOM 2261 N N . TYR B 1 36 ? 34.42400 59.76800 -5.74200 1.000 12.50000 63 TYR B N 1
ATOM 2262 C CA . TYR B 1 36 ? 35.22300 58.90300 -6.60000 1.000 13.41000 63 TYR B CA 1
ATOM 2263 C C . TYR B 1 36 ? 34.37200 57.80800 -7.22800 1.000 12.87000 63 TYR B C 1
ATOM 2264 O O . TYR B 1 36 ? 33.47500 57.24000 -6.58100 1.000 16.66000 63 TYR B O 1
ATOM 2273 N N . THR B 1 37 ? 34.65300 57.52700 -8.49700 1.000 13.62000 64 THR B N 1
ATOM 2274 C CA . THR B 1 37 ? 34.03000 56.41100 -9.20700 1.000 13.16000 64 THR B CA 1
ATOM 2275 C C . THR B 1 37 ? 34.68200 55.11000 -8.73500 1.000 12.73000 64 THR B C 1
ATOM 2276 O O . THR B 1 37 ? 35.90900 55.03200 -8.57700 1.000 14.98000 64 THR B O 1
ATOM 2280 N N . VAL B 1 38 ? 33.86000 54.08000 -8.56000 1.000 14.57000 65 VAL B N 1
ATOM 2281 C CA . VAL B 1 38 ? 34.24500 52.82100 -7.92300 1.000 12.70000 65 VAL B CA 1
ATOM 2282 C C . VAL B 1 38 ? 34.32900 51.73600 -8.99500 1.000 14.05000 65 VAL B C 1
ATOM 2283 O O . VAL B 1 38 ? 33.38000 51.52500 -9.75500 1.000 15.84000 65 VAL B O 1
ATOM 2287 N N . SER B 1 39 ? 35.45900 51.04100 -9.05100 1.000 11.12000 66 SER B N 1
ATOM 2288 C CA . SER B 1 39 ? 35.58200 49.82600 -9.84700 1.000 11.69000 66 SER B CA 1
ATOM 2289 C C . SER B 1 39 ? 35.47000 48.62500 -8.92200 1.000 12.21000 66 SER B C 1
ATOM 2290 O O . SER B 1 39 ? 35.62200 48.75700 -7.69800 1.000 12.08000 66 SER B O 1
ATOM 2293 N N . THR B 1 40 ? 35.16900 47.45000 -9.50800 1.000 12.17000 67 THR B N 1
ATOM 2294 C CA . THR B 1 40 ? 35.04600 46.22700 -8.72600 1.000 12.60000 67 THR B CA 1
ATOM 2295 C C . THR B 1 40 ? 35.85000 45.07400 -9.32600 1.000 13.76000 67 THR B C 1
ATOM 2296 O O . THR B 1 40 ? 36.07800 45.01300 -10.54100 1.000 19.39000 67 THR B O 1
ATOM 2300 N N . ILE B 1 41 ? 36.26700 44.16000 -8.44800 1.000 15.35000 68 ILE B N 1
ATOM 2301 C CA . ILE B 1 41 ? 36.86000 42.87100 -8.80800 1.000 17.48000 68 ILE B CA 1
ATOM 2302 C C . ILE B 1 41 ? 36.11500 41.78100 -8.04100 1.000 15.60000 68 ILE B C 1
ATOM 2303 O O . ILE B 1 41 ? 35.97700 41.85900 -6.81500 1.000 14.79000 68 ILE B O 1
ATOM 2308 N N . ARG B 1 42 ? 35.70100 40.72900 -8.74000 1.000 15.04000 69 ARG B N 1
ATOM 2309 C CA . ARG B 1 42 ? 35.10600 39.58700 -8.06000 1.000 15.03000 69 ARG B CA 1
ATOM 2310 C C . ARG B 1 42 ? 36.21300 38.68800 -7.51700 1.000 16.74000 69 ARG B C 1
ATOM 2311 O O . ARG B 1 42 ? 37.17200 38.34900 -8.23900 1.000 18.08000 69 ARG B O 1
ATOM 2319 N N . VAL B 1 43 ? 36.12400 38.34400 -6.23600 1.000 12.64000 70 VAL B N 1
ATOM 2320 C CA . VAL B 1 43 ? 37.08500 37.46100 -5.58200 1.000 16.75000 70 VAL B CA 1
ATOM 2321 C C . VAL B 1 43 ? 36.44700 36.08900 -5.46100 1.000 15.21000 70 VAL B C 1
ATOM 2322 O O . VAL B 1 43 ? 35.39600 35.93300 -4.83300 1.000 14.12000 70 VAL B O 1
ATOM 2326 N N . SER B 1 44 ? 37.08400 35.11300 -6.10600 1.000 14.89000 71 SER B N 1
ATOM 2327 C CA . SER B 1 44 ? 36.63900 33.73500 -6.12300 1.000 14.73000 71 SER B CA 1
ATOM 2328 C C . SER B 1 44 ? 36.50700 33.17000 -4.70600 1.000 14.97000 71 SER B C 1
ATOM 2329 O O . SER B 1 44 ? 37.28800 33.47800 -3.80200 1.000 13.98000 71 SER B O 1
ATOM 2332 N N . SER B 1 45 ? 35.54900 32.26100 -4.53000 1.000 14.13000 72 SER B N 1
ATOM 2333 C CA . SER B 1 45 ? 35.41300 31.55900 -3.25400 1.000 14.88000 72 SER B CA 1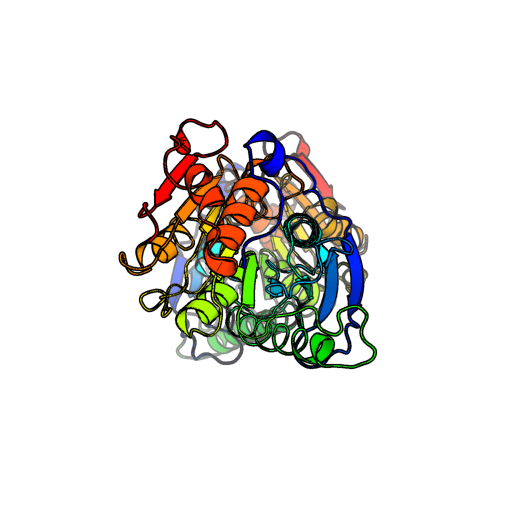
ATOM 2334 C C . SER B 1 45 ? 36.52200 30.54300 -2.99300 1.000 16.52000 72 SER B C 1
ATOM 2335 O O . SER B 1 45 ? 36.54800 29.92200 -1.91800 1.000 20.10000 72 SER B O 1
ATOM 2338 N N . LEU B 1 46 ? 37.44600 30.37700 -3.93800 1.000 16.14000 73 LEU B N 1
ATOM 2339 C CA . LEU B 1 46 ? 38.61400 29.53500 -3.78400 1.000 14.57000 73 LEU B CA 1
ATOM 2340 C C . LEU B 1 46 ? 39.72800 30.21300 -3.01100 1.000 18.76000 73 LEU B C 1
ATOM 2341 O O . LEU B 1 46 ? 40.74000 29.57100 -2.74800 1.000 16.17000 73 LEU B O 1
ATOM 2346 N N A VAL B 1 47 ? 39.59100 31.48800 -2.65200 0.340 16.79000 74 VAL B N 1
ATOM 2347 N N B VAL B 1 47 ? 39.56100 31.48100 -2.63100 0.660 16.74000 74 VAL B N 1
ATOM 2348 C CA A VAL B 1 47 ? 40.70500 32.14700 -1.95700 0.340 15.12000 74 VAL B CA 1
ATOM 2349 C CA B VAL B 1 47 ? 40.61600 32.19300 -1.89700 0.660 15.49000 74 VAL B CA 1
ATOM 2350 C C A VAL B 1 47 ? 40.83500 31.57100 -0.55400 0.340 15.59000 74 VAL B C 1
ATOM 2351 C C B VAL B 1 47 ? 40.82100 31.52700 -0.54100 0.660 15.49000 74 VAL B C 1
ATOM 2352 O O A VAL B 1 47 ? 39.81800 31.30900 0.10800 0.340 15.47000 74 VAL B O 1
ATOM 2353 O O B VAL B 1 47 ? 39.84000 31.14800 0.11300 0.660 15.73000 74 VAL B O 1
ATOM 2360 N N . PRO B 1 48 ? 42.04400 31.36000 -0.06600 1.000 18.09000 75 PRO B N 1
ATOM 2361 C CA . PRO B 1 48 ? 42.21500 30.78100 1.27200 1.000 21.43000 75 PRO B CA 1
ATOM 2362 C C . PRO B 1 48 ? 41.68900 31.68500 2.39300 1.000 12.19000 75 PRO B C 1
ATOM 2363 O O . PRO B 1 48 ? 41.91300 32.89300 2.41700 1.000 16.80000 75 PRO B O 1
ATOM 2367 N N . GLY B 1 49 ? 40.98600 31.06400 3.31500 1.000 14.00000 76 GLY B N 1
ATOM 2368 C CA . GLY B 1 49 ? 40.65400 31.68700 4.58600 1.000 15.11000 76 GLY B CA 1
ATOM 2369 C C . GLY B 1 49 ? 39.29100 32.36800 4.68200 1.000 14.31000 76 GLY B C 1
ATOM 2370 O O . GLY B 1 49 ? 38.92800 32.80900 5.78400 1.000 14.87000 76 GLY B O 1
ATOM 2371 N N . PHE B 1 50 ? 38.55800 32.51600 3.58100 1.000 11.99000 77 PHE B N 1
ATOM 2372 C CA . PHE B 1 50 ? 37.20900 33.09600 3.59100 1.000 10.45000 77 PHE B CA 1
ATOM 2373 C C . PHE B 1 50 ? 36.52100 32.69600 2.29100 1.000 13.03000 77 PHE B C 1
ATOM 2374 O O . PHE B 1 50 ? 37.09600 31.96900 1.46900 1.000 15.11000 77 PHE B O 1
ATOM 2382 N N . GLY B 1 51 ? 35.27000 33.13500 2.10800 1.000 11.85000 78 GLY B N 1
ATOM 2383 C CA . GLY B 1 51 ? 34.47000 32.65300 1.00200 1.000 11.35000 78 GLY B CA 1
ATOM 2384 C C . GLY B 1 51 ? 34.40300 33.53400 -0.23100 1.000 11.68000 78 GLY B C 1
ATOM 2385 O O . GLY B 1 51 ? 33.49700 33.38700 -1.05800 1.000 15.50000 78 GLY B O 1
ATOM 2386 N N . GLY B 1 52 ? 35.38200 34.41700 -0.40500 1.000 11.96000 79 GLY B N 1
ATOM 2387 C CA . GLY B 1 52 ? 35.40000 35.29900 -1.55700 1.000 14.37000 79 GLY B CA 1
ATOM 2388 C C . GLY B 1 52 ? 34.55700 36.53500 -1.31200 1.000 10.43000 79 GLY B C 1
ATOM 2389 O O . GLY B 1 52 ? 34.19300 36.85600 -0.16900 1.000 11.32000 79 GLY B O 1
ATOM 2390 N N . GLY B 1 53 ? 34.31200 37.27200 -2.38000 1.000 11.22000 80 GLY B N 1
ATOM 2391 C CA . GLY B 1 53 ? 33.48000 38.49300 -2.29800 1.000 11.91000 80 GLY B CA 1
ATOM 2392 C C . GLY B 1 53 ? 33.82400 39.46100 -3.42000 1.000 12.07000 80 GLY B C 1
ATOM 2393 O O . GLY B 1 53 ? 34.10300 39.04600 -4.54300 1.000 13.43000 80 GLY B O 1
ATOM 2394 N N . THR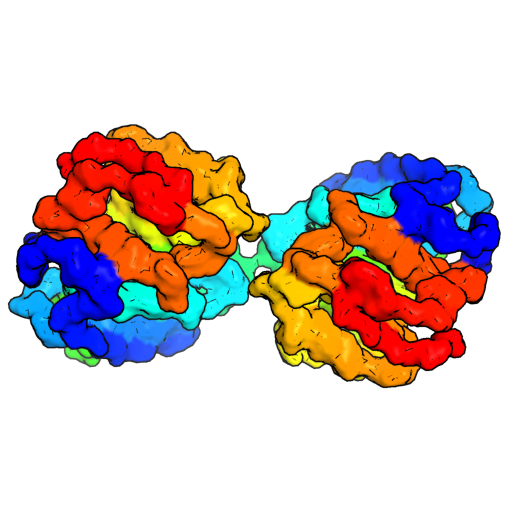 B 1 54 ? 33.75800 40.76500 -3.11300 1.000 10.69000 81 THR B N 1
ATOM 2395 C CA . THR B 1 54 ? 33.95300 41.80800 -4.13200 1.000 11.86000 81 THR B CA 1
ATOM 2396 C C . THR B 1 54 ? 34.86100 42.89700 -3.57500 1.000 11.55000 81 THR B C 1
ATOM 2397 O O . THR B 1 54 ? 34.56400 43.44200 -2.51000 1.000 12.06000 81 THR B O 1
ATOM 2401 N N . ILE B 1 55 ? 35.97400 43.20900 -4.28000 1.000 12.79000 82 ILE B N 1
ATOM 2402 C CA . ILE B 1 55 ? 36.80100 44.35800 -3.91600 1.000 11.88000 82 ILE B CA 1
ATOM 2403 C C . ILE B 1 55 ? 36.25700 45.58500 -4.64100 1.000 11.03000 82 ILE B C 1
ATOM 2404 O O . ILE B 1 55 ? 36.10400 45.57300 -5.87500 1.000 12.57000 82 ILE B O 1
ATOM 2409 N N . HIS B 1 56 ? 35.96600 46.63600 -3.87500 1.000 10.43000 83 HIS B N 1
ATOM 2410 C CA . HIS B 1 56 ? 35.50800 47.93200 -4.38600 1.000 11.44000 83 HIS B CA 1
ATOM 2411 C C . HIS B 1 56 ? 36.67400 48.90000 -4.19700 1.000 11.05000 83 HIS B C 1
ATOM 2412 O O . HIS B 1 56 ? 37.22900 48.98900 -3.09500 1.000 11.38000 83 HIS B O 1
ATOM 2419 N N . TYR B 1 57 ? 37.05900 49.61600 -5.26500 1.000 11.79000 84 TYR B N 1
ATOM 2420 C CA . TYR B 1 57 ? 38.18400 50.54000 -5.14500 1.000 12.60000 84 TYR B CA 1
ATOM 2421 C C . TYR B 1 57 ? 38.03600 51.73500 -6.08400 1.000 12.30000 84 TYR B C 1
ATOM 2422 O O . TYR B 1 57 ? 37.51700 51.58800 -7.20600 1.000 12.27000 84 TYR B O 1
ATOM 2431 N N . PRO B 1 58 ? 38.44500 52.92500 -5.65800 1.000 12.61000 85 PRO B N 1
ATOM 2432 C CA . PRO B 1 58 ? 38.42700 54.07900 -6.57500 1.000 12.14000 85 PRO B CA 1
ATOM 2433 C C . PRO B 1 58 ? 39.69600 54.14000 -7.40200 1.000 15.36000 85 PRO B C 1
ATOM 2434 O O . PRO B 1 58 ? 40.79900 53.91100 -6.90800 1.000 18.25000 85 PRO B O 1
ATOM 2438 N N . THR B 1 59 ? 39.53500 54.45400 -8.69900 1.000 20.93000 86 THR B N 1
ATOM 2439 C CA . THR B 1 59 ? 40.69300 54.54400 -9.58000 1.000 20.21000 86 THR B CA 1
ATOM 2440 C C . THR B 1 59 ? 41.19100 55.97100 -9.75200 1.000 22.82000 86 THR B C 1
ATOM 2441 O O . THR B 1 59 ? 42.30000 56.15300 -10.28200 1.000 23.26000 86 THR B O 1
ATOM 2445 N N A ASN B 1 60 ? 40.36200 56.95200 -9.30800 0.560 19.56000 87 ASN B N 1
ATOM 2446 N N B ASN B 1 60 ? 40.49200 56.97800 -9.27100 0.440 19.39000 87 ASN B N 1
ATOM 2447 C CA A ASN B 1 60 ? 40.49700 58.40600 -9.46400 0.560 25.66000 87 ASN B CA 1
ATOM 2448 C CA B ASN B 1 60 ? 40.93100 58.35000 -9.51800 0.440 16.15000 87 ASN B CA 1
ATOM 2449 C C A ASN B 1 60 ? 40.76100 59.13500 -8.13100 0.560 14.84000 87 ASN B C 1
ATOM 2450 C C B ASN B 1 60 ? 40.95700 59.14200 -8.21900 0.440 18.79000 87 ASN B C 1
ATOM 2451 O O A ASN B 1 60 ? 40.36100 60.28400 -7.97400 0.560 18.47000 87 ASN B O 1
ATOM 2452 O O B ASN B 1 60 ? 40.53100 60.29100 -8.14600 0.440 15.64000 87 ASN B O 1
ATOM 2461 N N . ALA B 1 61 ? 41.49400 58.52200 -7.17400 1.000 19.31000 88 ALA B N 1
ATOM 2462 C CA . ALA B 1 61 ? 41.58200 59.08900 -5.82400 1.000 14.30000 88 ALA B CA 1
ATOM 2463 C C . ALA B 1 61 ? 42.92300 59.75500 -5.53700 1.000 15.25000 88 ALA B C 1
ATOM 2464 O O . ALA B 1 61 ? 43.23300 60.06400 -4.38100 1.000 15.76000 88 ALA B O 1
ATOM 2466 N N . GLY B 1 62 ? 43.68500 60.04200 -6.56900 1.000 16.66000 89 GLY B N 1
ATOM 2467 C CA . GLY B 1 62 ? 45.02500 60.52700 -6.41500 1.000 20.66000 89 GLY B CA 1
ATOM 2468 C C . GLY B 1 62 ? 45.95600 59.34000 -6.40100 1.000 21.49000 89 GLY B C 1
ATOM 2469 O O . GLY B 1 62 ? 45.55900 58.17800 -6.52000 1.000 31.95000 89 GLY B O 1
ATOM 2470 N N . GLY B 1 63 ? 47.22100 59.63500 -6.27900 1.000 26.21000 90 GLY B N 1
ATOM 2471 C CA . GLY B 1 63 ? 48.16000 58.55700 -6.33000 1.000 17.24000 90 GLY B CA 1
ATOM 2472 C C . GLY B 1 63 ? 48.53700 57.99100 -4.99400 1.000 13.59000 90 GLY B C 1
ATOM 2473 O O . GLY B 1 63 ? 49.42300 57.13700 -4.95300 1.000 15.01000 90 GLY B O 1
ATOM 2474 N N . GLY B 1 64 ? 47.93600 58.45800 -3.89200 1.000 14.71000 91 GLY B N 1
ATOM 2475 C CA . GLY B 1 64 ? 48.33600 57.99200 -2.57500 1.000 13.67000 91 GLY B CA 1
ATOM 2476 C C . GLY B 1 64 ? 47.69300 56.66100 -2.20400 1.000 12.31000 91 GLY B C 1
ATOM 2477 O O . GLY B 1 64 ? 46.64000 56.29200 -2.72800 1.000 12.83000 91 GLY B O 1
ATOM 2478 N N . LYS B 1 65 ? 48.35900 55.91200 -1.32000 1.000 12.70000 92 LYS B N 1
ATOM 2479 C CA . LYS B 1 65 ? 47.77400 54.67900 -0.79100 1.000 11.04000 92 LYS B CA 1
ATOM 2480 C C . LYS B 1 65 ? 46.54300 54.97800 0.07300 1.000 13.07000 92 LYS B C 1
ATOM 2481 O O . LYS B 1 65 ? 46.32700 56.10100 0.53500 1.000 13.81000 92 LYS B O 1
ATOM 2487 N N . MET B 1 66 ? 45.72700 53.94600 0.29200 1.000 12.20000 93 MET B N 1
ATOM 2488 C CA . MET B 1 66 ? 44.47300 54.05900 1.04300 1.000 10.56000 93 MET B CA 1
ATOM 2489 C C . MET B 1 66 ? 44.42100 52.98000 2.11600 1.000 9.66000 93 MET B C 1
ATOM 2490 O O . MET B 1 66 ? 45.05300 51.93700 1.99800 1.000 11.45000 93 MET B O 1
ATOM 2495 N N . ALA B 1 67 ? 43.59200 53.20800 3.14000 1.000 11.65000 94 ALA B N 1
ATOM 2496 C CA . ALA B 1 67 ? 43.26600 52.15700 4.10900 1.000 10.88000 94 ALA B CA 1
ATOM 2497 C C . ALA B 1 67 ? 42.39300 51.07300 3.46900 1.000 9.68000 94 ALA B C 1
ATOM 2498 O O . ALA B 1 67 ? 41.64500 51.31900 2.51700 1.000 12.24000 94 ALA B O 1
ATOM 2500 N N . GLY B 1 68 ? 42.53900 49.86000 3.99000 1.000 10.66000 95 GLY B N 1
ATOM 2501 C CA . GLY B 1 68 ? 41.77900 48.69500 3.53000 1.000 11.65000 95 GLY B CA 1
ATOM 2502 C C . GLY B 1 68 ? 40.72300 48.28600 4.54900 1.000 9.23000 95 GLY B C 1
ATOM 2503 O O . GLY B 1 68 ? 40.99000 48.30800 5.75500 1.000 12.42000 95 GLY B O 1
ATOM 2504 N N . ILE B 1 69 ? 39.50500 47.96400 4.08000 1.000 10.43000 96 ILE B N 1
ATOM 2505 C CA . ILE B 1 69 ? 38.36300 47.66900 4.96100 1.000 10.27000 96 ILE B CA 1
ATOM 2506 C C . ILE B 1 69 ? 37.69100 46.39800 4.46800 1.000 9.69000 96 ILE B C 1
ATOM 2507 O O . ILE B 1 69 ? 37.52900 46.21800 3.25400 1.000 10.50000 96 ILE B O 1
ATOM 2512 N N . VAL B 1 70 ? 37.31800 45.50200 5.39500 1.000 9.80000 97 VAL B N 1
ATOM 2513 C CA . VAL B 1 70 ? 36.52900 44.30900 5.07800 1.000 9.06000 97 VAL B CA 1
ATOM 2514 C C . VAL B 1 70 ? 35.16300 44.47200 5.71900 1.000 10.12000 97 VAL B C 1
ATOM 2515 O O . VAL B 1 70 ? 35.06800 44.90500 6.87900 1.000 10.46000 97 VAL B O 1
ATOM 2519 N N . VAL B 1 71 ? 34.11400 44.07200 4.98100 1.000 9.35000 98 VAL B N 1
ATOM 2520 C CA . VAL B 1 71 ? 32.72400 44.12100 5.44700 1.000 8.48000 98 VAL B CA 1
ATOM 2521 C C . VAL B 1 71 ? 32.16200 42.70100 5.42500 1.000 11.23000 98 VAL B C 1
ATOM 2522 O O . VAL B 1 71 ? 32.19100 42.03400 4.37200 1.000 10.20000 98 VAL B O 1
ATOM 2526 N N . ILE B 1 72 ? 31.63100 42.26100 6.57200 1.000 9.99000 99 ILE B N 1
ATOM 2527 C CA . ILE B 1 72 ? 31.22600 40.85800 6.76700 1.000 9.67000 99 ILE B CA 1
ATOM 2528 C C . ILE B 1 72 ? 29.77200 40.75600 7.25400 1.000 11.05000 99 ILE B C 1
ATOM 2529 O O . ILE B 1 72 ? 29.34600 41.53900 8.11900 1.000 10.41000 99 ILE B O 1
ATOM 2534 N N . PRO B 1 73 ? 28.94100 39.79100 6.69700 1.000 10.45000 100 PRO B N 1
ATOM 2535 C CA . PRO B 1 73 ? 27.53500 39.62800 7.11900 1.000 12.14000 100 PRO B CA 1
ATOM 2536 C C . PRO B 1 73 ? 27.38300 38.67900 8.31700 1.000 11.81000 100 PRO B C 1
ATOM 2537 O O . PRO B 1 73 ? 28.36900 38.21800 8.90700 1.000 11.71000 100 PRO B O 1
ATOM 2541 N N . GLY B 1 74 ? 26.12300 38.39000 8.66800 1.000 12.20000 101 GLY B N 1
ATOM 2542 C CA . GLY B 1 74 ? 25.80100 37.58600 9.82500 1.000 12.28000 101 GLY B CA 1
ATOM 2543 C C . GLY B 1 74 ? 25.43100 36.14600 9.49300 1.000 11.01000 101 GLY B C 1
ATOM 2544 O O . GLY B 1 74 ? 25.54500 35.66900 8.35500 1.000 10.24000 101 GLY B O 1
ATOM 2545 N N . TYR B 1 75 ? 24.94900 35.46700 10.53100 1.000 12.09000 102 TYR B N 1
ATOM 2546 C CA . TYR B 1 75 ? 24.56500 34.05800 10.42700 1.000 14.23000 102 TYR B CA 1
ATOM 2547 C C . TYR B 1 75 ? 23.41400 33.86800 9.44500 1.000 13.09000 102 TYR B C 1
ATOM 2548 O O . TYR B 1 75 ? 22.43400 34.62300 9.43000 1.000 13.62000 102 TYR B O 1
ATOM 2557 N N . LEU B 1 76 ? 23.55200 32.84200 8.59700 1.000 12.64000 103 LEU B N 1
ATOM 2558 C CA . LEU B 1 76 ? 22.62900 32.50800 7.50700 1.000 12.37000 103 LEU B CA 1
ATOM 2559 C C . LEU B 1 76 ? 22.68600 33.46100 6.31600 1.000 11.91000 103 LEU B C 1
ATOM 2560 O O . LEU B 1 76 ? 21.89700 33.29800 5.37800 1.000 15.79000 103 LEU B O 1
ATOM 2565 N N . SER B 1 77 ? 23.61300 34.43200 6.30000 1.000 14.40000 104 SER B N 1
ATOM 2566 C CA . SER B 1 77 ? 23.52400 35.50700 5.32500 1.000 14.20000 104 SER B CA 1
ATOM 2567 C C . SER B 1 77 ? 24.70300 35.52700 4.35600 1.000 12.79000 104 SER B C 1
ATOM 2568 O O . SER B 1 77 ? 25.81700 35.10100 4.68300 1.000 13.17000 104 SER B O 1
ATOM 2571 N N . ARG B 1 78 ? 24.43900 36.06100 3.17400 1.000 12.03000 105 ARG B N 1
ATOM 2572 C CA . ARG B 1 78 ? 25.42900 36.17500 2.10600 1.000 13.86000 105 ARG B CA 1
ATOM 2573 C C . ARG B 1 78 ? 25.94600 37.61700 1.97800 1.000 11.23000 105 ARG B C 1
ATOM 2574 O O . ARG B 1 78 ? 25.38900 38.57200 2.53600 1.000 11.53000 105 ARG B O 1
ATOM 2582 N N . GLU B 1 79 ? 27.02000 37.75500 1.18800 1.000 12.03000 106 GLU B N 1
ATOM 2583 C CA . GLU B 1 79 ? 27.63500 39.05600 0.89400 1.000 10.54000 106 GLU B CA 1
ATOM 2584 C C . GLU B 1 79 ? 26.59800 40.09400 0.47700 1.000 11.91000 106 GLU B C 1
ATOM 2585 O O . GLU B 1 79 ? 26.67700 41.27200 0.87400 1.000 11.78000 106 GLU B O 1
ATOM 2591 N N . SER B 1 80 ? 25.60100 39.69200 -0.32300 1.000 12.02000 107 SER B N 1
ATOM 2592 C CA . SER B 1 80 ? 24.61200 40.64800 -0.82900 1.000 12.74000 107 SER B CA 1
ATOM 2593 C C . SER B 1 80 ? 23.97300 41.48200 0.28900 1.000 11.59000 107 SER B C 1
ATOM 2594 O O . SER B 1 80 ? 23.56400 42.63100 0.06200 1.000 14.16000 107 SER B O 1
ATOM 2597 N N . SER B 1 81 ? 23.85900 40.91100 1.49300 1.000 11.61000 108 SER B N 1
ATOM 2598 C CA . SER B 1 81 ? 23.15900 41.58400 2.58700 1.000 10.48000 108 SER B CA 1
ATOM 2599 C C . SER B 1 81 ? 23.86800 42.85100 3.06200 1.000 11.45000 108 SER B C 1
ATOM 2600 O O . SER B 1 81 ? 23.19700 43.75400 3.60200 1.000 12.50000 108 SER B O 1
ATOM 2603 N N . ILE B 1 82 ? 25.20500 42.92900 2.91100 1.000 11.72000 109 ILE B N 1
ATOM 2604 C CA . ILE B 1 82 ? 25.98900 44.07000 3.37500 1.000 11.42000 109 ILE B CA 1
ATOM 2605 C C . ILE B 1 82 ? 26.68900 44.80300 2.23500 1.000 13.01000 109 ILE B C 1
ATOM 2606 O O . ILE B 1 82 ? 27.49200 45.71900 2.49200 1.000 12.13000 109 ILE B O 1
ATOM 2611 N N . LYS B 1 83 ? 26.38300 44.45400 0.97300 1.000 11.84000 110 LYS B N 1
ATOM 2612 C CA . LYS B 1 83 ? 27.17700 44.96600 -0.14800 1.000 12.30000 110 LYS B CA 1
ATOM 2613 C C . LYS B 1 83 ? 27.04800 46.48300 -0.32600 1.000 11.95000 110 LYS B C 1
ATOM 2614 O O . LYS B 1 83 ? 27.96200 47.10400 -0.87300 1.000 11.39000 110 LYS B O 1
ATOM 2620 N N . TRP B 1 84 ? 25.93700 47.09600 0.11100 1.000 11.90000 111 TRP B N 1
ATOM 2621 C CA . TRP B 1 84 ? 25.76700 48.54900 0.02600 1.000 11.13000 111 TRP B CA 1
ATOM 2622 C C . TRP B 1 84 ? 26.95400 49.30600 0.63300 1.000 11.22000 111 TRP B C 1
ATOM 2623 O O . TRP B 1 84 ? 27.31000 50.39000 0.14900 1.000 9.89000 111 TRP B O 1
ATOM 2634 N N . TRP B 1 85 ? 27.55900 48.77400 1.70300 1.000 9.59000 112 TRP B N 1
ATOM 2635 C CA . TRP B 1 85 ? 28.71500 49.43800 2.32700 1.000 9.06000 112 TRP B CA 1
ATOM 2636 C C . TRP B 1 85 ? 29.96700 49.48200 1.44100 1.000 10.96000 112 TRP B C 1
ATOM 2637 O O . TRP B 1 85 ? 30.80800 50.36400 1.64800 1.000 10.78000 112 TRP B O 1
ATOM 2648 N N . GLY B 1 86 ? 30.09900 48.58400 0.45600 1.000 9.31000 113 GLY B N 1
ATOM 2649 C CA . GLY B 1 86 ? 31.22100 48.58700 -0.45300 1.000 11.39000 113 GLY B CA 1
ATOM 2650 C C . GLY B 1 86 ? 31.37200 49.88600 -1.22800 1.000 10.81000 113 GLY B C 1
ATOM 2651 O O . GLY B 1 86 ? 32.37700 50.59100 -1.08100 1.000 10.27000 113 GLY B O 1
ATOM 2652 N N . PRO B 1 87 ? 30.39800 50.22600 -2.08700 1.000 10.22000 114 PRO B N 1
ATOM 2653 C CA . PRO B 1 87 ? 30.50500 51.48200 -2.84600 1.000 11.63000 114 PRO B CA 1
ATOM 2654 C C . PRO B 1 87 ? 30.43200 52.70700 -1.94800 1.000 10.40000 114 PRO B C 1
ATOM 2655 O O . PRO B 1 87 ? 31.08100 53.72800 -2.23900 1.000 11.27000 114 PRO B O 1
ATOM 2659 N N . ARG B 1 88 ? 29.66700 52.65300 -0.84900 1.000 10.40000 115 ARG B N 1
ATOM 2660 C CA . ARG B 1 88 ? 29.48900 53.87000 -0.05600 1.000 9.85000 115 ARG B CA 1
ATOM 2661 C C . ARG B 1 88 ? 30.80900 54.29400 0.57300 1.000 10.29000 115 ARG B C 1
ATOM 2662 O O . ARG B 1 88 ? 31.18400 55.47000 0.53500 1.000 11.82000 115 ARG B O 1
ATOM 2670 N N . LEU B 1 89 ? 31.57200 53.33600 1.10300 1.000 8.67000 116 LEU B N 1
ATOM 2671 C CA . LEU B 1 89 ? 32.88200 53.67500 1.65100 1.000 9.71000 116 LEU B CA 1
ATOM 2672 C C . LEU B 1 89 ? 33.92200 53.87300 0.55100 1.000 9.59000 116 LEU B C 1
ATOM 2673 O O . LEU B 1 89 ? 34.70300 54.84100 0.61000 1.000 9.50000 116 LEU B O 1
ATOM 2678 N N . ALA B 1 90 ? 33.93400 53.00900 -0.48300 1.000 9.06000 117 ALA B N 1
ATOM 2679 C CA . ALA B 1 90 ? 35.02700 53.09900 -1.45200 1.000 8.54000 117 ALA B CA 1
ATOM 2680 C C . ALA B 1 90 ? 34.96300 54.41400 -2.23500 1.000 10.46000 117 ALA B C 1
ATOM 2681 O O . ALA B 1 90 ? 36.01300 54.97600 -2.57300 1.000 11.42000 117 ALA B O 1
ATOM 2683 N N . SER B 1 91 ? 33.76500 54.94200 -2.49300 1.000 12.26000 118 SER B N 1
ATOM 2684 C CA . SER B 1 91 ? 33.59000 56.19800 -3.23300 1.000 10.68000 118 SER B CA 1
ATOM 2685 C C . SER B 1 91 ? 34.10500 57.41400 -2.46700 1.000 13.55000 118 SER B C 1
ATOM 2686 O O . SER B 1 91 ? 34.16800 58.51200 -3.04500 1.000 13.20000 118 SER B O 1
ATOM 2689 N N . HIS B 1 92 ? 34.45500 57.25500 -1.19300 1.000 11.19000 119 HIS B N 1
ATOM 2690 C CA . HIS B 1 92 ? 35.09100 58.28400 -0.38100 1.000 11.45000 119 HIS B CA 1
ATOM 2691 C C . HIS B 1 92 ? 36.59100 58.04500 -0.17500 1.000 12.68000 119 HIS B C 1
ATOM 2692 O O . HIS B 1 92 ? 37.22400 58.79400 0.57800 1.000 14.49000 119 HIS B O 1
ATOM 2699 N N . GLY B 1 93 ? 37.19400 57.07100 -0.86800 1.000 9.71000 120 GLY B N 1
ATOM 2700 C CA . GLY B 1 93 ? 38.64400 56.90000 -0.82100 1.000 12.61000 120 GLY B CA 1
ATOM 2701 C C . GLY B 1 93 ? 39.15900 55.79100 0.08300 1.000 11.34000 120 GLY B C 1
ATOM 2702 O O . GLY B 1 93 ? 40.06000 56.00100 0.89900 1.000 11.63000 120 GLY B O 1
ATOM 2703 N N . PHE B 1 94 ? 38.60900 54.57400 -0.07100 1.000 11.44000 121 PHE B N 1
ATOM 2704 C CA . PHE B 1 94 ? 39.05400 53.39900 0.67200 1.000 10.83000 121 PHE B CA 1
ATOM 2705 C C . PHE B 1 94 ? 38.99800 52.19500 -0.26200 1.000 7.98000 121 PHE B C 1
ATOM 2706 O O . PHE B 1 94 ? 38.23900 52.20500 -1.23300 1.000 10.91000 121 PHE B O 1
ATOM 2714 N N . VAL B 1 95 ? 39.82800 51.17500 0.00700 1.000 9.03000 122 VAL B N 1
ATOM 2715 C CA . VAL B 1 95 ? 39.70600 49.90200 -0.70500 1.000 10.20000 122 VAL B CA 1
ATOM 2716 C C . VAL B 1 95 ? 38.90400 48.98900 0.20100 1.000 9.76000 122 VAL B C 1
ATOM 2717 O O . VAL B 1 95 ? 39.31300 48.74300 1.33900 1.000 11.44000 122 VAL B O 1
ATOM 2721 N N . VAL B 1 96 ? 37.73800 48.53700 -0.27500 1.000 8.73000 123 VAL B N 1
ATOM 2722 C CA . VAL B 1 96 ? 36.69700 47.92800 0.57700 1.000 10.40000 123 VAL B CA 1
ATOM 2723 C C . VAL B 1 96 ? 36.26300 46.58800 -0.03100 1.000 8.96000 123 VAL B C 1
ATOM 2724 O O . VAL B 1 96 ? 35.74900 46.54700 -1.15400 1.000 12.71000 123 VAL B O 1
ATOM 2728 N N . MET B 1 97 ? 36.45400 45.50000 0.71300 1.000 10.88000 124 MET B N 1
ATOM 2729 C CA . MET B 1 97 ? 36.05900 44.17800 0.23900 1.000 11.06000 124 MET B CA 1
ATOM 2730 C C . MET B 1 97 ? 34.87900 43.68500 1.06400 1.000 9.94000 124 MET B C 1
ATOM 2731 O O . MET B 1 97 ? 35.00300 43.51900 2.28400 1.000 10.51000 124 MET B O 1
ATOM 2736 N N . THR B 1 98 ? 33.74800 43.45000 0.38400 1.000 8.90000 125 THR B N 1
ATOM 2737 C CA . THR B 1 98 ? 32.56300 42.85100 0.98700 1.000 9.73000 125 THR B CA 1
ATOM 2738 C C . THR B 1 98 ? 32.65800 41.34400 0.78700 1.000 10.14000 125 THR B C 1
ATOM 2739 O O . THR B 1 98 ? 32.99800 40.90000 -0.31300 1.000 12.19000 125 THR B O 1
ATOM 2743 N N . ILE B 1 99 ? 32.44800 40.54900 1.85000 1.000 11.04000 126 ILE B N 1
ATOM 2744 C CA . ILE B 1 99 ? 32.81000 39.12800 1.77500 1.000 9.73000 126 ILE B CA 1
ATOM 2745 C C . ILE B 1 99 ? 31.64700 38.19600 2.05800 1.000 11.84000 126 ILE B C 1
ATOM 2746 O O . ILE B 1 99 ? 30.67100 38.53900 2.73000 1.000 11.88000 126 ILE B O 1
ATOM 2751 N N . ASP B 1 100 ? 31.80800 36.96000 1.56500 1.000 11.28000 127 ASP B N 1
ATOM 2752 C CA . ASP B 1 100 ? 31.11500 35.78800 2.09800 1.000 11.77000 127 ASP B CA 1
ATOM 2753 C C . ASP B 1 100 ? 32.04900 35.08200 3.07400 1.000 10.46000 127 ASP B C 1
ATOM 2754 O O . ASP B 1 100 ? 33.28000 35.10000 2.92100 1.000 11.09000 127 ASP B O 1
ATOM 2759 N N . THR B 1 101 ? 31.45300 34.39200 4.05800 1.000 11.06000 128 THR B N 1
ATOM 2760 C CA . THR B 1 101 ? 32.20700 33.47800 4.88900 1.000 12.02000 128 THR B CA 1
ATOM 2761 C C . THR B 1 101 ? 32.32400 32.10800 4.19900 1.000 11.66000 128 THR B C 1
ATOM 2762 O O . THR B 1 101 ? 31.70400 31.85700 3.17300 1.000 12.32000 128 THR B O 1
ATOM 2766 N N . ASN B 1 102 ? 33.14400 31.23400 4.79200 1.000 13.24000 129 ASN B N 1
ATOM 2767 C CA . ASN B 1 102 ? 33.30900 29.88100 4.25100 1.000 15.06000 129 ASN B CA 1
ATOM 2768 C C . ASN B 1 102 ? 31.96700 29.14700 4.12500 1.000 17.12000 129 ASN B C 1
ATOM 2769 O O . ASN B 1 102 ? 31.67900 28.53500 3.08400 1.000 15.95000 129 ASN B O 1
ATOM 2774 N N . THR B 1 103 ? 31.12100 29.22500 5.16100 1.000 15.24000 130 THR B N 1
ATOM 2775 C CA . THR B 1 103 ? 29.73800 28.77800 5.05600 1.000 16.11000 130 THR B CA 1
ATOM 2776 C C . THR B 1 103 ? 28.87000 29.78300 5.80300 1.000 13.82000 130 THR B C 1
ATOM 2777 O O . THR B 1 103 ? 29.33500 30.50200 6.68600 1.000 13.00000 130 THR B O 1
ATOM 2781 N N . ILE B 1 104 ? 27.57900 29.78900 5.46000 1.000 12.75000 131 ILE B N 1
ATOM 2782 C CA . ILE B 1 104 ? 26.63200 30.69600 6.11400 1.000 11.77000 131 ILE B CA 1
ATOM 2783 C C . ILE B 1 104 ? 26.37900 30.30500 7.55000 1.000 12.20000 131 ILE B C 1
ATOM 2784 O O . ILE B 1 104 ? 25.80100 31.10300 8.30200 1.000 12.99000 131 ILE B O 1
ATOM 2789 N N . TYR B 1 105 ? 26.77400 29.08900 7.94400 1.000 13.37000 132 TYR B N 1
ATOM 2790 C CA . TYR B 1 105 ? 26.58200 28.62200 9.30200 1.000 14.19000 132 TYR B CA 1
ATOM 2791 C C . TYR B 1 105 ? 27.74700 28.96100 10.20400 1.000 18.65000 132 TYR B C 1
ATOM 2792 O O . TYR B 1 105 ? 27.76100 28.55400 11.36400 1.000 19.42000 132 TYR B O 1
ATOM 2801 N N . ASP B 1 106 ? 28.71700 29.72600 9.71700 1.000 13.83000 133 ASP B N 1
ATOM 2802 C CA . ASP B 1 106 ? 29.93000 29.90500 10.50500 1.000 13.46000 133 ASP B CA 1
ATOM 2803 C C . ASP B 1 106 ? 29.65500 30.70000 11.77300 1.000 16.70000 133 ASP B C 1
ATOM 2804 O O . ASP B 1 106 ? 28.80300 31.60700 11.81300 1.000 15.82000 133 ASP B O 1
ATOM 2809 N N . GLN B 1 107 ? 30.39000 30.34400 12.80800 1.000 16.60000 134 GLN B N 1
ATOM 2810 C CA . GLN B 1 107 ? 30.20500 30.77600 14.18200 1.000 18.64000 134 GLN B CA 1
ATOM 2811 C C . GLN B 1 107 ? 30.99600 32.04100 14.46800 1.000 20.58000 134 GLN B C 1
ATOM 2812 O O . GLN B 1 107 ? 31.83000 32.48400 13.66900 1.000 16.94000 134 GLN B O 1
ATOM 2818 N N . PRO B 1 108 ? 30.76000 32.67400 15.62000 1.000 19.36000 135 PRO B N 1
ATOM 2819 C CA . PRO B 1 108 ? 31.39100 33.98500 15.87900 1.000 17.23000 135 PRO B CA 1
ATOM 2820 C C . PRO B 1 108 ? 32.92000 34.01200 15.75600 1.000 20.91000 135 PRO B C 1
ATOM 2821 O O . PRO B 1 108 ? 33.48100 34.91200 15.10100 1.000 17.08000 135 PRO B O 1
ATOM 2825 N N . SER B 1 109 ? 33.61400 33.06000 16.38400 1.000 20.46000 136 SER B N 1
ATOM 2826 C CA . SER B 1 109 ? 35.07700 33.07900 16.33500 1.000 22.43000 136 SER B CA 1
ATOM 2827 C C . SER B 1 109 ? 35.59600 32.75900 14.94000 1.000 16.91000 136 SER B C 1
ATOM 2828 O O . SER B 1 109 ? 36.67500 33.24500 14.56300 1.000 16.42000 136 SER B O 1
ATOM 2831 N N . GLN B 1 110 ? 34.88100 31.91400 14.19800 1.000 15.79000 137 GLN B N 1
ATOM 2832 C CA . GLN B 1 110 ? 35.20300 31.67200 12.79200 1.000 15.46000 137 GLN B CA 1
ATOM 2833 C C . GLN B 1 110 ? 35.10300 32.95500 11.96500 1.000 14.78000 137 GLN B C 1
ATOM 2834 O O . GLN B 1 110 ? 35.98200 33.22700 11.12700 1.000 13.88000 137 GLN B O 1
ATOM 2840 N N . ARG B 1 111 ? 34.05100 33.77000 12.20100 1.000 13.15000 138 ARG B N 1
ATOM 2841 C CA . ARG B 1 111 ? 33.92900 35.06200 11.52000 1.000 12.93000 138 ARG B CA 1
ATOM 2842 C C . ARG B 1 111 ? 35.09700 35.98800 11.86900 1.000 13.08000 138 ARG B C 1
ATOM 2843 O O . ARG B 1 111 ? 35.66100 36.64400 10.98400 1.000 12.54000 138 ARG B O 1
ATOM 2851 N N A ARG B 1 112 ? 35.46800 36.06400 13.15200 0.590 13.04000 139 ARG B N 1
ATOM 2852 N N B ARG B 1 112 ? 35.48700 36.04300 13.14800 0.410 13.11000 139 ARG B N 1
ATOM 2853 C CA A ARG B 1 112 ? 36.65500 36.82400 13.55600 0.590 11.22000 139 ARG B CA 1
ATOM 2854 C CA B ARG B 1 112 ? 36.65600 36.83700 13.53900 0.410 11.21000 139 ARG B CA 1
ATOM 2855 C C A ARG B 1 112 ? 37.88900 36.41400 12.73500 0.590 12.54000 139 ARG B C 1
ATOM 2856 C C B ARG B 1 112 ? 37.90700 36.41700 12.75700 0.410 12.61000 139 ARG B C 1
ATOM 2857 O O A ARG B 1 112 ? 38.59000 37.26500 12.16300 0.590 12.99000 139 ARG B O 1
ATOM 2858 O O B ARG B 1 112 ? 38.64900 37.26700 12.24300 0.410 13.29000 139 ARG B O 1
ATOM 2873 N N . ASP B 1 113 ? 38.13800 35.10400 12.63300 1.000 13.94000 140 ASP B N 1
ATOM 2874 C CA . ASP B 1 113 ? 39.30300 34.61700 11.89500 1.000 14.52000 140 ASP B CA 1
ATOM 2875 C C . ASP B 1 113 ? 39.22700 34.98400 10.42400 1.000 12.06000 140 ASP B C 1
ATOM 2876 O O . ASP B 1 113 ? 40.26200 35.28200 9.79800 1.000 13.47000 140 ASP B O 1
ATOM 2881 N N . GLN B 1 114 ? 38.03200 34.90600 9.83400 1.000 14.05000 141 GLN B N 1
ATOM 2882 C CA . GLN B 1 114 ? 37.89000 35.16800 8.41500 1.000 10.98000 141 GLN B CA 1
ATOM 2883 C C . GLN B 1 114 ? 38.05100 36.65100 8.09900 1.000 13.25000 141 GLN B C 1
ATOM 2884 O O . GLN B 1 114 ? 38.53700 36.97600 7.01500 1.000 12.22000 141 GLN B O 1
ATOM 2890 N N . ILE B 1 115 ? 37.66400 37.55200 9.01400 1.000 12.85000 142 ILE B N 1
ATOM 2891 C CA . ILE B 1 115 ? 37.94100 38.97600 8.78600 1.000 10.02000 142 ILE B CA 1
ATOM 2892 C C . ILE B 1 115 ? 39.44200 39.19100 8.66500 1.000 12.10000 142 ILE B C 1
ATOM 2893 O O . ILE B 1 115 ? 39.92300 39.86900 7.75000 1.000 12.87000 142 ILE B O 1
ATOM 2898 N N . GLU B 1 116 ? 40.20400 38.60200 9.59200 1.000 12.27000 143 GLU B N 1
ATOM 2899 C CA . GLU B 1 116 ? 41.66200 38.72900 9.57200 1.000 13.00000 143 GLU B CA 1
ATOM 2900 C C . GLU B 1 116 ? 42.24600 38.16600 8.28000 1.000 11.45000 143 GLU B C 1
ATOM 2901 O O . GLU B 1 116 ? 43.13600 38.79000 7.66900 1.000 12.56000 143 GLU B O 1
ATOM 2907 N N . ALA B 1 117 ? 41.78100 36.98600 7.84700 1.000 13.65000 144 ALA B N 1
ATOM 2908 C CA . ALA B 1 117 ? 42.31600 36.40800 6.61700 1.000 13.95000 144 ALA B CA 1
ATOM 2909 C C . ALA B 1 117 ? 41.96700 37.26400 5.40600 1.000 15.08000 144 ALA B C 1
ATOM 2910 O O . ALA B 1 117 ? 42.78800 37.40700 4.48800 1.000 13.28000 144 ALA B O 1
ATOM 2912 N N . ALA B 1 118 ? 40.75600 37.84300 5.39000 1.000 12.07000 145 ALA B N 1
ATOM 2913 C CA . ALA B 1 118 ? 40.33100 38.70400 4.28300 1.000 10.48000 145 ALA B CA 1
ATOM 2914 C C . ALA B 1 118 ? 41.17300 39.98100 4.21100 1.000 10.99000 145 ALA B C 1
ATOM 2915 O O . ALA B 1 118 ? 41.55800 40.41800 3.11600 1.000 11.48000 145 ALA B O 1
ATOM 2917 N N . LEU B 1 119 ? 41.48100 40.58300 5.36800 1.000 11.28000 146 LEU B N 1
ATOM 2918 C CA . LEU B 1 119 ? 42.38000 41.73900 5.38700 1.000 10.73000 146 LEU B CA 1
ATOM 2919 C C . LEU B 1 119 ? 43.77100 41.37900 4.87800 1.000 12.95000 146 LEU B C 1
ATOM 2920 O O . LEU B 1 119 ? 44.37100 42.16500 4.12100 1.000 12.54000 146 LEU B O 1
ATOM 2925 N N . GLN B 1 120 ? 44.30900 40.20900 5.29100 1.000 12.06000 147 GLN B N 1
ATOM 2926 C CA . GLN B 1 120 ? 45.60800 39.78100 4.78100 1.000 13.13000 147 GLN B CA 1
ATOM 2927 C C . GLN B 1 120 ? 45.55100 39.55300 3.27400 1.000 12.05000 147 GLN B C 1
ATOM 2928 O O . GLN B 1 120 ? 46.52200 39.85200 2.55800 1.000 13.33000 147 GLN B O 1
ATOM 2934 N N . TYR B 1 121 ? 44.41600 39.07900 2.75600 1.000 13.88000 148 TYR B N 1
ATOM 2935 C CA . TYR B 1 121 ? 44.28200 38.91900 1.31300 1.000 11.93000 148 TYR B CA 1
ATOM 2936 C C . TYR B 1 121 ? 44.34800 40.26400 0.58800 1.000 14.02000 148 TYR B C 1
ATOM 2937 O O . TYR B 1 121 ? 45.00100 40.37900 -0.46300 1.000 12.93000 148 TYR B O 1
ATOM 2946 N N . LEU B 1 122 ? 43.68800 41.29400 1.12700 1.000 12.15000 149 LEU B N 1
ATOM 2947 C CA . LEU B 1 122 ? 43.80400 42.62800 0.52800 1.000 12.28000 149 LEU B CA 1
ATOM 2948 C C . LEU B 1 122 ? 45.25700 43.09600 0.48100 1.000 12.27000 149 LEU B C 1
ATOM 2949 O O . LEU B 1 122 ? 45.70700 43.64800 -0.53500 1.000 12.07000 149 LEU B O 1
ATOM 2954 N N . VAL B 1 123 ? 45.98600 42.92600 1.59300 1.000 10.77000 150 VAL B N 1
ATOM 2955 C CA . VAL B 1 123 ? 47.40700 43.27600 1.62800 1.000 10.18000 150 VAL B CA 1
ATOM 2956 C C . VAL B 1 123 ? 48.19000 42.49100 0.57200 1.000 13.22000 150 VAL B C 1
ATOM 2957 O O . VAL B 1 123 ? 49.05200 43.04400 -0.13700 1.000 13.09000 150 VAL B O 1
ATOM 2961 N N . ASN B 1 124 ? 47.95300 41.18400 0.48400 1.000 11.90000 151 ASN B N 1
ATOM 2962 C CA . ASN B 1 124 ? 48.69100 40.36300 -0.47800 1.000 11.10000 151 ASN B CA 1
ATOM 2963 C C . ASN B 1 124 ? 48.39600 40.79800 -1.91200 1.000 13.07000 151 ASN B C 1
ATOM 2964 O O . ASN B 1 124 ? 49.28600 40.78400 -2.76400 1.000 13.89000 151 ASN B O 1
ATOM 2969 N N . GLN B 1 125 ? 47.14200 41.14400 -2.22900 1.000 10.81000 152 GLN B N 1
ATOM 2970 C CA . GLN B 1 125 ? 46.84000 41.60700 -3.58100 1.000 11.33000 152 GLN B CA 1
ATOM 2971 C C . GLN B 1 125 ? 47.47500 42.97800 -3.87200 1.000 14.44000 152 GLN B C 1
ATOM 2972 O O . GLN B 1 125 ? 47.99600 43.22100 -4.97800 1.000 13.52000 152 GLN B O 1
ATOM 2978 N N . SER B 1 126 ? 47.48500 43.88600 -2.89300 1.000 12.68000 153 SER B N 1
ATOM 2979 C CA . SER B 1 126 ? 48.19500 45.14600 -3.09000 1.000 10.99000 153 SER B CA 1
ATOM 2980 C C . SER B 1 126 ? 49.67600 44.90300 -3.31700 1.000 12.19000 153 SER B C 1
ATOM 2981 O O . SER B 1 126 ? 50.30900 45.61600 -4.10700 1.000 12.67000 153 SER B O 1
ATOM 2984 N N . ASN B 1 127 ? 50.24600 43.90700 -2.64000 1.000 11.96000 154 ASN B N 1
ATOM 2985 C CA . ASN B 1 127 ? 51.66400 43.60800 -2.78000 1.000 13.47000 154 ASN B CA 1
ATOM 2986 C C . ASN B 1 127 ? 51.98200 42.85800 -4.07400 1.000 16.55000 154 ASN B C 1
ATOM 2987 O O . ASN B 1 127 ? 53.16300 42.71900 -4.41200 1.000 23.13000 154 ASN B O 1
ATOM 2992 N N A SER B 1 128 ? 50.97900 42.37400 -4.79800 0.010 13.77000 155 SER B N 1
ATOM 2993 N N B SER B 1 128 ? 50.97900 42.41000 -4.82400 0.990 13.22000 155 SER B N 1
ATOM 2994 C CA A SER B 1 128 ? 51.23400 41.61900 -6.01400 0.010 15.13000 155 SER B CA 1
ATOM 2995 C CA B SER B 1 128 ? 51.17200 41.63500 -6.03300 0.990 14.71000 155 SER B CA 1
ATOM 2996 C C A SER B 1 128 ? 51.45600 42.55700 -7.19800 0.010 20.27000 155 SER B C 1
ATOM 2997 C C B SER B 1 128 ? 51.41700 42.56500 -7.22000 0.990 20.70000 155 SER B C 1
ATOM 2998 O O A SER B 1 128 ? 51.09400 43.73700 -7.17000 0.010 20.09000 155 SER B O 1
ATOM 2999 O O B SER B 1 128 ? 51.04300 43.74700 -7.21200 0.990 20.38000 155 SER B O 1
ATOM 3004 N N . SER B 1 129 ? 52.06400 42.01300 -8.25400 1.000 17.57000 156 SER B N 1
ATOM 3005 C CA . SER B 1 129 ? 52.35300 42.79200 -9.45100 1.000 20.88000 156 SER B CA 1
ATOM 3006 C C . SER B 1 129 ? 51.19700 42.84500 -10.44100 1.000 18.10000 156 SER B C 1
ATOM 3007 O O . SER B 1 129 ? 51.12500 43.81000 -11.21700 1.000 17.92000 156 SER B O 1
ATOM 3010 N N . SER B 1 130 ? 50.26700 41.87800 -10.40500 1.000 15.68000 157 SER B N 1
ATOM 3011 C CA . SER B 1 130 ? 49.25400 41.75600 -11.44100 1.000 16.19000 157 SER B CA 1
ATOM 3012 C C . SER B 1 130 ? 47.83700 42.09700 -10.97800 1.000 17.46000 157 SER B C 1
ATOM 3013 O O . SER B 1 130 ? 46.92500 42.14500 -11.81900 1.000 17.13000 157 SER B O 1
ATOM 3016 N N . SER B 1 131 ? 47.61800 42.35400 -9.68300 1.000 14.42000 158 SER B N 1
ATOM 3017 C CA . SER B 1 131 ? 46.27600 42.71600 -9.21500 1.000 14.18000 158 SER B CA 1
ATOM 3018 C C . SER B 1 131 ? 45.88400 44.10500 -9.70700 1.000 13.57000 158 SER B C 1
ATOM 3019 O O . SER B 1 131 ? 46.72200 45.01600 -9.72800 1.000 13.59000 158 SER B O 1
ATOM 3022 N N . PRO B 1 132 ? 44.60500 44.33400 -10.01200 1.000 13.65000 159 PRO B N 1
ATOM 3023 C CA . PRO B 1 132 ? 44.17500 45.70900 -10.30600 1.000 12.89000 159 PRO B CA 1
ATOM 3024 C C . PRO B 1 132 ? 44.41200 46.67200 -9.15800 1.000 11.28000 159 PRO B C 1
ATOM 3025 O O . PRO B 1 132 ? 44.55700 47.86800 -9.42300 1.000 13.64000 159 PRO B O 1
ATOM 3029 N N . ILE B 1 133 ? 44.50300 46.18700 -7.91800 1.000 12.32000 160 ILE B N 1
ATOM 3030 C CA . ILE B 1 133 ? 44.76000 47.04200 -6.75800 1.000 12.74000 160 ILE B CA 1
ATOM 3031 C C . ILE B 1 133 ? 46.24100 47.06500 -6.35300 1.000 11.86000 160 ILE B C 1
ATOM 3032 O O . ILE B 1 133 ? 46.56400 47.50000 -5.23900 1.000 14.09000 160 ILE B O 1
ATOM 3037 N N . SER B 1 134 ? 47.14900 46.65000 -7.25000 1.000 11.71000 161 SER B N 1
ATOM 3038 C CA . SER B 1 134 ? 48.57400 46.68700 -6.95000 1.000 11.51000 161 SER B CA 1
ATOM 3039 C C . SER B 1 134 ? 48.96700 48.06500 -6.41500 1.000 11.36000 161 SER B C 1
ATOM 3040 O O . SER B 1 134 ? 48.65400 49.10000 -7.02700 1.000 11.82000 161 SER B O 1
ATOM 3043 N N . GLY B 1 135 ? 49.62400 48.06800 -5.25200 1.000 10.83000 162 GLY B N 1
ATOM 3044 C CA . GLY B 1 135 ? 50.13600 49.28500 -4.64600 1.000 12.62000 162 GLY B CA 1
ATOM 3045 C C . GLY B 1 135 ? 49.13600 50.12400 -3.87500 1.000 12.60000 162 GLY B C 1
ATOM 3046 O O . GLY B 1 135 ? 49.54300 51.09700 -3.21800 1.000 11.96000 162 GLY B O 1
ATOM 3047 N N . MET B 1 136 ? 47.83300 49.79300 -3.91100 1.000 11.93000 163 MET B N 1
ATOM 3048 C CA . MET B 1 136 ? 46.86100 50.75300 -3.40500 1.000 11.51000 163 MET B CA 1
ATOM 3049 C C . MET B 1 136 ? 46.63300 50.71700 -1.88600 1.000 10.88000 163 MET B C 1
ATOM 3050 O O . MET B 1 136 ? 46.08400 51.69300 -1.34900 1.000 13.21000 163 MET B O 1
ATOM 3055 N N . VAL B 1 137 ? 46.95100 49.61600 -1.19700 1.000 11.03000 164 VAL B N 1
ATOM 3056 C CA . VAL B 1 137 ? 46.58200 49.45000 0.21400 1.000 11.39000 164 VAL B CA 1
ATOM 3057 C C . VAL B 1 137 ? 47.78500 49.73100 1.11000 1.000 13.38000 164 VAL B C 1
ATOM 3058 O O . VAL B 1 137 ? 48.85700 49.12800 0.94100 1.000 13.73000 164 VAL B O 1
ATOM 3062 N N . ASP B 1 138 ? 47.59700 50.60000 2.10200 1.000 11.72000 165 ASP B N 1
ATOM 3063 C CA . ASP B 1 138 ? 48.57700 50.79000 3.17900 1.000 11.78000 165 ASP B CA 1
ATOM 3064 C C . ASP B 1 138 ? 48.30300 49.70100 4.21800 1.000 11.88000 165 ASP B C 1
ATOM 3065 O O . ASP B 1 138 ? 47.28800 49.76400 4.93900 1.000 12.27000 165 ASP B O 1
ATOM 3070 N N . SER B 1 139 ? 49.18000 48.70500 4.29900 1.000 13.52000 166 SER B N 1
ATOM 3071 C CA . SER B 1 139 ? 48.98600 47.55000 5.18000 1.000 11.87000 166 SER B CA 1
ATOM 3072 C C . SER B 1 139 ? 48.99400 47.91400 6.65900 1.000 14.48000 166 SER B C 1
ATOM 3073 O O . SER B 1 139 ? 48.60800 47.06500 7.47900 1.000 17.68000 166 SER B O 1
ATOM 3076 N N . SER B 1 140 ? 49.39100 49.13700 7.03400 1.000 13.33000 167 SER B N 1
ATOM 3077 C CA . SER B 1 140 ? 49.36300 49.55900 8.42700 1.000 12.45000 167 SER B CA 1
ATOM 3078 C C . SER B 1 140 ? 48.04400 50.20500 8.81200 1.000 13.61000 167 SER B C 1
ATOM 3079 O O . SER B 1 140 ? 47.88200 50.59200 9.97700 1.000 15.99000 167 SER B O 1
ATOM 3082 N N . ARG B 1 141 ? 47.09700 50.34300 7.87200 1.000 12.96000 168 ARG B N 1
ATOM 3083 C CA . ARG B 1 141 ? 45.80700 51.00900 8.14000 1.000 13.42000 168 ARG B CA 1
ATOM 3084 C C . ARG B 1 141 ? 44.65100 50.12100 7.65900 1.000 12.29000 168 ARG B C 1
ATOM 3085 O O . ARG B 1 141 ? 44.21000 50.22200 6.50600 1.000 14.24000 168 ARG B O 1
ATOM 3093 N N . LEU B 1 142 ? 44.18200 49.23200 8.54000 1.000 12.40000 169 LEU B N 1
ATOM 3094 C CA . LEU B 1 142 ? 43.16500 48.24000 8.19700 1.000 11.55000 169 LEU B CA 1
ATOM 3095 C C . LEU B 1 142 ? 41.97400 48.37500 9.14200 1.000 11.67000 169 LEU B C 1
ATOM 3096 O O . LEU B 1 142 ? 42.12400 48.74700 10.30400 1.000 12.80000 169 LEU B O 1
ATOM 3101 N N . ALA B 1 143 ? 40.77400 48.09000 8.63400 1.000 10.52000 170 ALA B N 1
ATOM 3102 C CA . ALA B 1 143 ? 39.55600 48.25900 9.43600 1.000 10.92000 170 ALA B CA 1
ATOM 3103 C C . ALA B 1 143 ? 38.53500 47.18800 9.08500 1.000 11.29000 170 ALA B C 1
ATOM 3104 O O . ALA B 1 143 ? 38.63100 46.51500 8.05600 1.000 10.74000 170 ALA B O 1
ATOM 3106 N N . ALA B 1 144 ? 37.51500 47.06800 9.95000 1.000 11.07000 171 ALA B N 1
ATOM 3107 C CA . ALA B 1 144 ? 36.45900 46.08900 9.72600 1.000 10.48000 171 ALA B CA 1
ATOM 3108 C C . ALA B 1 144 ? 35.07900 46.67500 10.01300 1.000 11.13000 171 ALA B C 1
ATOM 3109 O O . ALA B 1 144 ? 34.90300 47.47600 10.94400 1.000 10.67000 171 ALA B O 1
ATOM 3111 N N . VAL B 1 145 ? 34.09500 46.23200 9.21500 1.000 9.45000 172 VAL B N 1
ATOM 3112 C CA . VAL B 1 145 ? 32.66900 46.55100 9.39900 1.000 10.28000 172 VAL B CA 1
ATOM 3113 C C . VAL B 1 145 ? 31.93300 45.21600 9.41100 1.000 10.82000 172 VAL B C 1
ATOM 3114 O O . VAL B 1 145 ? 32.13200 44.39900 8.51000 1.000 11.10000 172 VAL B O 1
ATOM 3118 N N . GLY B 1 146 ? 31.08800 44.98100 10.41800 1.000 9.44000 173 GLY B N 1
ATOM 3119 C CA . GLY B 1 146 ? 30.37200 43.70500 10.46400 1.000 11.14000 173 GLY B CA 1
ATOM 3120 C C . GLY B 1 146 ? 28.92500 43.81000 10.92400 1.000 10.39000 173 GLY B C 1
ATOM 3121 O O . GLY B 1 146 ? 28.65200 44.54600 11.87600 1.000 11.15000 173 GLY B O 1
ATOM 3122 N N . TRP B 1 147 ? 28.00200 43.09900 10.27000 1.000 11.33000 174 TRP B N 1
ATOM 3123 C CA . TRP B 1 147 ? 26.59600 43.05600 10.66600 1.000 8.77000 174 TRP B CA 1
ATOM 3124 C C . TRP B 1 147 ? 26.30900 41.80100 11.49300 1.000 11.95000 174 TRP B C 1
ATOM 3125 O O . TRP B 1 147 ? 26.74100 40.68900 11.14400 1.000 11.57000 174 TRP B O 1
ATOM 3136 N N . SER B 1 148 ? 25.56900 41.98300 12.59300 1.000 9.83000 175 SER B N 1
ATOM 3137 C CA . SER B 1 148 ? 24.94300 40.84900 13.28400 1.000 11.63000 175 SER B CA 1
ATOM 3138 C C . SER B 1 148 ? 26.04200 39.95400 13.86500 1.000 10.50000 175 SER B C 1
ATOM 3139 O O . SER B 1 148 ? 26.92100 40.46100 14.56300 1.000 10.95000 175 SER B O 1
ATOM 3142 N N . MET B 1 149 ? 26.01800 38.63100 13.62100 1.000 10.49000 176 MET B N 1
ATOM 3143 C CA . MET B 1 149 ? 27.11800 37.80900 14.12700 1.000 12.28000 176 MET B CA 1
ATOM 3144 C C . MET B 1 149 ? 28.47000 38.25200 13.54500 1.000 12.98000 176 MET B C 1
ATOM 3145 O O . MET B 1 149 ? 29.52000 38.09200 14.19600 1.000 12.42000 176 MET B O 1
ATOM 3150 N N . GLY B 1 150 ? 28.45200 38.82300 12.33100 1.000 11.67000 177 GLY B N 1
ATOM 3151 C CA . GLY B 1 150 ? 29.66400 39.42000 11.77600 1.000 12.39000 177 GLY B CA 1
ATOM 3152 C C . GLY B 1 150 ? 30.11700 40.64600 12.54800 1.000 11.50000 177 GLY B C 1
ATOM 3153 O O . GLY B 1 150 ? 31.32400 40.92300 12.63200 1.000 11.34000 177 GLY B O 1
ATOM 3154 N N . GLY B 1 151 ? 29.15900 41.38500 13.12800 1.000 10.38000 178 GLY B N 1
ATOM 3155 C CA . GLY B 1 151 ? 29.49000 42.47100 14.04700 1.000 11.36000 178 GLY B CA 1
ATOM 3156 C C . GLY B 1 151 ? 30.10100 41.98700 15.35200 1.000 12.06000 178 GLY B C 1
ATOM 3157 O O . GLY B 1 151 ? 31.01400 42.62000 15.89600 1.000 11.45000 178 GLY B O 1
ATOM 3158 N N . GLY B 1 152 ? 29.62500 40.85000 15.87000 1.000 11.45000 179 GLY B N 1
ATOM 3159 C CA . GLY B 1 152 ? 30.29800 40.24700 17.01000 1.000 12.31000 179 GLY B CA 1
ATOM 3160 C C . GLY B 1 152 ? 31.72600 39.83800 16.67900 1.000 12.67000 179 GLY B C 1
ATOM 3161 O O . GLY B 1 152 ? 32.64300 40.07500 17.46000 1.000 13.67000 179 GLY B O 1
ATOM 3162 N N . GLY B 1 153 ? 31.92400 39.23000 15.50100 1.000 11.65000 180 GLY B N 1
ATOM 3163 C CA . GLY B 1 153 ? 33.28300 38.90700 15.05200 1.000 13.81000 180 GLY B CA 1
ATOM 3164 C C . GLY B 1 153 ? 34.17300 40.13100 14.89400 1.000 12.99000 180 GLY B C 1
ATOM 3165 O O . GLY B 1 153 ? 35.36400 40.09600 15.21200 1.000 13.03000 180 GLY B O 1
ATOM 3166 N N . THR B 1 154 ? 33.59600 41.23900 14.41500 1.000 11.38000 181 THR B N 1
ATOM 3167 C CA . THR B 1 154 ? 34.33900 42.48800 14.29000 1.000 11.89000 181 THR B CA 1
ATOM 3168 C C . THR B 1 154 ? 34.74900 43.03300 15.65500 1.000 12.76000 181 THR B C 1
ATOM 3169 O O . THR B 1 154 ? 35.88200 43.49400 15.83000 1.000 12.58000 181 THR B O 1
ATOM 3173 N N . LEU B 1 155 ? 33.84000 43.01500 16.62800 1.000 12.62000 182 LEU B N 1
ATOM 3174 C CA . LEU B 1 155 ? 34.18200 43.45800 17.97300 1.000 13.39000 182 LEU B CA 1
ATOM 3175 C C . LEU B 1 155 ? 35.19300 42.52500 18.62400 1.000 14.71000 182 LEU B C 1
ATOM 3176 O O . LEU B 1 155 ? 36.08000 42.99900 19.34900 1.000 12.87000 182 LEU B O 1
ATOM 3181 N N . GLN B 1 156 ? 35.11100 41.22400 18.33300 1.000 14.27000 183 GLN B N 1
ATOM 3182 C CA . GLN B 1 156 ? 36.14900 40.30000 18.81200 1.000 13.27000 183 GLN B CA 1
ATOM 3183 C C . GLN B 1 156 ? 37.53000 40.63100 18.23000 1.000 13.72000 183 GLN B C 1
ATOM 3184 O O . GLN B 1 156 ? 38.53900 40.61800 18.95400 1.000 17.16000 183 GLN B O 1
ATOM 3190 N N . LEU B 1 157 ? 37.59800 40.93000 16.93500 1.000 14.06000 184 LEU B N 1
ATOM 3191 C CA . LEU B 1 157 ? 38.87200 41.31400 16.33500 1.000 17.47000 184 LEU B CA 1
ATOM 3192 C C . LEU B 1 157 ? 39.37400 42.62100 16.93000 1.000 18.27000 184 LEU B C 1
ATOM 3193 O O . LEU B 1 157 ? 40.58100 42.76200 17.17700 1.000 16.52000 184 LEU B O 1
ATOM 3198 N N . ALA B 1 158 ? 38.47500 43.59400 17.16500 1.000 14.05000 185 ALA B N 1
ATOM 3199 C CA . ALA B 1 158 ? 38.85300 44.85200 17.80800 1.000 14.14000 185 ALA B CA 1
ATOM 3200 C C . ALA B 1 158 ? 39.45600 44.59600 19.18700 1.000 17.95000 185 ALA B C 1
ATOM 3201 O O . ALA B 1 158 ? 40.39300 45.29600 19.60000 1.000 20.33000 185 ALA B O 1
ATOM 3203 N N . ALA B 1 159 ? 38.91800 43.60700 19.91400 1.000 15.87000 186 ALA B N 1
ATOM 3204 C CA . ALA B 1 159 ? 39.43700 43.26800 21.24000 1.000 17.09000 186 ALA B CA 1
ATOM 3205 C C . ALA B 1 159 ? 40.81100 42.61200 21.15900 1.000 23.49000 186 ALA B C 1
ATOM 3206 O O . ALA B 1 159 ? 41.61000 42.75100 22.09200 1.000 22.90000 186 ALA B O 1
ATOM 3208 N N . ASP B 1 160 ? 41.09400 41.88100 20.07500 1.000 17.98000 187 ASP B N 1
ATOM 3209 C CA . ASP B 1 160 ? 42.39500 41.22500 19.90100 1.000 18.54000 187 ASP B CA 1
ATOM 3210 C C . ASP B 1 160 ? 43.46000 42.16600 19.36000 1.000 31.55000 187 ASP B C 1
ATOM 3211 O O . ASP B 1 160 ? 44.65400 41.85100 19.47000 1.000 32.64000 187 ASP B O 1
ATOM 3216 N N . GLY B 1 161 ? 43.05800 43.30500 18.79300 1.000 23.04000 188 GLY B N 1
ATOM 3217 C CA . GLY B 1 161 ? 43.94900 44.19700 18.08500 1.000 21.63000 188 GLY B CA 1
ATOM 3218 C C . GLY B 1 161 ? 44.18600 43.75300 16.65100 1.000 24.75000 188 GLY B C 1
ATOM 3219 O O . GLY B 1 161 ? 43.82400 42.65400 16.22900 1.000 27.09000 188 GLY B O 1
ATOM 3220 N N . GLY B 1 162 ? 44.85200 44.62100 15.89500 1.000 25.02000 189 GLY B N 1
ATOM 3221 C CA . GLY B 1 162 ? 45.16000 44.34300 14.50200 1.000 29.11000 189 GLY B CA 1
ATOM 3222 C C . GLY B 1 162 ? 44.34100 45.12200 13.48600 1.000 30.35000 189 GLY B C 1
ATOM 3223 O O . GLY B 1 162 ? 44.60900 44.99600 12.28400 1.000 33.53000 189 GLY B O 1
ATOM 3224 N N . ILE B 1 163 ? 43.33500 45.89200 13.92000 1.000 18.71000 190 ILE B N 1
ATOM 3225 C CA . ILE B 1 163 ? 42.64300 46.85400 13.07100 1.000 16.08000 190 ILE B CA 1
ATOM 3226 C C . ILE B 1 163 ? 42.72000 48.20400 13.76300 1.000 14.50000 190 ILE B C 1
ATOM 3227 O O . ILE B 1 163 ? 42.87600 48.29400 14.98700 1.000 16.84000 190 ILE B O 1
ATOM 3232 N N A LYS B 1 164 ? 42.57200 49.27200 12.98000 0.480 11.95000 191 LYS B N 1
ATOM 3233 N N B LYS B 1 164 ? 42.58800 49.26400 12.95800 0.520 11.93000 191 LYS B N 1
ATOM 3234 C CA A LYS B 1 164 ? 42.65900 50.61900 13.52500 0.480 14.96000 191 LYS B CA 1
ATOM 3235 C CA B LYS B 1 164 ? 42.68000 50.63500 13.43700 0.520 15.04000 191 LYS B CA 1
ATOM 3236 C C A LYS B 1 164 ? 41.32200 51.34500 13.59300 0.480 11.84000 191 LYS B C 1
ATOM 3237 C C B LYS B 1 164 ? 41.32400 51.29700 13.65300 0.520 11.86000 191 LYS B C 1
ATOM 3238 O O A LYS B 1 164 ? 41.27800 52.49000 14.06800 0.480 12.70000 191 LYS B O 1
ATOM 3239 O O B LYS B 1 164 ? 41.27100 52.34900 14.30200 0.520 12.82000 191 LYS B O 1
ATOM 3250 N N . ALA B 1 165 ? 40.23900 50.71700 13.12700 1.000 11.23000 192 ALA B N 1
ATOM 3251 C CA . ALA B 1 165 ? 38.87700 51.22800 13.36000 1.000 10.65000 192 ALA B CA 1
ATOM 3252 C C . ALA B 1 165 ? 37.90800 50.07400 13.16500 1.000 11.14000 192 ALA B C 1
ATOM 3253 O O . ALA B 1 165 ? 38.20000 49.13300 12.42200 1.000 11.01000 192 ALA B O 1
ATOM 3255 N N . ALA B 1 166 ? 36.75200 50.14900 13.85100 1.000 11.39000 193 ALA B N 1
ATOM 3256 C CA . ALA B 1 166 ? 35.71200 49.12900 13.73500 1.000 10.76000 193 ALA B CA 1
ATOM 3257 C C . ALA B 1 166 ? 34.33500 49.78800 13.70000 1.000 9.55000 193 ALA B C 1
ATOM 3258 O O . ALA B 1 166 ? 34.08400 50.76300 14.41700 1.000 10.77000 193 ALA B O 1
ATOM 3260 N N . ILE B 1 167 ? 33.44900 49.24200 12.86300 1.000 10.54000 194 ILE B N 1
ATOM 3261 C CA . ILE B 1 167 ? 32.02700 49.61400 12.84800 1.000 9.04000 194 ILE B CA 1
ATOM 3262 C C . ILE B 1 167 ? 31.20400 48.33600 13.00200 1.000 10.91000 194 ILE B C 1
ATOM 3263 O O . ILE B 1 167 ? 31.40300 47.37000 12.25300 1.000 11.04000 194 ILE B O 1
ATOM 3268 N N . ALA B 1 168 ? 30.32900 48.29400 14.01100 1.000 10.06000 195 ALA B N 1
ATOM 3269 C CA . ALA B 1 168 ? 29.42500 47.16000 14.21500 1.000 9.73000 195 ALA B CA 1
ATOM 3270 C C . ALA B 1 168 ? 28.01600 47.58100 13.83700 1.000 9.45000 195 ALA B C 1
ATOM 3271 O O . ALA B 1 168 ? 27.50600 48.59200 14.35200 1.000 10.53000 195 ALA B O 1
ATOM 3273 N N . LEU B 1 169 ? 27.41500 46.82400 12.92700 1.000 9.44000 196 LEU B N 1
ATOM 3274 C CA . LEU B 1 169 ? 26.05400 47.07000 12.45700 1.000 8.97000 196 LEU B CA 1
ATOM 3275 C C . LEU B 1 169 ? 25.13600 46.07900 13.15500 1.000 8.78000 196 LEU B C 1
ATOM 3276 O O . LEU B 1 169 ? 25.16400 44.87700 12.85700 1.000 10.72000 196 LEU B O 1
ATOM 3281 N N . ALA B 1 170 ? 24.24600 46.57000 14.03600 1.000 9.01000 197 ALA B N 1
ATOM 3282 C CA . ALA B 1 170 ? 23.33300 45.69500 14.77800 1.000 10.06000 197 ALA B CA 1
ATOM 3283 C C . ALA B 1 170 ? 24.05500 44.43600 15.29600 1.000 8.77000 197 ALA B C 1
ATOM 3284 O O . ALA B 1 170 ? 23.63700 43.30700 15.00100 1.000 10.25000 197 ALA B O 1
ATOM 3286 N N . PRO B 1 171 ? 25.12900 44.59700 16.08100 1.000 9.91000 198 PRO B N 1
ATOM 3287 C CA . PRO B 1 171 ? 25.92200 43.42400 16.47300 1.000 10.23000 198 PRO B CA 1
ATOM 3288 C C . PRO B 1 171 ? 25.12900 42.41400 17.29900 1.000 11.10000 198 PRO B C 1
ATOM 3289 O O . PRO B 1 171 ? 24.25000 42.76000 18.09200 1.000 10.99000 198 PRO B O 1
ATOM 3293 N N . TRP B 1 172 ? 25.46900 41.14600 17.09300 1.000 10.88000 199 TRP B N 1
ATOM 3294 C CA . TRP B 1 172 ? 25.00700 40.01100 17.89000 1.000 11.00000 199 TRP B CA 1
ATOM 3295 C C . TRP B 1 172 ? 26.23300 39.27000 18.42600 1.000 12.62000 199 TRP B C 1
ATOM 3296 O O . TRP B 1 172 ? 27.13600 38.92500 17.65000 1.000 13.02000 199 TRP B O 1
ATOM 3307 N N . ASN B 1 173 ? 26.26300 39.00200 19.73800 1.000 13.44000 200 ASN B N 1
ATOM 3308 C CA . ASN B 1 173 ? 27.33700 38.23200 20.36000 1.000 15.55000 200 ASN B CA 1
ATOM 3309 C C . ASN B 1 173 ? 26.85900 37.71600 21.71300 1.000 15.77000 200 ASN B C 1
ATOM 3310 O O . ASN B 1 173 ? 25.95700 38.28300 22.32700 1.000 17.34000 200 ASN B O 1
ATOM 3315 N N . SER B 1 174 ? 27.52300 36.66400 22.19000 1.000 18.47000 201 SER B N 1
ATOM 3316 C CA . SER B 1 174 ? 27.34300 36.23200 23.56900 1.000 21.50000 201 SER B CA 1
ATOM 3317 C C . SER B 1 174 ? 27.65700 37.37500 24.53100 1.000 17.90000 201 SER B C 1
ATOM 3318 O O . SER B 1 174 ? 28.51800 38.22100 24.27000 1.000 18.37000 201 SER B O 1
ATOM 3321 N N . SER B 1 175 ? 26.94900 37.39200 25.67100 1.000 20.35000 202 SER B N 1
ATOM 3322 C CA . SER B 1 175 ? 27.22200 38.35800 26.73600 1.000 19.68000 202 SER B CA 1
ATOM 3323 C C . SER B 1 175 ? 28.51900 38.06700 27.48000 1.000 21.66000 202 SER B C 1
ATOM 3324 O O . SER B 1 175 ? 28.96300 38.91100 28.26300 1.000 26.43000 202 SER B O 1
ATOM 3327 N N . ILE B 1 176 ? 29.11600 36.89900 27.27600 1.000 24.10000 203 ILE B N 1
ATOM 3328 C CA . ILE B 1 176 ? 30.43000 36.57100 27.80800 1.000 28.43000 203 ILE B CA 1
ATOM 3329 C C . ILE B 1 176 ? 31.42400 36.87500 26.69800 1.000 27.84000 203 ILE B C 1
ATOM 3330 O O . ILE B 1 176 ? 31.43700 36.20300 25.66100 1.000 25.44000 203 ILE B O 1
ATOM 3335 N N . ASN B 1 177 ? 32.23100 37.91400 26.89700 1.000 24.75000 204 ASN B N 1
ATOM 3336 C CA . ASN B 1 177 ? 33.08100 38.43800 25.83700 1.000 25.07000 204 ASN B CA 1
ATOM 3337 C C . ASN B 1 177 ? 34.20200 39.24900 26.47000 1.000 19.71000 204 ASN B C 1
ATOM 3338 O O . ASN B 1 177 ? 34.19300 39.52800 27.67200 1.000 22.63000 204 ASN B O 1
ATOM 3343 N N . ASP B 1 178 ? 35.16400 39.63600 25.63100 1.000 22.29000 205 ASP B N 1
ATOM 3344 C CA . ASP B 1 178 ? 36.29900 40.45300 26.03800 1.000 19.51000 205 ASP B CA 1
ATOM 3345 C C . ASP B 1 178 ? 36.21000 41.88400 25.54400 1.000 22.34000 205 ASP B C 1
ATOM 3346 O O . ASP B 1 178 ? 37.23300 42.53200 25.34500 1.000 22.02000 205 ASP B O 1
ATOM 3351 N N . PHE B 1 179 ? 34.99500 42.40000 25.34700 1.000 17.94000 206 PHE B N 1
ATOM 3352 C CA . PHE B 1 179 ? 34.85200 43.71600 24.74600 1.000 16.63000 206 PHE B CA 1
ATOM 3353 C C . PHE B 1 179 ? 35.35500 44.82000 25.67200 1.000 17.02000 206 PHE B C 1
ATOM 3354 O O . PHE B 1 179 ? 35.59500 45.95000 25.22900 1.000 17.44000 206 PHE B O 1
ATOM 3362 N N . ASN B 1 180 ? 35.52400 44.51200 26.96500 1.000 17.40000 207 ASN B N 1
ATOM 3363 C CA . ASN B 1 180 ? 36.12900 45.46000 27.89000 1.000 16.56000 207 ASN B CA 1
ATOM 3364 C C . ASN B 1 180 ? 37.61700 45.69600 27.61500 1.000 16.15000 207 ASN B C 1
ATOM 3365 O O . ASN B 1 180 ? 38.20600 46.57800 28.25100 1.000 21.41000 207 ASN B O 1
ATOM 3370 N N . ARG B 1 181 ? 38.22400 44.93800 26.69300 1.000 16.53000 208 ARG B N 1
ATOM 3371 C CA . ARG B 1 181 ? 39.62400 45.13800 26.31300 1.000 18.49000 208 ARG B CA 1
ATOM 3372 C C . ARG B 1 181 ? 39.81100 46.03200 25.09200 1.000 19.52000 208 ARG B C 1
ATOM 3373 O O . ARG B 1 181 ? 40.95900 46.35900 24.74700 1.000 18.77000 208 ARG B O 1
ATOM 3381 N N . ILE B 1 182 ? 38.72700 46.45600 24.44300 1.000 17.05000 209 ILE B N 1
ATOM 3382 C CA . ILE B 1 182 ? 38.82300 47.05900 23.11100 1.000 14.79000 209 ILE B CA 1
ATOM 3383 C C . ILE B 1 182 ? 39.52600 48.40800 23.19400 1.000 15.08000 209 ILE B C 1
ATOM 3384 O O . ILE B 1 182 ? 39.05400 49.33100 23.87000 1.000 16.38000 209 ILE B O 1
ATOM 3389 N N . GLN B 1 183 ? 40.65600 48.53300 22.47300 1.000 15.11000 210 GLN B N 1
ATOM 3390 C CA . GLN B 1 183 ? 41.36100 49.80900 22.32100 1.000 12.48000 210 GLN B CA 1
ATOM 3391 C C . GLN B 1 183 ? 41.07600 50.50900 20.99200 1.000 15.07000 210 GLN B C 1
ATOM 3392 O O . GLN B 1 183 ? 41.48000 51.66300 20.82300 1.000 16.67000 210 GLN B O 1
ATOM 3398 N N . VAL B 1 184 ? 40.40300 49.83100 20.06600 1.000 13.82000 211 VAL B N 1
ATOM 3399 C CA . VAL B 1 184 ? 40.22500 50.30200 18.68700 1.000 12.26000 211 VAL B CA 1
ATOM 3400 C C . VAL B 1 184 ? 39.03500 51.25800 18.64700 1.000 14.13000 211 VAL B C 1
ATOM 3401 O O . VAL B 1 184 ? 37.96800 50.91500 19.18500 1.000 14.38000 211 VAL B O 1
ATOM 3405 N N . PRO B 1 185 ? 39.16100 52.42600 18.03000 1.000 12.38000 212 PRO B N 1
ATOM 3406 C CA . PRO B 1 185 ? 37.98800 53.30200 17.87100 1.000 12.50000 212 PRO B CA 1
ATOM 3407 C C . PRO B 1 185 ? 36.82100 52.56000 17.22700 1.000 12.00000 212 PRO B C 1
ATOM 3408 O O . PRO B 1 185 ? 36.92800 52.07200 16.09800 1.000 11.63000 212 PRO B O 1
ATOM 3412 N N . THR B 1 186 ? 35.70000 52.49200 17.95500 1.000 11.06000 213 THR B N 1
ATOM 3413 C CA . THR B 1 186 ? 34.55300 51.64400 17.62200 1.000 10.22000 213 THR B CA 1
ATOM 3414 C C . THR B 1 186 ? 33.27000 52.46700 17.57100 1.000 9.91000 213 THR B C 1
ATOM 3415 O O . THR B 1 186 ? 32.90400 53.12700 18.55700 1.000 11.90000 213 THR B O 1
ATOM 3419 N N . LEU B 1 187 ? 32.57800 52.39500 16.42200 1.000 10.51000 214 LEU B N 1
ATOM 3420 C CA . LEU B 1 187 ? 31.24500 52.97100 16.23600 1.000 9.70000 214 LEU B CA 1
ATOM 3421 C C . LEU B 1 187 ? 30.24600 51.82400 16.16600 1.000 11.16000 214 LEU B C 1
ATOM 3422 O O . LEU B 1 187 ? 30.41700 50.89600 15.36100 1.000 9.72000 214 LEU B O 1
ATOM 3427 N N . ILE B 1 188 ? 29.20400 51.88200 17.00000 1.000 9.47000 215 ILE B N 1
ATOM 3428 C CA . ILE B 1 188 ? 28.14000 50.86900 17.01000 1.000 9.91000 215 ILE B CA 1
ATOM 3429 C C . ILE B 1 188 ? 26.84200 51.50900 16.50200 1.000 10.26000 215 ILE B C 1
ATOM 3430 O O . ILE B 1 188 ? 26.37500 52.52200 17.05900 1.000 10.27000 215 ILE B O 1
ATOM 3435 N N . PHE B 1 189 ? 26.28600 50.96700 15.41500 1.000 9.54000 216 PHE B N 1
ATOM 3436 C CA . PHE B 1 189 ? 24.92300 51.30100 14.98200 1.000 9.60000 216 PHE B CA 1
ATOM 3437 C C . PHE B 1 189 ? 23.96200 50.29600 15.59800 1.000 9.23000 216 PHE B C 1
ATOM 3438 O O . PHE B 1 189 ? 24.11000 49.07200 15.41400 1.000 11.10000 216 PHE B O 1
ATOM 3446 N N . ALA B 1 190 ? 22.96000 50.81200 16.31700 1.000 9.40000 217 ALA B N 1
ATOM 3447 C CA . ALA B 1 190 ? 21.92500 49.99100 16.94000 1.000 10.67000 217 ALA B CA 1
ATOM 3448 C C . ALA B 1 190 ? 20.60800 50.25300 16.22500 1.000 9.53000 217 ALA B C 1
ATOM 3449 O O . ALA B 1 190 ? 20.39600 51.33800 15.68400 1.000 11.11000 217 ALA B O 1
ATOM 3451 N N . CYS B 1 191 ? 19.72900 49.24100 16.20300 1.000 10.28000 218 CYS B N 1
ATOM 3452 C CA . CYS B 1 191 ? 18.42200 49.35100 15.53400 1.000 9.84000 218 CYS B CA 1
ATOM 3453 C C . CYS B 1 191 ? 17.33600 49.26800 16.61200 1.000 9.32000 218 CYS B C 1
ATOM 3454 O O . CYS B 1 191 ? 17.20600 48.23800 17.28100 1.000 10.70000 218 CYS B O 1
ATOM 3457 N N . GLN B 1 192 ? 16.58200 50.36900 16.78900 1.000 10.87000 219 GLN B N 1
ATOM 3458 C CA . GLN B 1 192 ? 15.80300 50.53700 18.02700 1.000 10.82000 219 GLN B CA 1
ATOM 3459 C C . GLN B 1 192 ? 14.88300 49.34800 18.33000 1.000 10.73000 219 GLN B C 1
ATOM 3460 O O . GLN B 1 192 ? 14.78000 48.91700 19.48300 1.000 12.11000 219 GLN B O 1
ATOM 3466 N N . LEU B 1 193 ? 14.19500 48.82600 17.31900 1.000 10.17000 220 LEU B N 1
ATOM 3467 C CA . LEU B 1 193 ? 13.19800 47.77600 17.51000 1.000 10.97000 220 LEU B CA 1
ATOM 3468 C C . LEU B 1 193 ? 13.71600 46.40500 17.09400 1.000 15.04000 220 LEU B C 1
ATOM 3469 O O . LEU B 1 193 ? 12.92600 45.51200 16.77700 1.000 15.29000 220 LEU B O 1
ATOM 3474 N N . ASP B 1 194 ? 15.03100 46.21500 17.10200 1.000 11.31000 221 ASP B N 1
ATOM 3475 C CA . ASP B 1 194 ? 15.65500 44.94400 16.74400 1.000 12.62000 221 ASP B CA 1
ATOM 3476 C C . ASP B 1 194 ? 15.12100 43.82500 17.62900 1.000 13.10000 221 ASP B C 1
ATOM 3477 O O . ASP B 1 194 ? 15.23600 43.89700 18.86000 1.000 13.98000 221 ASP B O 1
ATOM 3482 N N . ALA B 1 195 ? 14.57500 42.76600 17.00100 1.000 12.09000 222 ALA B N 1
ATOM 3483 C CA . ALA B 1 195 ? 14.09100 41.60700 17.74400 1.000 14.41000 222 ALA B CA 1
ATOM 3484 C C . ALA B 1 195 ? 15.05900 40.44200 17.73200 1.000 11.83000 222 ALA B C 1
ATOM 3485 O O . ALA B 1 195 ? 14.87700 39.50500 18.52400 1.000 15.95000 222 ALA B O 1
ATOM 3487 N N . ILE B 1 196 ? 16.09500 40.49200 16.89400 1.000 13.11000 223 ILE B N 1
ATOM 3488 C CA . ILE B 1 196 ? 17.01200 39.37300 16.70600 1.000 13.07000 223 ILE B CA 1
ATOM 3489 C C . ILE B 1 196 ? 18.25500 39.53800 17.55700 1.000 12.86000 223 ILE B C 1
ATOM 3490 O O . ILE B 1 196 ? 18.73100 38.58800 18.17500 1.000 12.36000 223 ILE B O 1
ATOM 3495 N N . ALA B 1 197 ? 18.79500 40.76000 17.60400 1.000 12.18000 224 ALA B N 1
ATOM 3496 C CA . ALA B 1 197 ? 19.88500 41.12100 18.50400 1.000 11.20000 224 ALA B CA 1
ATOM 3497 C C . ALA B 1 197 ? 19.39100 42.31500 19.31200 1.000 11.52000 224 ALA B C 1
ATOM 3498 O O . ALA B 1 197 ? 19.83400 43.45400 19.08400 1.000 11.96000 224 ALA B O 1
ATOM 3500 N N . PRO B 1 198 ? 18.42800 42.11400 20.22400 1.000 13.49000 225 PRO B N 1
ATOM 3501 C CA . PRO B 1 198 ? 17.83700 43.27300 20.92700 1.000 13.45000 225 PRO B CA 1
ATOM 3502 C C . PRO B 1 198 ? 18.90000 44.19400 21.51300 1.000 11.98000 225 PRO B C 1
ATOM 3503 O O . PRO B 1 198 ? 19.91400 43.74100 22.08500 1.000 11.38000 225 PRO B O 1
ATOM 3507 N N . VAL B 1 199 ? 18.71000 45.50200 21.30600 1.000 11.53000 226 VAL B N 1
ATOM 3508 C CA . VAL B 1 199 ? 19.72100 46.48500 21.71400 1.000 11.92000 226 VAL B CA 1
ATOM 3509 C C . VAL B 1 199 ? 20.06600 46.34800 23.19000 1.000 12.37000 226 VAL B C 1
ATOM 3510 O O . VAL B 1 199 ? 21.24200 46.46400 23.58400 1.000 13.20000 226 VAL B O 1
ATOM 3514 N N . ALA B 1 200 ? 19.05600 46.06000 24.02900 1.000 13.17000 227 ALA B N 1
ATOM 3515 C CA . ALA B 1 200 ? 19.28900 45.99100 25.46300 1.000 12.59000 227 ALA B CA 1
ATOM 3516 C C . ALA B 1 200 ? 20.18500 44.83000 25.86000 1.000 12.82000 227 ALA B C 1
ATOM 3517 O O . ALA B 1 200 ? 20.73800 44.85800 26.96700 1.000 15.28000 227 ALA B O 1
ATOM 3519 N N . LEU B 1 201 ? 20.29400 43.79800 25.01400 1.000 13.48000 228 LEU B N 1
ATOM 3520 C CA . LEU B 1 201 ? 21.08000 42.61500 25.30500 1.000 12.61000 228 LEU B CA 1
ATOM 3521 C C . LEU B 1 201 ? 22.36500 42.55100 24.50800 1.000 14.58000 228 LEU B C 1
ATOM 3522 O O . LEU B 1 201 ? 23.23400 41.75300 24.86400 1.000 15.83000 228 LEU B O 1
ATOM 3527 N N . HIS B 1 202 ? 22.48800 43.34300 23.43300 1.000 11.66000 229 HIS B N 1
ATOM 3528 C CA . HIS B 1 202 ? 23.64300 43.25100 22.53700 1.000 12.52000 229 HIS B CA 1
ATOM 3529 C C . HIS B 1 202 ? 24.32100 44.61500 22.35700 1.000 11.90000 229 HIS B C 1
ATOM 3530 O O . HIS B 1 202 ? 25.21900 44.97000 23.12400 1.000 13.83000 229 HIS B O 1
ATOM 3537 N N . ALA B 1 203 ? 23.85700 45.42400 21.38900 1.000 12.21000 230 ALA B N 1
ATOM 3538 C CA . ALA B 1 203 ? 24.53000 46.69000 21.06700 1.000 14.89000 230 ALA B CA 1
ATOM 3539 C C . ALA B 1 203 ? 24.78700 47.57500 22.28600 1.000 13.07000 230 ALA B C 1
ATOM 3540 O O . ALA B 1 203 ? 25.89300 48.12200 22.43700 1.000 11.45000 230 ALA B O 1
ATOM 3542 N N . SER B 1 204 ? 23.78000 47.74900 23.16700 1.000 11.72000 231 SER B N 1
ATOM 3543 C CA . SER B 1 204 ? 23.97500 48.66200 24.29500 1.000 12.42000 231 SER B CA 1
ATOM 3544 C C . SER B 1 204 ? 24.99300 48.15600 25.30100 1.000 12.75000 231 SER B C 1
ATOM 3545 O O . SER B 1 204 ? 25.93600 48.91200 25.62000 1.000 12.49000 231 SER B O 1
ATOM 3548 N N . PRO B 1 205 ? 24.90200 46.93000 25.82600 1.000 12.54000 232 PRO B N 1
ATOM 3549 C CA . PRO B 1 205 ? 25.96100 46.48300 26.75500 1.000 13.63000 232 PRO B CA 1
ATOM 3550 C C . PRO B 1 205 ? 27.33600 46.37900 26.10900 1.000 13.93000 232 PRO B C 1
ATOM 3551 O O . PRO B 1 205 ? 28.34300 46.60800 26.79300 1.000 16.39000 232 PRO B O 1
ATOM 3555 N N . PHE B 1 206 ? 27.42100 46.04700 24.81600 1.000 13.92000 233 PHE B N 1
ATOM 3556 C CA . PHE B 1 206 ? 28.73200 46.01000 24.16700 1.000 12.51000 233 PHE B CA 1
ATOM 3557 C C . PHE B 1 206 ? 29.36300 47.39800 24.19700 1.000 14.10000 233 PHE B C 1
ATOM 3558 O O . PHE B 1 206 ? 30.53500 47.56500 24.57300 1.000 13.16000 233 PHE B O 1
ATOM 3566 N N . TYR B 1 207 ? 28.60000 48.41300 23.78600 1.000 13.44000 234 TYR B N 1
ATOM 3567 C CA . TYR B 1 207 ? 29.07400 49.79400 23.84500 1.000 13.25000 234 TYR B CA 1
ATOM 3568 C C . TYR B 1 207 ? 29.51600 50.15300 25.25900 1.000 12.70000 234 TYR B C 1
ATOM 3569 O O . TYR B 1 207 ? 30.59800 50.71500 25.45900 1.000 14.86000 234 TYR B O 1
ATOM 3578 N N . ASN B 1 208 ? 28.68800 49.82600 26.25600 1.000 14.43000 235 ASN B N 1
ATOM 3579 C CA . ASN B 1 208 ? 29.00100 50.23700 27.62500 1.000 16.15000 235 ASN B CA 1
ATOM 3580 C C . ASN B 1 208 ? 30.28200 49.57000 28.15200 1.000 17.13000 235 ASN B C 1
ATOM 3581 O O . ASN B 1 208 ? 30.98200 50.15100 28.98500 1.000 18.39000 235 ASN B O 1
ATOM 3586 N N . ARG B 1 209 ? 30.61100 48.37000 27.68400 1.000 13.22000 236 ARG B N 1
ATOM 3587 C CA . ARG B 1 209 ? 31.79000 47.66300 28.18400 1.000 15.52000 236 ARG B CA 1
ATOM 3588 C C . ARG B 1 209 ? 33.09400 48.26200 27.66400 1.000 22.21000 236 ARG B C 1
ATOM 3589 O O . ARG B 1 209 ? 34.14200 48.09500 28.30300 1.000 19.10000 236 ARG B O 1
ATOM 3597 N N . ILE B 1 210 ? 33.07200 48.89300 26.48900 1.000 15.39000 237 ILE B N 1
ATOM 3598 C CA . ILE B 1 210 ? 34.30100 49.41700 25.87800 1.000 15.06000 237 ILE B CA 1
ATOM 3599 C C . ILE B 1 210 ? 34.90800 50.47100 26.79600 1.000 17.05000 237 ILE B C 1
ATOM 3600 O O . ILE B 1 210 ? 34.18300 51.36200 27.28700 1.000 17.92000 237 ILE B O 1
ATOM 3605 N N . PRO B 1 211 ? 36.22500 50.43100 27.03900 1.000 17.51000 238 PRO B N 1
ATOM 3606 C CA . PRO B 1 211 ? 36.86900 51.42700 27.90500 1.000 20.68000 238 PRO B CA 1
ATOM 3607 C C . PRO B 1 211 ? 36.55400 52.87400 27.53600 1.000 21.50000 238 PRO B C 1
ATOM 3608 O O . PRO B 1 211 ? 36.50300 53.25800 26.36200 1.000 20.68000 238 PRO B O 1
ATOM 3612 N N . ASN B 1 212 ? 36.35200 53.70100 28.56500 1.000 18.80000 239 ASN B N 1
ATOM 3613 C CA . ASN B 1 212 ? 36.04400 55.10100 28.34900 1.000 17.90000 239 ASN B CA 1
ATOM 3614 C C . ASN B 1 212 ? 37.21500 55.89400 27.78900 1.000 18.72000 239 ASN B C 1
ATOM 3615 O O . ASN B 1 212 ? 37.00800 57.02900 27.34500 1.000 22.53000 239 ASN B O 1
ATOM 3620 N N . THR B 1 213 ? 38.41800 55.33000 27.79800 1.000 19.43000 240 THR B N 1
ATOM 3621 C CA . THR B 1 213 ? 39.53800 55.96900 27.11800 1.000 26.62000 240 THR B CA 1
ATOM 3622 C C . THR B 1 213 ? 39.59200 55.65600 25.62500 1.000 24.65000 240 THR B C 1
ATOM 3623 O O . THR B 1 213 ? 40.37800 56.28000 24.91400 1.000 21.67000 240 THR B O 1
ATOM 3627 N N . THR B 1 214 ? 38.78000 54.69600 25.12400 1.000 19.57000 241 THR B N 1
ATOM 3628 C CA . THR B 1 214 ? 38.78100 54.31900 23.70400 1.000 15.85000 241 THR B CA 1
ATOM 3629 C C . THR B 1 214 ? 37.75800 55.16700 22.96100 1.000 14.32000 241 THR B C 1
ATOM 3630 O O . THR B 1 214 ? 36.59400 55.19400 23.37400 1.000 16.00000 241 THR B O 1
ATOM 3634 N N . PRO B 1 215 ? 38.12200 55.89000 21.90200 1.000 13.76000 242 PRO B N 1
ATOM 3635 C CA . PRO B 1 215 ? 37.10600 56.64200 21.13200 1.000 16.00000 242 PRO B CA 1
ATOM 3636 C C . PRO B 1 215 ? 35.94600 55.74600 20.70000 1.000 13.69000 242 PRO B C 1
ATOM 3637 O O . PRO B 1 215 ? 36.14200 54.66300 20.13400 1.000 13.78000 242 PRO B O 1
ATOM 3641 N N . LYS B 1 216 ? 34.72200 56.18400 21.00100 1.000 13.42000 243 LYS B N 1
ATOM 3642 C CA . LYS B 1 216 ? 33.58100 55.33600 20.68000 1.000 12.97000 243 LYS B CA 1
ATOM 3643 C C . LYS B 1 216 ? 32.34900 56.20400 20.44400 1.000 12.81000 243 LYS B C 1
ATOM 3644 O O . LYS B 1 216 ? 32.28200 57.38300 20.82600 1.000 13.05000 243 LYS B O 1
ATOM 3650 N N . ALA B 1 217 ? 31.36800 55.59600 19.77400 1.000 12.38000 244 ALA B N 1
ATOM 3651 C CA . ALA B 1 217 ? 30.09800 56.24800 19.46900 1.000 12.66000 244 ALA B CA 1
ATOM 3652 C C . ALA B 1 217 ? 29.00900 55.19000 19.30600 1.000 11.31000 244 ALA B C 1
ATOM 3653 O O . ALA B 1 217 ? 29.27300 54.06500 18.88300 1.000 11.42000 244 ALA B O 1
ATOM 3655 N N . PHE B 1 218 ? 27.77800 55.58000 19.66600 1.000 11.85000 245 PHE B N 1
ATOM 3656 C CA . PHE B 1 218 ? 26.58600 54.72600 19.63500 1.000 11.93000 245 PHE B CA 1
ATOM 3657 C C . PHE B 1 218 ? 25.46000 55.52900 18.98900 1.000 12.29000 245 PHE B C 1
ATOM 3658 O O . PHE B 1 218 ? 25.09200 56.59600 19.50000 1.000 12.25000 245 PHE B O 1
ATOM 3666 N N . PHE B 1 219 ? 24.97500 55.07800 17.83100 1.000 10.03000 246 PHE B N 1
ATOM 3667 C CA . PHE B 1 219 ? 23.86600 55.72400 17.12400 1.000 9.91000 246 PHE B CA 1
ATOM 3668 C C . PHE B 1 219 ? 22.76300 54.68500 17.00000 1.000 9.88000 246 PHE B C 1
ATOM 3669 O O . PHE B 1 219 ? 22.93200 53.68300 16.29800 1.000 11.17000 246 PHE B O 1
ATOM 3677 N N . GLU B 1 220 ? 21.62800 54.91700 17.67300 1.000 10.75000 247 GLU B N 1
ATOM 3678 C CA . GLU B 1 220 ? 20.45700 54.05100 17.56000 1.000 10.36000 247 GLU B CA 1
ATOM 3679 C C . GLU B 1 220 ? 19.46100 54.64700 16.58100 1.000 11.08000 247 GLU B C 1
ATOM 3680 O O . GLU B 1 220 ? 19.11300 55.82800 16.69600 1.000 11.27000 247 GLU B O 1
ATOM 3686 N N . MET B 1 221 ? 19.00900 53.81800 15.63500 1.000 9.25000 248 MET B N 1
ATOM 3687 C CA . MET B 1 221 ? 18.16600 54.26800 14.53400 1.000 11.25000 248 MET B CA 1
ATOM 3688 C C . MET B 1 221 ? 16.68800 54.02200 14.86800 1.000 10.55000 248 MET B C 1
ATOM 3689 O O . MET B 1 221 ? 16.27300 52.87300 15.13400 1.000 10.87000 248 MET B O 1
ATOM 3694 N N . THR B 1 222 ? 15.90900 55.11200 14.84100 1.000 10.06000 249 THR B N 1
ATOM 3695 C CA . THR B 1 222 ? 14.50700 55.09800 15.25700 1.000 11.57000 249 THR B CA 1
ATOM 3696 C C . THR B 1 222 ? 13.71400 54.08000 14.44800 1.000 10.27000 249 THR B C 1
ATOM 3697 O O . THR B 1 222 ? 13.72700 54.12900 13.21300 1.000 11.32000 249 THR B O 1
ATOM 3701 N N . GLY B 1 223 ? 13.00200 53.18100 15.14400 1.000 10.24000 250 GLY B N 1
ATOM 3702 C CA . GLY B 1 223 ? 12.12500 52.21800 14.50400 1.000 11.50000 250 GLY B CA 1
ATOM 3703 C C . GLY B 1 223 ? 12.83700 51.08500 13.80400 1.000 12.95000 250 GLY B C 1
ATOM 3704 O O . GLY B 1 223 ? 12.16100 50.25500 13.18900 1.000 13.04000 250 GLY B O 1
ATOM 3705 N N . GLY B 1 224 ? 14.16600 51.01700 13.84000 1.000 12.22000 251 GLY B N 1
ATOM 3706 C CA . GLY B 1 224 ? 14.86000 50.07400 12.96600 1.000 12.52000 251 GLY B CA 1
ATOM 3707 C C . GLY B 1 224 ? 14.68300 48.63200 13.39900 1.000 10.26000 251 GLY B C 1
ATOM 3708 O O . GLY B 1 224 ? 14.70300 48.31200 14.58900 1.000 12.36000 251 GLY B O 1
ATOM 3709 N N . ASP B 1 225 ? 14.49500 47.74600 12.40300 1.000 10.42000 252 ASP B N 1
ATOM 3710 C CA . ASP B 1 225 ? 14.61200 46.30000 12.58600 1.000 9.19000 252 ASP B CA 1
ATOM 3711 C C . ASP B 1 225 ? 16.09600 45.84900 12.46800 1.000 10.40000 252 ASP B C 1
ATOM 3712 O O . ASP B 1 225 ? 16.99200 46.66500 12.26200 1.000 11.40000 252 ASP B O 1
ATOM 3717 N N . HIS B 1 226 ? 16.37900 44.53800 12.56300 1.000 11.01000 253 HIS B N 1
ATOM 3718 C CA . HIS B 1 226 ? 17.76200 44.05100 12.58700 1.000 12.20000 253 HIS B CA 1
ATOM 3719 C C . HIS B 1 226 ? 18.53700 44.37200 11.31600 1.000 10.75000 253 HIS B C 1
ATOM 3720 O O . HIS B 1 226 ? 19.77400 44.31000 11.35100 1.000 9.89000 253 HIS B O 1
ATOM 3727 N N . TRP B 1 227 ? 17.87500 44.72900 10.21100 1.000 10.50000 254 TRP B N 1
ATOM 3728 C CA . TRP B 1 227 ? 18.50600 45.05800 8.93700 1.000 10.02000 254 TRP B CA 1
ATOM 3729 C C . TRP B 1 227 ? 18.71300 46.55700 8.79100 1.000 10.07000 254 TRP B C 1
ATOM 3730 O O . TRP B 1 227 ? 19.24300 47.01300 7.75300 1.000 10.99000 254 TRP B O 1
ATOM 3741 N N . CYS B 1 228 ? 18.40500 47.34500 9.84000 1.000 9.62000 255 CYS B N 1
ATOM 3742 C CA . CYS B 1 228 ? 18.35600 48.80200 9.65900 1.000 9.43000 255 CYS B CA 1
ATOM 3743 C C . CYS B 1 228 ? 19.71000 49.41900 9.28900 1.000 11.79000 255 CYS B C 1
ATOM 3744 O O . CYS B 1 228 ? 19.75200 50.45500 8.59100 1.000 10.90000 255 CYS B O 1
ATOM 3747 N N . ALA B 1 229 ? 20.80400 48.80700 9.72900 1.000 10.22000 256 ALA B N 1
ATOM 3748 C CA . ALA B 1 229 ? 22.14200 49.37500 9.53700 1.000 8.61000 256 ALA B CA 1
ATOM 3749 C C . ALA B 1 229 ? 22.82100 48.81800 8.30300 1.000 10.62000 256 ALA B C 1
ATOM 3750 O O . ALA B 1 229 ? 24.01100 49.09800 8.09600 1.000 9.42000 256 ALA B O 1
ATOM 3752 N N . ASN B 1 230 ? 22.09600 48.05300 7.46600 1.000 9.13000 257 ASN B N 1
ATOM 3753 C CA . ASN B 1 230 ? 22.69600 47.51500 6.25700 1.000 11.79000 257 ASN B CA 1
ATOM 3754 C C . ASN B 1 230 ? 22.64500 48.49700 5.09900 1.000 11.74000 257 ASN B C 1
ATOM 3755 O O . ASN B 1 230 ? 23.25700 48.23700 4.06000 1.000 14.10000 257 ASN B O 1
ATOM 3760 N N . GLY B 1 231 ? 21.96900 49.62400 5.27200 1.000 10.49000 258 GLY B N 1
ATOM 3761 C CA . GLY B 1 231 ? 21.90600 50.62700 4.21300 1.000 11.84000 258 GLY B CA 1
ATOM 3762 C C . GLY B 1 231 ? 20.86800 50.30800 3.12300 1.000 13.65000 258 GLY B C 1
ATOM 3763 O O . GLY B 1 231 ? 20.10600 49.34800 3.18500 1.000 15.10000 258 GLY B O 1
ATOM 3764 N N . GLY B 1 232 ? 20.85400 51.15600 2.09800 1.000 12.60000 259 GLY B N 1
ATOM 3765 C CA . GLY B 1 232 ? 19.89600 50.97200 1.01400 1.000 14.03000 259 GLY B CA 1
ATOM 3766 C C . GLY B 1 232 ? 18.46300 51.09400 1.50000 1.000 12.48000 259 GLY B C 1
ATOM 3767 O O . GLY B 1 232 ? 17.58700 50.34400 1.05200 1.000 14.97000 259 GLY B O 1
ATOM 3768 N N . ASN B 1 233 ? 18.20600 52.02500 2.41200 1.000 13.65000 260 ASN B N 1
ATOM 3769 C CA . ASN B 1 233 ? 16.92700 52.08600 3.12100 1.000 11.36000 260 ASN B CA 1
ATOM 3770 C C . ASN B 1 233 ? 16.75100 53.51900 3.61700 1.000 11.43000 260 ASN B C 1
ATOM 3771 O O . ASN B 1 233 ? 17.49400 54.41100 3.21100 1.000 11.03000 260 ASN B O 1
ATOM 3776 N N . ILE B 1 234 ? 15.75200 53.75600 4.47500 1.000 10.27000 261 ILE B N 1
ATOM 3777 C CA . ILE B 1 234 ? 15.51000 55.12700 4.93400 1.000 10.42000 261 ILE B CA 1
ATOM 3778 C C . ILE B 1 234 ? 16.68400 55.71200 5.71000 1.000 10.98000 261 ILE B C 1
ATOM 3779 O O . ILE B 1 234 ? 16.79200 56.93700 5.81400 1.000 11.21000 261 ILE B O 1
ATOM 3784 N N . TYR B 1 235 ? 17.54600 54.85500 6.28600 1.000 10.55000 262 TYR B N 1
ATOM 3785 C CA . TYR B 1 235 ? 18.65500 55.28200 7.13800 1.000 9.87000 262 TYR B CA 1
ATOM 3786 C C . TYR B 1 235 ? 19.93300 55.57100 6.36100 1.000 12.25000 262 TYR B C 1
ATOM 3787 O O . TYR B 1 235 ? 20.92200 55.98500 6.98300 1.000 11.21000 262 TYR B O 1
ATOM 3796 N N A SER B 1 236 ? 19.91100 55.44600 5.03000 0.050 10.48000 263 SER B N 1
ATOM 3797 N N B SER B 1 236 ? 19.92700 55.35600 5.04000 0.950 10.25000 263 SER B N 1
ATOM 3798 C CA A SER B 1 236 ? 21.14200 55.47200 4.23800 0.050 10.17000 263 SER B CA 1
ATOM 3799 C CA B SER B 1 236 ? 21.15500 55.47300 4.23000 0.950 9.99000 263 SER B CA 1
ATOM 3800 C C A SER B 1 236 ? 21.94000 56.76100 4.42600 0.050 12.32000 263 SER B C 1
ATOM 3801 C C B SER B 1 236 ? 21.93700 56.76700 4.47100 0.950 12.57000 263 SER B C 1
ATOM 3802 O O A SER B 1 236 ? 23.17300 56.72200 4.51500 0.050 11.41000 263 SER B O 1
ATOM 3803 O O B SER B 1 236 ? 23.15900 56.75200 4.63100 0.950 11.50000 263 SER B O 1
ATOM 3808 N N . ALA B 1 237 ? 21.26600 57.91300 4.47100 1.000 9.32000 264 ALA B N 1
ATOM 3809 C CA . ALA B 1 237 ? 21.98800 59.18700 4.54800 1.000 9.83000 264 ALA B CA 1
ATOM 3810 C C . ALA B 1 237 ? 22.79100 59.29700 5.83400 1.000 9.54000 264 ALA B C 1
ATOM 3811 O O . ALA B 1 237 ? 23.97300 59.70900 5.81900 1.000 12.45000 264 ALA B O 1
ATOM 3813 N N . LEU B 1 238 ? 22.18600 58.93400 6.96100 1.000 10.43000 265 LEU B N 1
ATOM 3814 C CA . LEU B 1 238 ? 22.85800 59.00900 8.25400 1.000 10.78000 265 LEU B CA 1
ATOM 3815 C C . LEU B 1 238 ? 23.86800 57.88900 8.44300 1.000 9.66000 265 LEU B C 1
ATOM 3816 O O . LEU B 1 238 ? 24.98400 58.14200 8.93400 1.000 10.18000 265 LEU B O 1
ATOM 3821 N N . LEU B 1 239 ? 23.53900 56.65700 8.03500 1.000 9.19000 266 LEU B N 1
ATOM 3822 C CA . LEU B 1 239 ? 24.52300 55.57800 8.08600 1.000 9.79000 266 LEU B CA 1
ATOM 3823 C C . LEU B 1 239 ? 25.78400 55.97100 7.33700 1.000 8.46000 266 LEU B C 1
ATOM 3824 O O . LEU B 1 239 ? 26.90400 55.81900 7.85300 1.000 9.96000 266 LEU B O 1
ATOM 3829 N N . GLY B 1 240 ? 25.63400 56.44200 6.10000 1.000 9.67000 267 GLY B N 1
ATOM 3830 C CA . GLY B 1 240 ? 26.81000 56.80900 5.32100 1.000 11.18000 267 GLY B CA 1
ATOM 3831 C C . GLY B 1 240 ? 27.56800 57.99300 5.89000 1.000 10.63000 267 GLY B C 1
ATOM 3832 O O . GLY B 1 240 ? 28.82000 58.01300 5.87500 1.000 11.04000 267 GLY B O 1
ATOM 3833 N N . LYS B 1 241 ? 26.84400 59.00200 6.38900 1.000 10.83000 268 LYS B N 1
ATOM 3834 C CA . LYS B 1 241 ? 27.53000 60.17200 6.92700 1.000 10.42000 268 LYS B CA 1
ATOM 3835 C C . LYS B 1 241 ? 28.37500 59.79800 8.13500 1.000 11.30000 268 LYS B C 1
ATOM 3836 O O . LYS B 1 241 ? 29.57600 60.13000 8.18600 1.000 11.50000 268 LYS B O 1
ATOM 3842 N N . TYR B 1 242 ? 27.79400 59.06700 9.09500 1.000 9.81000 269 TYR B N 1
ATOM 3843 C CA . TYR B 1 242 ? 28.54700 58.75200 10.30500 1.000 10.14000 269 TYR B CA 1
ATOM 3844 C C . TYR B 1 242 ? 29.62900 57.70800 10.03400 1.000 10.40000 269 TYR B C 1
ATOM 3845 O O . TYR B 1 242 ? 30.74500 57.80400 10.57300 1.000 10.71000 269 TYR B O 1
ATOM 3854 N N . GLY B 1 243 ? 29.33500 56.73000 9.16900 1.000 9.52000 270 GLY B N 1
ATOM 3855 C CA . GLY B 1 243 ? 30.29900 55.67100 8.91700 1.000 8.97000 270 GLY B CA 1
ATOM 3856 C C . GLY B 1 243 ? 31.51300 56.16000 8.15100 1.000 9.28000 270 GLY B C 1
ATOM 3857 O O . GLY B 1 243 ? 32.64400 55.82300 8.49900 1.000 10.15000 270 GLY B O 1
ATOM 3858 N N . VAL B 1 244 ? 31.29000 56.93200 7.08000 1.000 9.75000 271 VAL B N 1
ATOM 3859 C CA . VAL B 1 244 ? 32.41000 57.54100 6.35700 1.000 10.98000 271 VAL B CA 1
ATOM 3860 C C . VAL B 1 244 ? 33.19300 58.46300 7.27700 1.000 12.53000 271 VAL B C 1
ATOM 3861 O O . VAL B 1 244 ? 34.42000 58.46000 7.26800 1.000 10.12000 271 VAL B O 1
ATOM 3865 N N . SER B 1 245 ? 32.51000 59.26700 8.09000 1.000 11.58000 272 SER B N 1
ATOM 3866 C CA . SER B 1 245 ? 33.23400 60.16500 8.98900 1.000 10.54000 272 SER B CA 1
ATOM 3867 C C . SER B 1 245 ? 34.11100 59.39000 9.96400 1.000 12.85000 272 SER B C 1
ATOM 3868 O O . SER B 1 245 ? 35.24800 59.79100 10.23800 1.000 11.79000 272 SER B O 1
ATOM 3871 N N . TRP B 1 246 ? 33.61600 58.26100 10.48500 1.000 10.38000 273 TRP B N 1
ATOM 3872 C CA . TRP B 1 246 ? 34.39900 57.45200 11.41600 1.000 10.34000 273 TRP B CA 1
ATOM 3873 C C . TRP B 1 246 ? 35.68200 56.94700 10.76000 1.000 11.09000 273 TRP B C 1
ATOM 3874 O O . TRP B 1 246 ? 36.77200 57.02800 11.35300 1.000 11.66000 273 TRP B O 1
ATOM 3885 N N . MET B 1 247 ? 35.58000 56.42800 9.52900 1.000 9.99000 274 MET B N 1
ATOM 3886 C CA . MET B 1 247 ? 36.76600 55.87900 8.86600 1.000 10.83000 274 MET B CA 1
ATOM 3887 C C . MET B 1 247 ? 37.72100 56.99500 8.43400 1.000 11.43000 274 MET B C 1
ATOM 3888 O O . MET B 1 247 ? 38.94800 56.84300 8.54500 1.000 11.34000 274 MET B O 1
ATOM 3893 N N . LYS B 1 248 ? 37.20100 58.13100 7.96100 1.000 11.75000 275 LYS B N 1
ATOM 3894 C CA . LYS B 1 248 ? 38.07900 59.25700 7.62300 1.000 10.53000 275 LYS B CA 1
ATOM 3895 C C . LYS B 1 248 ? 38.83900 59.75200 8.85100 1.000 10.93000 275 LYS B C 1
ATOM 3896 O O . LYS B 1 248 ? 40.06200 59.98600 8.80300 1.000 12.08000 275 LYS B O 1
ATOM 3902 N N . LEU B 1 249 ? 38.14400 59.92700 9.97000 1.000 11.57000 276 LEU B N 1
ATOM 3903 C CA . LEU B 1 249 ? 38.80400 60.47200 11.16200 1.000 14.56000 276 LEU B CA 1
ATOM 3904 C C . LEU B 1 249 ? 39.86200 59.51900 11.70100 1.000 13.40000 276 LEU B C 1
ATOM 3905 O O . LEU B 1 249 ? 40.99800 59.92600 12.00300 1.000 14.62000 276 LEU B O 1
ATOM 3910 N N . HIS B 1 250 ? 39.52600 58.24200 11.81700 1.000 12.35000 277 HIS B N 1
ATOM 3911 C CA . HIS B 1 250 ? 40.39100 57.30600 12.50800 1.000 13.03000 277 HIS B CA 1
ATOM 3912 C C . HIS B 1 250 ? 41.39900 56.58300 11.60400 1.000 14.04000 277 HIS B C 1
ATOM 3913 O O . HIS B 1 250 ? 42.43900 56.12700 12.10600 1.000 19.97000 277 HIS B O 1
ATOM 3920 N N . LEU B 1 251 ? 41.11500 56.41500 10.31000 1.000 12.37000 278 LEU B N 1
ATOM 3921 C CA . LEU B 1 251 ? 42.06400 55.77700 9.39800 1.000 14.44000 278 LEU B CA 1
ATOM 3922 C C . LEU B 1 251 ? 42.93300 56.79200 8.66800 1.000 13.28000 278 LEU B C 1
ATOM 3923 O O . LEU B 1 251 ? 44.13300 56.54200 8.48800 1.000 13.39000 278 LEU B O 1
ATOM 3928 N N . ASP B 1 252 ? 42.35600 57.90300 8.21600 1.000 12.83000 279 ASP B N 1
ATOM 3929 C CA . ASP B 1 252 ? 43.11200 58.94500 7.52700 1.000 12.64000 279 ASP B CA 1
ATOM 3930 C C . ASP B 1 252 ? 43.59400 60.04400 8.45600 1.000 17.41000 279 ASP B C 1
ATOM 3931 O O . ASP B 1 252 ? 44.28500 60.95500 7.97800 1.000 16.22000 279 ASP B O 1
ATOM 3936 N N . GLN B 1 253 ? 43.21800 60.00600 9.74200 1.000 14.71000 280 GLN B N 1
ATOM 3937 C CA . GLN B 1 253 ? 43.55000 61.08200 10.69200 1.000 16.93000 280 GLN B CA 1
ATOM 3938 C C . GLN B 1 253 ? 43.08600 62.42600 10.16200 1.000 19.20000 280 GLN B C 1
ATOM 3939 O O . GLN B 1 253 ? 43.76100 63.44900 10.33400 1.000 20.29000 280 GLN B O 1
ATOM 3945 N N . ASP B 1 254 ? 41.91000 62.43400 9.52500 1.000 14.55000 281 ASP B N 1
ATOM 3946 C CA . ASP B 1 254 ? 41.37400 63.58700 8.79400 1.000 15.40000 281 ASP B CA 1
ATOM 3947 C C . ASP B 1 254 ? 40.39800 64.32100 9.71100 1.000 19.41000 281 ASP B C 1
ATOM 3948 O O . ASP B 1 254 ? 39.19700 63.99300 9.80400 1.000 16.98000 281 ASP B O 1
ATOM 3953 N N . THR B 1 255 ? 40.91500 65.35300 10.38100 1.000 18.64000 282 THR B N 1
ATOM 3954 C CA . THR B 1 255 ? 40.12100 66.06500 11.37300 1.000 18.26000 282 THR B CA 1
ATOM 3955 C C . THR B 1 255 ? 39.01700 66.92500 10.76400 1.000 15.76000 282 THR B C 1
ATOM 3956 O O . THR B 1 255 ? 38.15200 67.40600 11.51700 1.000 18.76000 282 THR B O 1
ATOM 3960 N N . ARG B 1 256 ? 39.00100 67.12500 9.43600 1.000 13.06000 283 ARG B N 1
ATOM 3961 C CA . ARG B 1 256 ? 37.88500 67.81100 8.82000 1.000 16.35000 283 ARG B CA 1
ATOM 3962 C C . ARG B 1 256 ? 36.60100 67.03500 9.03100 1.000 16.46000 283 ARG B C 1
ATOM 3963 O O . ARG B 1 256 ? 35.52200 67.61800 8.90300 1.000 16.90000 283 ARG B O 1
ATOM 3971 N N . TYR B 1 257 ? 36.68300 65.73000 9.34900 1.000 15.81000 284 TYR B N 1
ATOM 3972 C CA . TYR B 1 257 ? 35.46600 64.95100 9.58000 1.000 17.18000 284 TYR B CA 1
ATOM 3973 C C . TYR B 1 257 ? 35.02700 64.90700 11.04300 1.000 18.56000 284 TYR B C 1
ATOM 3974 O O . TYR B 1 257 ? 33.88700 64.50600 11.31300 1.000 17.79000 284 TYR B O 1
ATOM 3983 N N . ALA B 1 258 ? 35.87400 65.31800 11.99000 1.000 16.02000 285 ALA B N 1
ATOM 3984 C CA . ALA B 1 258 ? 35.46000 65.35700 13.39400 1.000 18.22000 285 ALA B CA 1
ATOM 3985 C C . ALA B 1 258 ? 34.18400 66.15700 13.68100 1.000 16.18000 285 ALA B C 1
ATOM 3986 O O . ALA B 1 258 ? 33.36300 65.67600 14.49000 1.000 18.08000 285 ALA B O 1
ATOM 3988 N N . PRO B 1 259 ? 33.93900 67.32500 13.07800 1.000 16.12000 286 PRO B N 1
ATOM 3989 C CA . PRO B 1 259 ? 32.72700 68.08700 13.44300 1.000 17.66000 286 PRO B CA 1
ATOM 3990 C C . PRO B 1 259 ? 31.43000 67.38700 13.09600 1.000 20.48000 286 PRO B C 1
ATOM 3991 O O . PRO B 1 259 ? 30.37800 67.78500 13.61000 1.000 20.70000 286 PRO B O 1
ATOM 3995 N N . PHE B 1 260 ? 31.46100 66.36300 12.24300 1.000 15.79000 287 PHE B N 1
ATOM 3996 C CA . PHE B 1 260 ? 30.23900 65.62200 11.94300 1.000 16.82000 287 PHE B CA 1
ATOM 3997 C C . PHE B 1 260 ? 29.92400 64.58200 12.99600 1.000 13.10000 287 PHE B C 1
ATOM 3998 O O . PHE B 1 260 ? 28.77900 64.12600 13.06000 1.000 15.40000 287 PHE B O 1
ATOM 4006 N N . LEU B 1 261 ? 30.90600 64.23600 13.82800 1.000 14.04000 288 LEU B N 1
ATOM 4007 C CA . LEU B 1 261 ? 30.77500 63.26100 14.90000 1.000 13.53000 288 LEU B CA 1
ATOM 4008 C C . LEU B 1 261 ? 30.70400 63.89000 16.27900 1.000 17.89000 288 LEU B C 1
ATOM 4009 O O . LEU B 1 261 ? 30.01600 63.36000 17.16300 1.000 15.79000 288 LEU B O 1
ATOM 4014 N N . CYS B 1 262 ? 31.41000 65.01200 16.48600 1.000 16.84000 289 CYS B N 1
ATOM 4015 C CA . CYS B 1 262 ? 31.45300 65.67800 17.77900 1.000 20.00000 289 CYS B CA 1
ATOM 4016 C C . CYS B 1 262 ? 31.01700 67.12700 17.59700 1.000 20.04000 289 CYS B C 1
ATOM 4017 O O . CYS B 1 262 ? 31.64900 67.88400 16.84900 1.000 19.87000 289 CYS B O 1
ATOM 4020 N N . GLY B 1 263 ? 29.91300 67.49900 18.25600 1.000 18.86000 290 GLY B N 1
ATOM 4021 C CA . GLY B 1 263 ? 29.34300 68.81800 18.10800 1.000 22.01000 290 GLY B CA 1
ATOM 4022 C C . GLY B 1 263 ? 27.84000 68.83900 17.88000 1.000 25.88000 290 GLY B C 1
ATOM 4023 O O . GLY B 1 263 ? 27.09600 69.49800 18.61500 1.000 24.52000 290 GLY B O 1
ATOM 4024 N N . PRO B 1 264 ? 27.35600 68.13100 16.85700 1.000 19.93000 291 PRO B N 1
ATOM 4025 C CA . PRO B 1 264 ? 25.92300 68.19600 16.52800 1.000 21.86000 291 PRO B CA 1
ATOM 4026 C C . PRO B 1 264 ? 25.03800 67.57500 17.60600 1.000 19.49000 291 PRO B C 1
ATOM 4027 O O . PRO B 1 264 ? 25.45000 66.71900 18.39600 1.000 18.10000 291 PRO B O 1
ATOM 4031 N N . ASN B 1 265 ? 23.79000 68.05200 17.64400 1.000 19.01000 292 ASN B N 1
ATOM 4032 C CA . ASN B 1 265 ? 22.77600 67.47200 18.52200 1.000 17.58000 292 ASN B CA 1
ATOM 4033 C C . ASN B 1 265 ? 22.17300 66.27800 17.78900 1.000 17.13000 292 ASN B C 1
ATOM 4034 O O . ASN B 1 265 ? 21.11500 66.35400 17.16700 1.000 17.71000 292 ASN B O 1
ATOM 4039 N N . HIS B 1 266 ? 22.89200 65.15400 17.83800 1.000 16.92000 293 HIS B N 1
ATOM 4040 C CA . HIS B 1 266 ? 22.52000 64.02400 16.98300 1.000 16.61000 293 HIS B CA 1
ATOM 4041 C C . HIS B 1 266 ? 21.11400 63.54300 17.29100 1.000 15.37000 293 HIS B C 1
ATOM 4042 O O . HIS B 1 266 ? 20.36600 63.15600 16.38200 1.000 14.62000 293 HIS B O 1
ATOM 4049 N N . ALA B 1 267 ? 20.74400 63.53600 18.57000 1.000 15.54000 294 ALA B N 1
ATOM 4050 C CA . ALA B 1 267 ? 19.45100 62.99100 18.97900 1.000 15.54000 294 ALA B CA 1
ATOM 4051 C C . ALA B 1 267 ? 18.27900 63.89200 18.61900 1.000 16.88000 294 ALA B C 1
ATOM 4052 O O . ALA B 1 267 ? 17.14100 63.45200 18.79200 1.000 18.10000 294 ALA B O 1
ATOM 4054 N N . ALA B 1 268 ? 18.51700 65.08500 18.08000 1.000 15.27000 295 ALA B N 1
ATOM 4055 C CA . ALA B 1 268 ? 17.40300 65.90900 17.60300 1.000 16.82000 295 ALA B CA 1
ATOM 4056 C C . ALA B 1 268 ? 16.85200 65.45000 16.25900 1.000 20.18000 295 ALA B C 1
ATOM 4057 O O . ALA B 1 268 ? 15.81100 65.96100 15.82300 1.000 37.14000 295 ALA B O 1
ATOM 4059 N N . GLN B 1 269 ? 17.49200 64.51600 15.59300 1.000 21.27000 296 GLN B N 1
ATOM 4060 C CA . GLN B 1 269 ? 17.05200 64.07300 14.28000 1.000 20.11000 296 GLN B CA 1
ATOM 4061 C C . GLN B 1 269 ? 15.97200 63.01700 14.39200 1.000 15.45000 296 GLN B C 1
ATOM 4062 O O . GLN B 1 269 ? 16.00400 62.17700 15.29300 1.000 15.61000 296 GLN B O 1
ATOM 4068 N N . THR B 1 270 ? 15.00900 63.06800 13.46300 1.000 13.92000 297 THR B N 1
ATOM 4069 C CA . THR B 1 270 ? 13.94100 62.08400 13.45700 1.000 11.44000 297 THR B CA 1
ATOM 4070 C C . THR B 1 270 ? 14.48600 60.66200 13.57100 1.000 10.51000 297 THR B C 1
ATOM 4071 O O . THR B 1 270 ? 13.94300 59.84600 14.32200 1.000 13.52000 297 THR B O 1
ATOM 4075 N N . LEU B 1 271 ? 15.53900 60.34900 12.81700 1.000 12.37000 298 LEU B N 1
ATOM 4076 C CA . LEU B 1 271 ? 15.94200 58.96200 12.65500 1.000 11.91000 298 LEU B CA 1
ATOM 4077 C C . LEU B 1 271 ? 16.92800 58.48500 13.70200 1.000 10.28000 298 LEU B C 1
ATOM 4078 O O . LEU B 1 271 ? 17.36400 57.33800 13.61000 1.000 10.33000 298 LEU B O 1
ATOM 4083 N N . ILE B 1 272 ? 17.30000 59.31100 14.67900 1.000 9.85000 299 ILE B N 1
ATOM 4084 C CA . ILE B 1 272 ? 18.13400 58.88700 15.81100 1.000 11.37000 299 ILE B CA 1
ATOM 4085 C C . ILE B 1 272 ? 17.26900 58.85700 17.06900 1.000 12.24000 299 ILE B C 1
ATOM 4086 O O . ILE B 1 272 ? 16.81800 59.90400 17.53200 1.000 13.75000 299 ILE B O 1
ATOM 4091 N N . SER B 1 273 ? 17.09100 57.67200 17.65500 1.000 11.97000 300 SER B N 1
ATOM 4092 C CA . SER B 1 273 ? 16.35200 57.49500 18.90300 1.000 10.83000 300 SER B CA 1
ATOM 4093 C C . SER B 1 273 ? 17.23200 57.51900 20.15400 1.000 14.26000 300 SER B C 1
ATOM 4094 O O . SER B 1 273 ? 16.71400 57.71700 21.26400 1.000 14.37000 300 SER B O 1
ATOM 4097 N N . GLU B 1 274 ? 18.54600 57.33900 20.00600 1.000 11.03000 301 GLU B N 1
ATOM 4098 C CA . GLU B 1 274 ? 19.51900 57.54500 21.09300 1.000 11.58000 301 GLU B CA 1
ATOM 4099 C C . GLU B 1 274 ? 20.90100 57.77600 20.51200 1.000 13.83000 301 GLU B C 1
ATOM 4100 O O . GLU B 1 274 ? 21.27100 57.15200 19.50900 1.000 13.01000 301 GLU B O 1
ATOM 4106 N N . TYR B 1 275 ? 21.66900 58.64100 21.17800 1.000 13.34000 302 TYR B N 1
ATOM 4107 C CA . TYR B 1 275 ? 23.08700 58.80700 20.88900 1.000 11.89000 302 TYR B CA 1
ATOM 4108 C C . TYR B 1 275 ? 23.89400 58.71800 22.18400 1.000 15.28000 302 TYR B C 1
ATOM 4109 O O . TYR B 1 275 ? 23.47700 59.25500 23.22400 1.000 14.57000 302 TYR B O 1
ATOM 4118 N N . ARG B 1 276 ? 25.08600 58.10000 22.11300 1.000 12.66000 303 ARG B N 1
ATOM 4119 C CA . ARG B 1 276 ? 26.10500 58.17100 23.17100 1.000 11.72000 303 ARG B CA 1
ATOM 4120 C C . ARG B 1 276 ? 27.48300 58.29900 22.53200 1.000 18.52000 303 ARG B C 1
ATOM 4121 O O . ARG B 1 276 ? 27.72800 57.78200 21.43600 1.000 15.14000 303 ARG B O 1
ATOM 4129 N N . GLY B 1 277 ? 28.38500 58.99200 23.22800 1.000 13.99000 304 GLY B N 1
ATOM 4130 C CA . GLY B 1 277 ? 29.75600 59.10600 22.74900 1.000 14.59000 304 GLY B CA 1
ATOM 4131 C C . GLY B 1 277 ? 30.66600 59.62500 23.83900 1.000 19.82000 304 GLY B C 1
ATOM 4132 O O . GLY B 1 277 ? 30.22000 60.07200 24.90000 1.000 18.25000 304 GLY B O 1
ATOM 4133 N N . ASN B 1 278 ? 31.96400 59.59900 23.54500 1.000 16.02000 305 ASN B N 1
ATOM 4134 C CA . ASN B 1 278 ? 32.91500 60.20600 24.47800 1.000 21.30000 305 ASN B CA 1
ATOM 4135 C C . ASN B 1 278 ? 33.76100 61.28400 23.80400 1.000 19.39000 305 ASN B C 1
ATOM 4136 O O . ASN B 1 278 ? 34.98800 61.33500 23.99500 1.000 21.87000 305 ASN B O 1
ATOM 4141 N N . CYS B 1 279 ? 33.11100 62.13600 23.00300 1.000 16.46000 306 CYS B N 1
ATOM 4142 C CA . CYS B 1 279 ? 33.74000 63.31600 22.41800 1.000 19.48000 306 CYS B CA 1
ATOM 4143 C C . CYS B 1 279 ? 34.32100 64.21000 23.52100 1.000 25.26000 306 CYS B C 1
ATOM 4144 O O . CYS B 1 279 ? 33.82900 64.20200 24.65300 1.000 26.45000 306 CYS B O 1
ATOM 4147 N N . PRO B 1 280 ? 35.37200 65.00200 23.21400 1.000 30.70000 307 PRO B N 1
ATOM 4148 C CA . PRO B 1 280 ? 36.04100 65.01400 21.90900 1.000 24.52000 307 PRO B CA 1
ATOM 4149 C C . PRO B 1 280 ? 37.09300 63.91300 21.83100 1.000 27.69000 307 PRO B C 1
ATOM 4150 O O . PRO B 1 280 ? 37.58300 63.44800 22.86200 1.000 28.73000 307 PRO B O 1
ATOM 4154 N N . TYR B 1 281 ? 37.41100 63.48000 20.61800 1.000 32.07000 308 TYR B N 1
ATOM 4155 C CA . TYR B 1 281 ? 38.43100 62.46200 20.40800 1.000 33.41000 308 TYR B CA 1
ATOM 4156 C C . TYR B 1 281 ? 39.77000 63.16900 20.19300 1.000 39.85000 308 TYR B C 1
ATOM 4157 O O . TYR B 1 281 ? 39.89500 64.00700 19.29300 1.000 63.16000 308 TYR B O 1
ATOM 4166 N N . GLU B 1 282 ? 40.76100 62.83200 21.00600 1.000 51.82000 309 GLU B N 1
ATOM 4167 C CA . GLU B 1 282 ? 42.08200 63.43400 20.87900 1.000 73.10000 309 GLU B CA 1
ATOM 4168 C C . GLU B 1 282 ? 43.09100 62.45300 20.29200 1.000 73.28000 309 GLU B C 1
ATOM 4169 O O . GLU B 1 282 ? 43.01300 61.25400 20.54100 1.000 63.68000 309 GLU B O 1
#

Secondary structure (DSSP, 8-state):
---SPPP-HHHHHSSS-SS-EEEEEEPTTSTTS--EEEEEESSS-SS-EEEEEEE--SS--GGGGTTHHHHHHTTT-EEEEE--S-TT--HHHHHHHHHHHHHHHHHHHHSSSSTTTT-EEEEEEEEEEETHHHHHHHHHHHH---SEEEEES----SS--GGG--S-EEEEEETT-SSS-TTTTHHHHHHHS-TTS-EEEEEETT--TTGGGSSSTTHHHHHHHHHHHHHHHHH--GGGHHHHSSS-GGGSTTEEEEEE-----/---SPPP-HHHHHSSS-SS-EEEEEEPTTSTTS--EEEEEESSS-SS-EEEEEEE--TT--GGGGTTHHHHHHTTT-EEEEE--SSTT--HHHHHHHHHHHHHHHHHHHHSSSSTTTT-EEEEEEEEEEETHHHHHHHHHHHH---SEEEEES----SS--GGG--S-EEEEEETT-SSS-TTTTHHHHHHHS-TTS-EEEEEETT--TTGGGSSSTTHHHHHHHHHHHHHHHHS--GGGGGGTSSS-GGGSTTEEEEEE-PPP-

Nearest PDB structures (foldseek):
  7ec8-assembly2_B  TM=1.001E+00  e=8.742E-59  uncultured bacterium
  7ecb-assembly1_A  TM=9.987E-01  e=5.106E-57  uncultured bacterium
  8otu-assembly1_A  TM=9.956E-01  e=6.948E-46  Alkalilimnicola ehrlichii
  6scd-assembly2_B  TM=9.909E-01  e=2.851E-42  Halopseudomonas aestusnigri
  7vme-assembly1_A  TM=9.782E-01  e=6.606E-41  unclassified Marinobacter